Protein AF-A0A6S6RWE1-F1 (afdb_monomer_lite)

Radius of gyration: 44.05 Å; chains: 1; bounding box: 110×47×127 Å

Foldseek 3Di:
DDPVVVLVCLVVAVVVADPWADALLVLLVVCLLQVDDLVRQLVRLLVRLCVLCVVLVHDSVLVVLCSVVSSVSSVVSVVSSVLVVVLVVVVLVVCVVVVVVVLSVLVVVLSVLVSVVSVDPDDPVSLVVSLVSLVVSCVVVVLPLVSLQVNLVSCVRPVVNLVSSLVSLVVSLVSCVVPPLSSNLSSLQSNLVSCVVVVNLVSSLVSLVVSCVSPPVNDLSSLQSNLLSCLSVVNNVSSLVSLLVSCVVGVVSLSCLSSTPSNVPPPSSVVSSVVLLVVLLVVLVVVLVVVLDPVVLVVDDAFPPQDLPVLLCVLCVVCSVVSSPDDNSVSVPNVPNSVVSSVVSLVVSLVVLVVVLVVLVVVLVVVCVVLVVLLVQLVVLLVVLVVLVVVLVVVVVCCVVVVCQVPDDDPPDHPVRVSVVSVVSSCVSNVSSVCSNPDDDPSSVSSVVSSVSSVVVSVVD

Sequence (461 aa):
MSNTMKKQQYRDDITLIAQHGFHPLYLSYYAVFRELNEDEIIKLLNNGFAHNLKEANYNRESLRFLQPQISELAHEIFDQKTTLNAAFESYHQALDASNKKTSIQQTIGFDGLLGDWLNSDRDADDLMAIKTSGEELLETYPDNFWVQFELAWVNFHLLNDPKKAAEIFTNVADQAIQEDSPLAAVAMRYLAMTYYILGDQHSALVTIQGAISLDTSDTDQSQYELARYHAVSDDYDDSIKILKTLIKKSPLFYTQTQADPLYTDIEEVNGLLERFHTAKLEELKEECRENWIDKSLLQEPLPDGFDITTLFNEVYDKSEPLLTHQPYPLLRKKENISNKIQKNIRNNARSCAQGLSLSNELEMTQIIKKWKTLRKLGARLIYIAAIMALATIFLFIGSEVFDLREHFRLGHLSWKELVPFMIGSVVITGGIGIYLMQFRTPKTKALIDRKAALADLIEKL

pLDDT: mean 80.52, std 12.49, range [28.97, 97.12]

Structure (mmCIF, N/CA/C/O backbone):
data_AF-A0A6S6RWE1-F1
#
_entry.id   AF-A0A6S6RWE1-F1
#
loop_
_atom_site.group_PDB
_atom_site.id
_atom_site.type_symbol
_atom_site.label_atom_id
_atom_site.label_alt_id
_atom_site.label_comp_id
_atom_site.label_asym_id
_atom_site.label_entity_id
_atom_site.label_seq_id
_atom_site.pdbx_PDB_ins_code
_atom_site.Cartn_x
_atom_site.Cartn_y
_atom_site.Cartn_z
_atom_site.occupancy
_atom_site.B_iso_or_equiv
_atom_site.auth_seq_id
_atom_site.auth_comp_id
_atom_site.auth_asym_id
_atom_site.auth_atom_id
_atom_site.pdbx_PDB_model_num
ATOM 1 N N . MET A 1 1 ? -3.153 -28.960 20.013 1.00 35.94 1 MET A N 1
ATOM 2 C CA . MET A 1 1 ? -2.153 -27.868 20.077 1.00 35.94 1 MET A CA 1
ATOM 3 C C . MET A 1 1 ? -2.037 -27.441 21.530 1.00 35.94 1 MET A C 1
ATOM 5 O O . MET A 1 1 ? -3.077 -27.309 22.161 1.00 35.94 1 MET A O 1
ATOM 9 N N . SER A 1 2 ? -0.827 -27.329 22.089 1.00 28.97 2 SER A N 1
ATOM 10 C CA . SER A 1 2 ? -0.654 -26.939 23.498 1.00 28.97 2 SER A CA 1
ATOM 11 C C . SER A 1 2 ? -0.969 -25.451 23.695 1.00 28.97 2 SER A C 1
ATOM 13 O O . SER A 1 2 ? -0.770 -24.654 22.776 1.00 28.97 2 SER A O 1
ATOM 15 N N . ASN A 1 3 ? -1.427 -25.063 24.891 1.00 36.84 3 ASN A N 1
ATOM 16 C CA . ASN A 1 3 ? -1.667 -23.658 25.260 1.00 36.84 3 ASN A CA 1
ATOM 17 C C . ASN A 1 3 ? -0.433 -22.768 25.034 1.00 36.84 3 ASN A C 1
ATOM 19 O O . ASN A 1 3 ? -0.570 -21.600 24.697 1.00 36.84 3 ASN A O 1
ATOM 23 N N . THR A 1 4 ? 0.772 -23.334 25.110 1.00 33.09 4 THR A N 1
ATOM 24 C CA . THR A 1 4 ? 2.041 -22.658 24.810 1.00 33.09 4 THR A CA 1
ATOM 25 C C . THR A 1 4 ? 2.137 -22.183 23.355 1.00 33.09 4 THR A C 1
ATOM 27 O O . THR A 1 4 ? 2.684 -21.119 23.094 1.00 33.09 4 THR A O 1
ATOM 30 N N . MET A 1 5 ? 1.568 -22.935 22.405 1.00 31.34 5 MET A N 1
ATOM 31 C CA . MET A 1 5 ? 1.591 -22.584 20.981 1.00 31.34 5 MET A CA 1
ATOM 32 C C . MET A 1 5 ? 0.616 -21.446 20.652 1.00 31.34 5 MET A C 1
ATOM 34 O O . MET A 1 5 ? 0.951 -20.585 19.849 1.00 31.34 5 MET A O 1
ATOM 38 N N . LYS A 1 6 ? -0.543 -21.398 21.328 1.00 39.56 6 LYS A N 1
ATOM 39 C CA . LYS A 1 6 ? -1.450 -20.241 21.265 1.00 39.56 6 LYS A CA 1
ATOM 40 C C . LYS A 1 6 ? -0.794 -18.998 21.874 1.00 39.56 6 LYS A C 1
ATOM 42 O O . LYS A 1 6 ? -0.864 -17.939 21.282 1.00 39.56 6 LYS A O 1
ATOM 47 N N . LYS A 1 7 ? -0.089 -19.129 23.004 1.00 42.91 7 LYS A N 1
ATOM 48 C CA . LYS A 1 7 ? 0.592 -18.016 23.696 1.00 42.91 7 LYS A CA 1
ATOM 49 C C . LYS A 1 7 ? 1.757 -17.398 22.919 1.00 42.91 7 LYS A C 1
ATOM 51 O O . LYS A 1 7 ? 1.862 -16.180 22.864 1.00 42.91 7 LYS A O 1
ATOM 56 N N . GLN A 1 8 ? 2.594 -18.211 22.271 1.00 38.94 8 GLN A N 1
ATOM 57 C CA . GLN A 1 8 ? 3.633 -17.707 21.360 1.00 38.94 8 GLN A CA 1
ATOM 58 C C . GLN A 1 8 ? 3.000 -16.928 20.188 1.00 38.94 8 GLN A C 1
ATOM 60 O O . GLN A 1 8 ? 3.498 -15.881 19.791 1.00 38.94 8 GLN A O 1
ATOM 65 N N . GLN A 1 9 ? 1.841 -17.392 19.713 1.00 39.62 9 GLN A N 1
ATOM 66 C CA . GLN A 1 9 ? 1.033 -16.749 18.677 1.00 39.62 9 GLN A CA 1
ATOM 67 C C . GLN A 1 9 ? 0.336 -15.451 19.143 1.00 39.62 9 GLN A C 1
ATOM 69 O O . GLN A 1 9 ? -0.127 -14.721 18.278 1.00 39.62 9 GLN A O 1
ATOM 74 N N . TYR A 1 10 ? 0.277 -15.160 20.457 1.00 46.75 10 TYR A N 1
ATOM 75 C CA . TYR A 1 10 ? -0.140 -13.867 21.052 1.00 46.75 10 TYR A CA 1
ATOM 76 C C . TYR A 1 10 ? 1.027 -12.899 21.276 1.00 46.75 10 TYR A C 1
ATOM 78 O O . TYR A 1 10 ? 0.813 -11.691 21.354 1.00 46.75 10 TYR A O 1
ATOM 86 N N . ARG A 1 11 ? 2.257 -13.419 21.389 1.00 45.22 11 ARG A N 1
ATOM 87 C CA . ARG A 1 11 ? 3.480 -12.631 21.604 1.00 45.22 11 ARG A CA 1
ATOM 88 C C . ARG A 1 11 ? 4.136 -12.168 20.308 1.00 45.22 11 ARG A C 1
ATOM 90 O O . ARG A 1 11 ? 4.596 -11.033 20.246 1.00 45.22 11 ARG A O 1
ATOM 97 N N . ASP A 1 12 ? 4.191 -13.048 19.313 1.00 45.41 12 ASP A N 1
ATOM 98 C CA . ASP A 1 12 ? 4.910 -12.799 18.058 1.00 45.41 12 ASP A CA 1
ATOM 99 C C . ASP A 1 12 ? 3.978 -12.333 16.928 1.00 45.41 12 ASP A C 1
ATOM 101 O O . ASP A 1 12 ? 4.429 -11.709 15.970 1.00 45.41 12 ASP A O 1
ATOM 105 N N . ASP A 1 13 ? 2.674 -12.558 17.078 1.00 47.53 13 ASP A N 1
ATOM 106 C CA . ASP A 1 13 ? 1.646 -12.145 16.140 1.00 47.53 13 ASP A CA 1
ATOM 107 C C . ASP A 1 13 ? 0.475 -11.547 16.920 1.00 47.53 13 ASP A C 1
ATOM 109 O O . ASP A 1 13 ? 0.065 -12.013 17.979 1.00 47.53 13 ASP A O 1
ATOM 113 N N . ILE A 1 14 ? -0.102 -10.493 16.373 1.00 45.66 14 ILE A N 1
ATOM 114 C CA . ILE A 1 14 ? -1.412 -10.011 16.773 1.00 45.66 14 ILE A CA 1
ATOM 115 C C . ILE A 1 14 ? -2.391 -11.177 16.526 1.00 45.66 14 ILE A C 1
ATOM 117 O O . ILE A 1 14 ? -2.825 -11.409 15.403 1.00 45.66 14 ILE A O 1
ATOM 121 N N . THR A 1 15 ? -2.767 -11.949 17.550 1.00 41.19 15 THR A N 1
ATOM 122 C CA . THR A 1 15 ? -3.793 -13.012 17.430 1.00 41.19 15 THR A CA 1
ATOM 123 C C . THR A 1 15 ? -5.204 -12.447 17.219 1.00 41.19 15 THR A C 1
ATOM 125 O O . THR A 1 15 ? -6.185 -13.167 17.354 1.00 41.19 15 THR A O 1
ATOM 128 N N . LEU A 1 16 ? -5.327 -11.171 16.840 1.00 47.12 16 LEU A N 1
ATOM 129 C CA . LEU A 1 16 ? -6.520 -10.626 16.189 1.00 47.12 16 LEU A CA 1
ATOM 130 C C . LEU A 1 16 ? -6.627 -11.017 14.701 1.00 47.12 16 LEU A C 1
ATOM 132 O O . LEU A 1 16 ? -7.647 -10.765 14.074 1.00 47.12 16 LEU A O 1
ATOM 136 N N . ILE A 1 17 ? -5.590 -11.628 14.121 1.00 47.56 17 ILE A N 1
ATOM 137 C CA . ILE A 1 17 ? -5.467 -11.843 12.670 1.00 47.56 17 ILE A CA 1
ATOM 138 C C . ILE A 1 17 ? -6.209 -13.095 12.153 1.00 47.56 17 ILE A C 1
ATOM 140 O O . ILE A 1 17 ? -6.498 -13.198 10.963 1.00 47.56 17 ILE A O 1
ATOM 144 N N . ALA A 1 18 ? -6.562 -14.058 13.007 1.00 43.81 18 ALA A N 1
ATOM 145 C CA . ALA A 1 18 ? -6.802 -15.429 12.541 1.00 43.81 18 ALA A CA 1
ATOM 146 C C . ALA A 1 18 ? -8.148 -15.703 11.827 1.00 43.81 18 ALA A C 1
ATOM 148 O O . ALA A 1 18 ? -8.302 -16.794 11.280 1.00 43.81 18 ALA A O 1
ATOM 149 N N . GLN A 1 19 ? -9.110 -14.769 11.807 1.00 49.44 19 GLN A N 1
ATOM 150 C CA . GLN A 1 19 ? -10.370 -14.946 11.053 1.00 49.44 19 GLN A CA 1
ATOM 151 C C . GLN A 1 19 ? -10.657 -13.859 10.006 1.00 49.44 19 GLN A C 1
ATOM 153 O O . GLN A 1 19 ? -11.307 -14.162 9.009 1.00 49.44 19 GLN A O 1
ATOM 158 N N . HIS A 1 20 ? -10.165 -12.627 10.184 1.00 57.72 20 HIS A N 1
ATOM 159 C CA . HIS A 1 20 ? -10.541 -11.483 9.334 1.00 57.72 20 HIS A CA 1
ATOM 160 C C . HIS A 1 20 ? -9.352 -10.668 8.788 1.00 57.72 20 HIS A C 1
ATOM 162 O O . HIS A 1 20 ? -9.561 -9.609 8.201 1.00 57.72 20 HIS A O 1
ATOM 168 N N . GLY A 1 21 ? -8.116 -11.159 8.948 1.00 69.31 21 GLY A N 1
ATOM 169 C CA . GLY A 1 21 ? -6.903 -10.437 8.555 1.00 69.31 21 GLY A CA 1
ATOM 170 C C . GLY A 1 21 ? -6.521 -9.314 9.530 1.00 69.31 21 GLY A C 1
ATOM 171 O O . GLY A 1 21 ? -7.283 -8.915 10.405 1.00 69.31 21 GLY A O 1
ATOM 172 N N . PHE A 1 22 ? -5.293 -8.815 9.410 1.00 80.56 22 PHE A N 1
ATOM 173 C CA . PHE A 1 22 ? -4.793 -7.671 10.171 1.00 80.56 22 PHE A CA 1
ATOM 174 C C . PHE A 1 22 ? -5.473 -6.367 9.736 1.00 80.56 22 PHE A C 1
ATOM 176 O O . PHE A 1 22 ? -5.539 -6.080 8.540 1.00 80.56 22 PHE A O 1
ATOM 183 N N . HIS A 1 23 ? -5.870 -5.534 10.700 1.00 81.19 23 HIS A N 1
ATOM 184 C CA . HIS A 1 23 ? -6.332 -4.171 10.458 1.00 81.19 23 HIS A CA 1
ATOM 185 C C . HIS A 1 23 ? -5.599 -3.156 11.363 1.00 81.19 23 HIS A C 1
ATOM 187 O O . HIS A 1 23 ? -5.459 -3.410 12.561 1.00 81.19 23 HIS A O 1
ATOM 193 N N . PRO A 1 24 ? -5.146 -1.991 10.853 1.00 82.69 24 PRO A N 1
ATOM 194 C CA . PRO A 1 24 ? -4.445 -0.982 11.659 1.00 82.69 24 PRO A CA 1
ATOM 195 C C . PRO A 1 24 ? -5.223 -0.459 12.871 1.00 82.69 24 PRO A C 1
ATOM 197 O O . PRO A 1 24 ? -4.616 -0.076 13.868 1.00 82.69 24 PRO A O 1
ATOM 200 N N . LEU A 1 25 ? -6.559 -0.483 12.817 1.00 77.44 25 LEU A N 1
ATOM 201 C CA . LEU A 1 25 ? -7.437 -0.035 13.904 1.00 77.44 25 LEU A CA 1
ATOM 202 C C . LEU A 1 25 ? -7.152 -0.760 15.226 1.00 77.44 25 LEU A C 1
ATOM 204 O O . LEU A 1 25 ? -7.262 -0.163 16.295 1.00 77.44 25 LEU A O 1
ATOM 208 N N . TYR A 1 26 ? -6.680 -2.003 15.146 1.00 75.56 26 TYR A N 1
ATOM 209 C CA . TYR A 1 26 ? -6.261 -2.814 16.286 1.00 75.56 26 TYR A CA 1
ATOM 210 C C . TYR A 1 26 ? -5.113 -2.228 17.096 1.00 75.56 26 TYR A C 1
ATOM 212 O O . TYR A 1 26 ? -4.957 -2.549 18.272 1.00 75.56 26 TYR A O 1
ATOM 220 N N . LEU A 1 27 ? -4.301 -1.378 16.476 1.00 80.19 27 LEU A N 1
ATOM 221 C CA . LEU A 1 27 ? -3.141 -0.791 17.125 1.00 80.19 27 LEU A CA 1
ATOM 222 C C . LEU A 1 27 ? -3.482 0.469 17.918 1.00 80.19 27 LEU A C 1
ATOM 224 O O . LEU A 1 27 ? -2.732 0.795 18.828 1.00 80.19 27 LEU A O 1
ATOM 228 N N . SER A 1 28 ? -4.599 1.144 17.622 1.00 74.94 28 SER A N 1
ATOM 229 C CA . SER A 1 28 ? -4.962 2.433 18.238 1.00 74.94 28 SER A CA 1
ATOM 230 C C . SER A 1 28 ? -4.983 2.373 19.772 1.00 74.94 28 SER A C 1
ATOM 232 O O . SER A 1 28 ? -4.275 3.122 20.438 1.00 74.94 28 SER A O 1
ATOM 234 N N . TYR A 1 29 ? -5.730 1.418 20.330 1.00 79.31 29 TYR A N 1
ATOM 235 C CA . TYR A 1 29 ? -5.781 1.188 21.774 1.00 79.31 29 TYR A CA 1
ATOM 236 C C . TYR A 1 29 ? -4.605 0.346 22.268 1.00 79.31 29 TYR A C 1
ATOM 238 O O . TYR A 1 29 ? -3.999 0.652 23.285 1.00 79.31 29 TYR A O 1
ATOM 246 N N . TYR A 1 30 ? -4.214 -0.689 21.523 1.00 80.12 30 TYR A N 1
ATOM 247 C CA . TYR A 1 30 ? -3.111 -1.566 21.924 1.00 80.12 30 TYR A CA 1
ATOM 248 C C . TYR A 1 30 ? -1.788 -0.807 22.140 1.00 80.12 30 TYR A C 1
ATOM 250 O O . TYR A 1 30 ? -1.022 -1.138 23.046 1.00 80.12 30 TYR A O 1
ATOM 258 N N . ALA A 1 31 ? -1.536 0.244 21.352 1.00 84.44 31 ALA A N 1
ATOM 259 C CA . ALA A 1 31 ? -0.372 1.108 21.504 1.00 84.44 31 ALA A CA 1
ATOM 2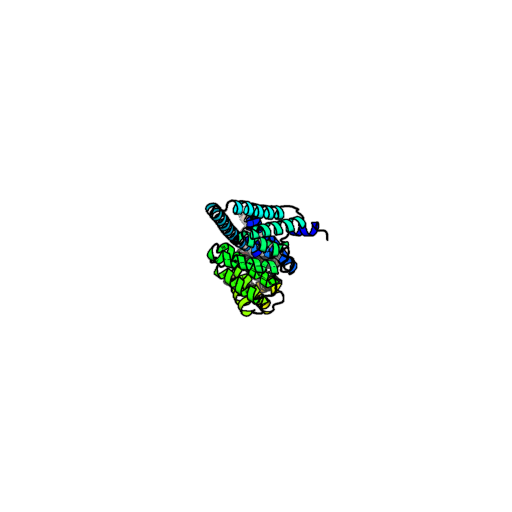60 C C . ALA A 1 31 ? -0.362 1.878 22.832 1.00 84.44 31 ALA A C 1
ATOM 262 O O . ALA A 1 31 ? 0.721 2.123 23.363 1.00 84.44 31 ALA A O 1
ATOM 263 N N . VAL A 1 32 ? -1.535 2.222 23.377 1.00 82.00 32 VAL A N 1
ATOM 264 C CA . VAL A 1 32 ? -1.675 2.820 24.713 1.00 82.00 32 VAL A CA 1
ATOM 265 C C . VAL A 1 32 ? -1.252 1.811 25.778 1.00 82.00 32 VAL A C 1
ATOM 267 O O . VAL A 1 32 ? -0.307 2.080 26.514 1.00 82.00 32 VAL A O 1
ATOM 270 N N . PHE A 1 33 ? -1.833 0.605 25.769 1.00 76.44 33 PHE A N 1
ATOM 271 C CA . PHE A 1 33 ? -1.569 -0.448 26.773 1.00 76.44 33 PHE A CA 1
ATOM 272 C C . PHE A 1 33 ? -0.115 -0.860 26.867 1.00 76.44 33 PHE A C 1
ATOM 274 O O . PHE A 1 33 ? 0.406 -1.158 27.937 1.00 76.44 33 PHE A O 1
ATOM 281 N N . ARG A 1 34 ? 0.529 -0.960 25.709 1.00 78.06 34 ARG A N 1
ATOM 282 C CA . ARG A 1 34 ? 1.905 -1.436 25.598 1.00 78.06 34 ARG A CA 1
ATOM 283 C C . ARG A 1 34 ? 2.921 -0.305 25.602 1.00 78.06 34 ARG A C 1
ATOM 285 O O . ARG A 1 34 ? 4.098 -0.574 25.385 1.00 78.06 34 ARG A O 1
ATOM 292 N N . GLU A 1 35 ? 2.461 0.930 25.792 1.00 83.44 35 GLU A N 1
ATOM 293 C CA . GLU A 1 35 ? 3.267 2.145 25.734 1.00 83.44 35 GLU A CA 1
ATOM 294 C C . GLU A 1 35 ? 4.136 2.242 24.465 1.00 83.44 35 GLU A C 1
ATOM 296 O O . GLU A 1 35 ? 5.188 2.879 24.471 1.00 83.44 35 GLU A O 1
ATOM 301 N N . LEU A 1 36 ? 3.669 1.689 23.339 1.00 85.62 36 LEU A N 1
ATOM 302 C CA . LEU A 1 36 ? 4.493 1.496 22.140 1.00 85.62 36 LEU A CA 1
ATOM 303 C C . LEU A 1 36 ? 5.043 2.811 21.592 1.00 85.62 36 LEU A C 1
ATOM 305 O O . LEU A 1 36 ? 4.302 3.785 21.432 1.00 85.62 36 LEU A O 1
ATOM 309 N N . ASN A 1 37 ? 6.326 2.843 21.255 1.00 91.75 37 ASN A N 1
ATOM 310 C CA . ASN A 1 37 ? 6.890 3.950 20.487 1.00 91.75 37 ASN A CA 1
ATOM 311 C C . ASN A 1 37 ? 6.557 3.824 18.987 1.00 91.75 37 ASN A C 1
ATOM 313 O O . ASN A 1 37 ? 6.091 2.787 18.513 1.00 91.75 37 ASN A O 1
ATOM 317 N N . GLU A 1 38 ? 6.797 4.893 18.227 1.00 92.94 38 GLU A N 1
ATOM 318 C CA . GLU A 1 38 ? 6.495 4.939 16.790 1.00 92.94 38 GLU A CA 1
ATOM 319 C C . GLU A 1 38 ? 7.214 3.824 15.999 1.00 92.94 38 GLU A C 1
ATOM 321 O O . GLU A 1 38 ? 6.597 3.160 15.166 1.00 92.94 38 GLU A O 1
ATOM 326 N N . ASP A 1 39 ? 8.477 3.520 16.322 1.00 93.56 39 ASP A N 1
ATOM 327 C CA . ASP A 1 39 ? 9.243 2.444 15.671 1.00 93.56 39 ASP A CA 1
ATOM 328 C C . ASP A 1 39 ? 8.635 1.051 15.915 1.00 93.56 39 ASP A C 1
ATOM 330 O O . ASP A 1 39 ? 8.680 0.172 15.048 1.00 93.56 39 ASP A O 1
ATOM 334 N N . GLU A 1 40 ? 8.078 0.815 17.102 1.00 90.44 40 GLU A N 1
ATOM 335 C CA . GLU A 1 40 ? 7.366 -0.420 17.438 1.00 90.44 40 GLU A CA 1
ATOM 336 C C . GLU A 1 40 ? 6.047 -0.532 16.673 1.00 90.44 40 GLU A C 1
ATOM 338 O O . GLU A 1 40 ? 5.750 -1.601 16.134 1.00 90.44 40 GLU A O 1
ATOM 343 N N . ILE A 1 41 ? 5.306 0.571 16.533 1.00 90.50 41 ILE A N 1
ATOM 344 C CA . ILE A 1 41 ? 4.086 0.627 15.716 1.00 90.50 41 ILE A CA 1
ATOM 345 C C . ILE A 1 41 ? 4.420 0.327 14.246 1.00 90.50 41 ILE A C 1
ATOM 347 O O . ILE A 1 41 ? 3.759 -0.511 13.628 1.00 90.50 41 ILE A O 1
ATOM 351 N N . ILE A 1 42 ? 5.494 0.910 13.696 1.00 92.69 42 ILE A N 1
ATOM 352 C CA . ILE A 1 42 ? 5.974 0.620 12.332 1.00 92.69 42 ILE A CA 1
ATOM 353 C C . ILE A 1 42 ? 6.275 -0.874 12.159 1.00 92.69 42 ILE A C 1
ATOM 355 O O . ILE A 1 42 ? 5.921 -1.466 11.133 1.00 92.69 42 ILE A O 1
ATOM 359 N N . LYS A 1 43 ? 6.936 -1.509 13.134 1.00 90.00 43 LYS A N 1
ATOM 360 C CA . LYS A 1 43 ? 7.234 -2.951 13.081 1.00 90.00 43 LYS A CA 1
ATOM 361 C C . LYS A 1 43 ? 5.955 -3.786 13.068 1.00 90.00 43 LYS A C 1
ATOM 363 O O . LYS A 1 43 ? 5.847 -4.697 12.248 1.00 90.00 43 LYS A O 1
ATOM 368 N N . LEU A 1 44 ? 4.984 -3.461 13.922 1.00 87.25 44 LEU A N 1
ATOM 369 C CA . LEU A 1 44 ? 3.705 -4.173 13.983 1.00 87.25 44 LEU A CA 1
ATOM 370 C C . LEU A 1 44 ? 2.889 -4.006 12.697 1.00 87.25 44 LEU A C 1
ATOM 372 O O . LEU A 1 44 ? 2.406 -5.002 12.164 1.00 87.25 44 LEU A O 1
ATOM 376 N N . LEU A 1 45 ? 2.803 -2.790 12.149 1.00 89.50 45 LEU A N 1
ATOM 377 C CA . LEU A 1 45 ? 2.152 -2.533 10.859 1.00 89.50 45 LEU A CA 1
ATOM 378 C C . LEU A 1 45 ? 2.810 -3.331 9.729 1.00 89.50 45 LEU A C 1
ATOM 380 O O . LEU A 1 45 ? 2.123 -3.980 8.943 1.00 89.50 45 LEU A O 1
ATOM 384 N N . ASN A 1 46 ? 4.145 -3.327 9.654 1.00 89.56 46 ASN A N 1
ATOM 385 C CA . ASN A 1 46 ? 4.878 -4.094 8.647 1.00 89.56 46 ASN A CA 1
ATOM 386 C C . ASN A 1 46 ? 4.597 -5.598 8.751 1.00 89.56 46 ASN A C 1
ATOM 388 O O . ASN A 1 46 ? 4.353 -6.242 7.730 1.00 89.56 46 ASN A O 1
ATOM 392 N N . ASN A 1 47 ? 4.608 -6.151 9.965 1.00 86.44 47 ASN A N 1
ATOM 393 C CA . ASN A 1 47 ? 4.315 -7.564 10.198 1.00 86.44 47 ASN A CA 1
ATOM 394 C C . ASN A 1 47 ? 2.863 -7.900 9.832 1.00 86.44 47 ASN A C 1
ATOM 396 O O . ASN A 1 47 ? 2.626 -8.871 9.113 1.00 86.44 47 ASN A O 1
ATOM 400 N N . GLY A 1 48 ? 1.912 -7.062 10.249 1.00 84.06 48 GLY A N 1
ATOM 401 C CA . GLY A 1 48 ? 0.492 -7.219 9.954 1.00 84.06 48 GLY A CA 1
ATOM 402 C C . GLY A 1 48 ? 0.186 -7.173 8.456 1.00 84.06 48 GLY A C 1
ATOM 403 O O . GLY A 1 48 ? -0.415 -8.099 7.912 1.00 84.06 48 GLY A O 1
ATOM 404 N N . PHE A 1 49 ? 0.682 -6.163 7.736 1.00 86.94 49 PHE A N 1
ATOM 405 C CA . PHE A 1 49 ? 0.511 -6.100 6.282 1.00 86.94 49 PHE A CA 1
ATOM 406 C C . PHE A 1 49 ? 1.250 -7.236 5.550 1.00 86.94 49 PHE A C 1
ATOM 408 O O . PHE A 1 49 ? 0.747 -7.758 4.554 1.00 86.94 49 PHE A O 1
ATOM 415 N N . ALA A 1 50 ? 2.422 -7.667 6.036 1.00 87.00 50 ALA A N 1
ATOM 416 C CA . ALA A 1 50 ? 3.143 -8.818 5.477 1.00 87.00 50 ALA A CA 1
ATOM 417 C C . ALA A 1 50 ? 2.416 -10.142 5.686 1.00 87.00 50 ALA A C 1
ATOM 419 O O . ALA A 1 50 ? 2.581 -11.058 4.869 1.00 87.00 50 ALA A O 1
ATOM 420 N N . HIS A 1 51 ? 1.651 -10.250 6.770 1.00 84.00 51 HIS A N 1
ATOM 421 C CA . HIS A 1 51 ? 0.763 -11.368 7.015 1.00 84.00 51 HIS A CA 1
ATOM 422 C C . HIS A 1 51 ? -0.393 -11.361 6.009 1.00 84.00 51 HIS A C 1
ATOM 424 O O . HIS A 1 51 ? -0.512 -12.322 5.255 1.00 84.00 51 HIS A O 1
ATOM 430 N N . ASN A 1 52 ? -1.152 -10.263 5.897 1.00 85.19 52 ASN A N 1
ATOM 431 C CA . ASN A 1 52 ? -2.288 -10.174 4.964 1.00 85.19 52 ASN A CA 1
ATOM 432 C C . ASN A 1 52 ? -1.881 -10.474 3.520 1.00 85.19 52 ASN A C 1
ATOM 434 O O . ASN A 1 52 ? -2.511 -11.282 2.845 1.00 85.19 52 ASN A O 1
ATOM 438 N N . LEU A 1 53 ? -0.774 -9.884 3.055 1.00 85.69 53 LEU A N 1
ATOM 439 C CA . LEU A 1 53 ? -0.264 -10.151 1.709 1.00 85.69 53 LEU A CA 1
ATOM 440 C C . LEU A 1 53 ? 0.109 -11.620 1.506 1.00 85.69 53 LEU A C 1
ATOM 442 O O . LEU A 1 53 ? -0.079 -12.148 0.416 1.00 85.69 53 LEU A O 1
ATOM 446 N N . LYS A 1 54 ? 0.647 -12.280 2.536 1.00 85.56 54 LYS A N 1
ATOM 447 C CA . LYS A 1 54 ? 1.008 -13.698 2.462 1.00 85.56 54 LYS A CA 1
ATOM 448 C C . LYS A 1 54 ? -0.240 -14.576 2.362 1.00 85.56 54 LYS A C 1
ATOM 450 O O . LYS A 1 54 ? -0.257 -15.457 1.512 1.00 85.56 54 LYS A O 1
ATOM 455 N N . GLU A 1 55 ? -1.248 -14.328 3.196 1.00 81.62 55 GLU A N 1
ATOM 456 C CA . GLU A 1 55 ? -2.507 -15.089 3.186 1.00 81.62 55 GLU A CA 1
ATOM 457 C C . GLU A 1 55 ? -3.260 -14.914 1.862 1.00 81.62 55 GLU A C 1
ATOM 459 O O . GLU A 1 55 ? -3.756 -15.882 1.292 1.00 81.62 55 GLU A O 1
ATOM 464 N N . ALA A 1 56 ? -3.237 -13.708 1.297 1.00 80.81 56 ALA A N 1
ATOM 465 C CA . ALA A 1 56 ? -3.831 -13.413 -0.001 1.00 80.81 56 ALA A CA 1
ATOM 466 C C . ALA A 1 56 ? -2.941 -13.806 -1.209 1.00 80.81 56 ALA A C 1
ATOM 468 O O . ALA A 1 56 ? -3.264 -13.484 -2.349 1.00 80.81 56 ALA A O 1
ATOM 469 N N . ASN A 1 57 ? -1.823 -14.518 -0.994 1.00 83.44 57 ASN A N 1
ATOM 470 C CA . ASN A 1 57 ? -0.870 -14.953 -2.031 1.00 83.44 57 ASN A CA 1
ATOM 471 C C . ASN A 1 57 ? -0.265 -13.819 -2.892 1.00 83.44 57 ASN A C 1
ATOM 473 O O . ASN A 1 57 ? 0.140 -14.038 -4.037 1.00 83.44 57 ASN A O 1
ATOM 477 N N . TYR A 1 58 ? -0.142 -12.611 -2.342 1.00 80.69 58 TYR A N 1
ATOM 478 C CA . TYR A 1 58 ? 0.476 -11.461 -3.002 1.00 80.69 58 TYR A CA 1
ATOM 479 C C . TYR A 1 58 ? 1.959 -11.287 -2.649 1.00 80.69 58 TYR A C 1
ATOM 481 O O . TYR A 1 58 ? 2.461 -11.705 -1.602 1.00 80.69 58 TYR A O 1
ATOM 489 N N . ASN A 1 59 ? 2.695 -10.623 -3.547 1.00 76.56 59 ASN A N 1
ATOM 490 C CA . ASN A 1 59 ? 4.125 -10.380 -3.373 1.00 76.56 59 ASN A CA 1
ATOM 491 C C . ASN A 1 59 ? 4.392 -9.399 -2.212 1.00 76.56 59 ASN A C 1
ATOM 493 O O . ASN A 1 59 ? 3.975 -8.239 -2.238 1.00 76.56 59 ASN A O 1
ATOM 497 N N . ARG A 1 60 ? 5.181 -9.848 -1.228 1.00 79.19 60 ARG A N 1
ATOM 498 C CA . ARG A 1 60 ? 5.642 -9.048 -0.079 1.00 79.19 60 ARG A CA 1
ATOM 499 C C . ARG A 1 60 ? 6.530 -7.864 -0.462 1.00 79.19 60 ARG A C 1
ATOM 501 O O . ARG A 1 60 ? 6.672 -6.934 0.328 1.00 79.19 60 ARG A O 1
ATOM 508 N N . GLU A 1 61 ? 7.127 -7.863 -1.653 1.00 77.50 61 GLU A N 1
ATOM 509 C CA . GLU A 1 61 ? 7.960 -6.753 -2.125 1.00 77.50 61 GLU A CA 1
ATOM 510 C C . GLU A 1 61 ? 7.195 -5.427 -2.202 1.00 77.50 61 GLU A C 1
ATOM 512 O O . GLU A 1 61 ? 7.809 -4.375 -2.012 1.00 77.50 61 GLU A O 1
ATOM 517 N N . SER A 1 62 ? 5.866 -5.464 -2.370 1.00 76.38 62 SER A N 1
ATOM 518 C CA . SER A 1 62 ? 4.984 -4.290 -2.312 1.00 76.38 62 SER A CA 1
ATOM 519 C C . SER A 1 62 ? 5.203 -3.452 -1.046 1.00 76.38 62 SER A C 1
ATOM 521 O O . SER A 1 62 ? 5.223 -2.224 -1.120 1.00 76.38 62 SER A O 1
ATOM 523 N N . LEU A 1 63 ? 5.485 -4.089 0.098 1.00 83.44 63 LEU A N 1
ATOM 524 C CA . LEU A 1 63 ? 5.699 -3.402 1.379 1.00 83.44 63 LEU A CA 1
ATOM 525 C C . LEU A 1 63 ? 6.936 -2.516 1.399 1.00 83.44 63 LEU A C 1
ATOM 527 O O . LEU A 1 63 ? 6.942 -1.476 2.055 1.00 83.44 63 LEU A O 1
ATOM 531 N N . ARG A 1 64 ? 7.988 -2.881 0.657 1.00 85.25 64 ARG A N 1
ATOM 532 C CA . ARG A 1 64 ? 9.185 -2.033 0.554 1.00 85.25 64 ARG A CA 1
ATOM 533 C C . ARG A 1 64 ? 8.855 -0.700 -0.108 1.00 85.25 64 ARG A C 1
ATOM 535 O O . ARG A 1 64 ? 9.478 0.315 0.192 1.00 85.25 64 ARG A O 1
ATOM 542 N N . PHE A 1 65 ? 7.874 -0.690 -1.008 1.00 82.31 65 PHE A N 1
ATOM 543 C CA . PHE A 1 65 ? 7.450 0.521 -1.702 1.00 82.31 65 PHE A CA 1
ATOM 544 C C . PHE A 1 65 ? 6.486 1.373 -0.878 1.00 82.31 65 PHE A C 1
ATOM 546 O O . PHE A 1 65 ? 6.435 2.577 -1.127 1.00 82.31 65 PHE A O 1
ATOM 553 N N . LEU A 1 66 ? 5.816 0.767 0.107 1.00 88.00 66 LEU A N 1
ATOM 554 C CA . LEU A 1 66 ? 4.854 1.399 1.010 1.00 88.00 66 LEU A CA 1
ATOM 555 C C . LEU A 1 66 ? 5.462 1.944 2.308 1.00 88.00 66 LEU A C 1
ATOM 557 O O . LEU A 1 66 ? 4.729 2.520 3.099 1.00 88.00 66 LEU A O 1
ATOM 561 N N . GLN A 1 67 ? 6.772 1.789 2.544 1.00 90.38 67 GLN A N 1
ATOM 562 C CA . GLN A 1 67 ? 7.400 2.242 3.797 1.00 90.38 67 GLN A CA 1
ATOM 563 C C . GLN A 1 67 ? 7.057 3.692 4.182 1.00 90.38 67 GLN A C 1
ATOM 565 O O . GLN A 1 67 ? 6.692 3.890 5.333 1.00 90.38 67 GLN A O 1
ATOM 570 N N . PRO A 1 68 ? 7.076 4.687 3.268 1.00 90.75 68 PRO A N 1
ATOM 571 C CA . PRO A 1 68 ? 6.687 6.050 3.630 1.00 90.75 68 PRO A CA 1
ATOM 572 C C . PRO A 1 68 ? 5.243 6.148 4.140 1.00 90.75 68 PRO A C 1
ATOM 574 O O . PRO A 1 68 ? 4.994 6.825 5.125 1.00 90.75 68 PRO A O 1
ATOM 577 N N . GLN A 1 69 ? 4.310 5.437 3.500 1.00 92.06 69 GLN A N 1
ATOM 578 C CA . GLN A 1 69 ? 2.898 5.418 3.891 1.00 92.06 69 GLN A CA 1
ATOM 579 C C . GLN A 1 69 ? 2.672 4.658 5.202 1.00 92.06 69 GLN A C 1
ATOM 581 O O . GLN A 1 69 ? 1.796 5.012 5.977 1.00 92.06 69 GLN A O 1
ATOM 586 N N . ILE A 1 70 ? 3.448 3.598 5.443 1.00 92.25 70 ILE A N 1
ATOM 587 C CA . ILE A 1 70 ? 3.404 2.849 6.704 1.00 92.25 70 ILE A CA 1
ATOM 588 C C . ILE A 1 70 ? 3.931 3.719 7.849 1.00 92.25 70 ILE A C 1
ATOM 590 O O . ILE A 1 70 ? 3.351 3.691 8.927 1.00 92.25 70 ILE A O 1
ATOM 594 N N . SER A 1 71 ? 4.989 4.502 7.622 1.00 93.56 71 SER A N 1
ATOM 595 C CA . SER A 1 71 ? 5.490 5.470 8.604 1.00 93.56 71 SER A CA 1
ATOM 596 C C . SER A 1 71 ? 4.476 6.577 8.891 1.00 93.56 71 SER A C 1
ATOM 598 O O . SER A 1 71 ? 4.241 6.877 10.051 1.00 93.56 71 SER A O 1
ATOM 600 N N . GLU A 1 72 ? 3.832 7.136 7.863 1.00 92.44 72 GLU A N 1
ATOM 601 C CA . GLU A 1 72 ? 2.766 8.139 8.030 1.00 92.44 72 GLU A CA 1
ATOM 602 C C . GLU A 1 72 ? 1.599 7.587 8.864 1.00 92.44 72 GLU A C 1
ATOM 604 O O . GLU A 1 72 ? 1.202 8.194 9.852 1.00 92.44 72 GLU A O 1
ATOM 609 N N . LEU A 1 73 ? 1.137 6.371 8.557 1.00 92.12 73 LEU A N 1
ATOM 610 C CA . LEU A 1 73 ? 0.113 5.694 9.351 1.00 92.12 73 LEU A CA 1
ATOM 611 C C . LEU A 1 73 ? 0.570 5.403 10.792 1.00 92.12 73 LEU A C 1
ATOM 613 O O . LEU A 1 73 ? -0.224 5.489 11.725 1.00 92.12 73 LEU A O 1
ATOM 617 N N . ALA A 1 74 ? 1.835 5.030 10.994 1.00 92.81 74 ALA A N 1
ATOM 618 C CA . ALA A 1 74 ? 2.367 4.808 12.335 1.00 92.81 74 ALA A CA 1
ATOM 619 C C . ALA A 1 74 ? 2.367 6.096 13.162 1.00 92.81 74 ALA A C 1
ATOM 621 O O . ALA A 1 74 ? 2.023 6.049 14.341 1.00 92.81 74 ALA A O 1
ATOM 622 N N . HIS A 1 75 ? 2.702 7.223 12.533 1.00 92.94 75 HIS A N 1
ATOM 623 C CA . HIS A 1 75 ? 2.643 8.542 13.144 1.00 92.94 75 HIS A CA 1
ATOM 624 C C . HIS A 1 75 ? 1.205 8.914 13.533 1.00 92.94 75 HIS A C 1
ATOM 626 O O . HIS A 1 75 ? 0.965 9.276 14.679 1.00 92.94 75 HIS A O 1
ATOM 632 N N . GLU A 1 76 ? 0.227 8.704 12.643 1.00 90.69 76 GLU A N 1
ATOM 633 C CA . GLU A 1 76 ? -1.197 8.915 12.957 1.00 90.69 76 GLU A CA 1
ATOM 634 C C . GLU A 1 76 ? -1.658 8.076 14.164 1.00 90.69 76 GLU A C 1
ATOM 636 O O . GLU A 1 76 ? -2.329 8.577 15.066 1.00 90.69 76 GLU A O 1
ATOM 641 N N . ILE A 1 77 ? -1.276 6.795 14.215 1.00 90.31 77 ILE A N 1
ATOM 642 C CA . ILE A 1 77 ? -1.599 5.908 15.346 1.00 90.31 77 ILE A CA 1
ATOM 643 C C . ILE A 1 77 ? -0.892 6.375 16.625 1.00 90.31 77 ILE A C 1
ATOM 645 O O . ILE A 1 77 ? -1.467 6.301 17.711 1.00 90.31 77 ILE A O 1
ATOM 649 N N . PHE A 1 78 ? 0.343 6.863 16.519 1.00 91.81 78 PHE A N 1
ATOM 650 C CA . PHE A 1 78 ? 1.095 7.390 17.653 1.00 91.81 78 PHE A CA 1
ATOM 651 C C . PHE A 1 78 ? 0.480 8.688 18.210 1.00 91.81 78 PHE A C 1
ATOM 653 O O . PHE A 1 78 ? 0.403 8.865 19.430 1.00 91.81 78 PHE A O 1
ATOM 660 N N . ASP A 1 79 ? -0.033 9.563 17.348 1.00 90.56 79 ASP A N 1
ATOM 661 C CA . ASP A 1 79 ? -0.758 10.774 17.745 1.00 90.56 79 ASP A CA 1
ATOM 662 C C . ASP A 1 79 ? -2.097 10.436 18.416 1.00 90.56 79 ASP A C 1
ATOM 664 O O . ASP A 1 79 ? -2.441 11.008 19.458 1.00 90.56 79 ASP A O 1
ATOM 668 N N . GLN A 1 80 ? -2.828 9.450 17.882 1.00 87.75 80 GLN A N 1
ATOM 669 C CA . GLN A 1 80 ? -4.039 8.921 18.518 1.00 87.75 80 GLN A CA 1
ATOM 670 C C . GLN A 1 80 ? -3.735 8.341 19.900 1.00 87.75 80 GLN A C 1
ATOM 672 O O . GLN A 1 80 ? -4.421 8.669 20.867 1.00 87.75 80 GLN A O 1
ATOM 677 N N . LYS A 1 81 ? -2.673 7.534 20.013 1.00 89.06 81 LYS A N 1
ATOM 678 C CA . LYS A 1 81 ? -2.188 6.999 21.291 1.00 89.06 81 LYS A CA 1
ATOM 679 C C . LYS A 1 81 ? -1.911 8.132 22.280 1.00 89.06 81 LYS A C 1
ATOM 681 O O . LYS A 1 81 ? -2.363 8.076 23.418 1.00 89.06 81 LYS A O 1
ATOM 686 N N . THR A 1 82 ? -1.181 9.162 21.858 1.00 90.31 82 THR A N 1
ATOM 687 C CA . THR A 1 82 ? -0.817 10.297 22.720 1.00 90.31 82 THR A CA 1
ATOM 688 C C . THR A 1 82 ? -2.056 11.060 23.191 1.00 90.31 82 THR A C 1
ATOM 690 O O . THR A 1 82 ? -2.159 11.395 24.370 1.00 90.31 82 THR A O 1
ATOM 693 N N . THR A 1 83 ? -3.025 11.272 22.298 1.00 89.50 83 THR A N 1
ATOM 694 C CA . THR A 1 83 ? -4.307 11.910 22.626 1.00 89.50 83 THR A CA 1
ATOM 695 C C . THR A 1 83 ? -5.087 11.088 23.650 1.00 89.50 83 THR A C 1
ATOM 697 O O . THR A 1 83 ? -5.583 11.634 24.634 1.00 89.50 83 THR A O 1
ATOM 700 N N . LEU A 1 84 ? -5.157 9.771 23.452 1.00 87.62 84 LEU A N 1
ATOM 701 C CA . LEU A 1 84 ? -5.893 8.875 24.334 1.00 87.62 84 LEU A CA 1
ATOM 702 C C . LEU A 1 84 ? -5.226 8.744 25.711 1.00 87.62 84 LEU A C 1
ATOM 704 O O . LEU A 1 84 ? -5.918 8.777 26.722 1.00 87.62 84 LEU A O 1
ATOM 708 N N . ASN A 1 85 ? -3.891 8.702 25.766 1.00 88.44 85 ASN A N 1
ATOM 709 C CA . ASN A 1 85 ? -3.139 8.750 27.023 1.00 88.44 85 ASN A CA 1
ATOM 710 C C . ASN A 1 85 ? -3.410 10.044 27.798 1.00 88.44 85 ASN A C 1
ATOM 712 O O . ASN A 1 85 ? -3.628 10.006 29.005 1.00 88.44 85 ASN A O 1
ATOM 716 N N . ALA A 1 86 ? -3.431 11.191 27.115 1.00 89.19 86 ALA A N 1
ATOM 717 C CA . ALA A 1 86 ? -3.729 12.467 27.759 1.00 89.19 86 ALA A CA 1
ATOM 718 C C . ALA A 1 86 ? -5.170 12.522 28.301 1.00 89.19 86 ALA A C 1
ATOM 720 O O . ALA A 1 86 ? -5.402 13.075 29.380 1.00 89.19 86 ALA A O 1
ATOM 721 N N . ALA A 1 87 ? -6.133 11.938 27.578 1.00 87.50 87 ALA A N 1
ATOM 722 C CA . ALA A 1 87 ? -7.516 11.808 28.036 1.00 87.50 87 ALA A CA 1
ATOM 723 C C . ALA A 1 87 ? -7.612 10.917 29.286 1.00 87.50 87 ALA A C 1
ATOM 725 O O . ALA A 1 87 ? -8.196 11.322 30.293 1.00 87.50 87 ALA A O 1
ATOM 726 N N . PHE A 1 88 ? -6.928 9.772 29.269 1.00 86.00 88 PHE A N 1
ATOM 727 C CA . PHE A 1 88 ? -6.828 8.852 30.400 1.00 86.00 88 PHE A CA 1
ATOM 728 C C . PHE A 1 88 ? -6.226 9.515 31.651 1.00 86.00 88 PHE A C 1
ATOM 730 O O . PHE A 1 88 ? -6.810 9.476 32.735 1.00 86.00 88 PHE A O 1
ATOM 737 N N . GLU A 1 89 ? -5.092 10.208 31.511 1.00 87.00 89 GLU A N 1
ATOM 738 C CA . GLU A 1 89 ? -4.468 10.947 32.615 1.00 87.00 89 GLU A CA 1
ATOM 739 C C . GLU A 1 89 ? -5.391 12.044 33.166 1.00 87.00 89 GLU A C 1
ATOM 741 O O . GLU A 1 89 ? -5.500 12.218 34.383 1.00 87.00 89 GLU A O 1
ATOM 746 N N . SER A 1 90 ? -6.086 12.767 32.283 1.00 86.88 90 SER A N 1
ATOM 747 C CA . SER A 1 90 ? -7.039 13.814 32.669 1.00 86.88 90 SER A CA 1
ATOM 748 C C . SER A 1 90 ? -8.220 13.241 33.453 1.00 86.88 90 SER A C 1
ATOM 750 O O . SER A 1 90 ? -8.634 13.824 34.459 1.00 86.88 90 SER A O 1
ATOM 752 N N . TYR A 1 91 ? -8.725 12.075 33.048 1.00 83.81 91 TYR A N 1
ATOM 753 C CA . TYR A 1 91 ? -9.773 11.356 33.765 1.00 83.81 91 TYR A CA 1
ATOM 754 C C . TYR A 1 91 ? -9.319 10.947 35.172 1.00 83.81 91 TYR A C 1
ATOM 756 O O . TYR A 1 91 ? -10.014 11.217 36.155 1.00 83.81 91 TYR A O 1
ATOM 764 N N . HIS A 1 92 ? -8.114 10.386 35.306 1.00 79.88 92 HIS A N 1
ATOM 765 C CA . HIS A 1 92 ? -7.554 10.043 36.615 1.00 79.88 92 HIS A CA 1
ATOM 766 C C . HIS A 1 92 ? -7.371 11.261 37.524 1.00 79.88 92 HIS A C 1
ATOM 768 O O . HIS A 1 92 ? -7.681 11.191 38.716 1.00 79.88 92 HIS A O 1
ATOM 774 N N . GLN A 1 93 ? -6.922 12.391 36.975 1.00 84.19 93 GLN A N 1
ATOM 775 C CA . GLN A 1 93 ? -6.816 13.646 37.724 1.00 84.19 93 GLN A CA 1
ATOM 776 C C . GLN A 1 93 ? -8.192 14.154 38.182 1.00 84.19 93 GLN A C 1
ATOM 778 O O . GLN A 1 93 ? -8.338 14.589 39.327 1.00 84.19 93 GLN A O 1
ATOM 783 N N . ALA A 1 94 ? -9.215 14.064 37.326 1.00 81.19 94 ALA A N 1
ATOM 784 C CA . ALA A 1 94 ? -10.585 14.435 37.675 1.00 81.19 94 ALA A CA 1
ATOM 785 C C . ALA A 1 94 ? -11.168 13.522 38.768 1.00 81.19 94 ALA A C 1
ATOM 787 O O . ALA A 1 94 ? -11.814 14.004 39.707 1.00 81.19 94 ALA A O 1
ATOM 788 N N . LEU A 1 95 ? -10.889 12.216 38.706 1.00 76.06 95 LEU A N 1
ATOM 789 C CA . LEU A 1 95 ? -11.259 11.278 39.762 1.00 76.06 95 LEU A CA 1
ATOM 790 C C . LEU A 1 95 ? -10.571 11.615 41.093 1.00 76.06 95 LEU A C 1
ATOM 792 O O . LEU A 1 95 ? -11.244 11.583 42.129 1.00 76.06 95 LEU A O 1
ATOM 796 N N . ASP A 1 96 ? -9.284 11.982 41.088 1.00 76.31 96 ASP A N 1
ATOM 797 C CA . ASP A 1 96 ? -8.542 12.348 42.311 1.00 76.31 96 ASP A CA 1
ATOM 798 C C . ASP A 1 96 ? -9.110 13.616 42.947 1.00 76.31 96 ASP A C 1
ATOM 800 O O . ASP A 1 96 ? -9.394 13.655 44.148 1.00 76.31 96 ASP A O 1
ATOM 804 N N . ALA A 1 97 ? -9.427 14.611 42.115 1.00 78.69 97 ALA A N 1
ATOM 805 C CA . ALA A 1 97 ? -10.097 15.832 42.544 1.00 78.69 97 ALA A CA 1
ATOM 806 C C . ALA A 1 97 ? -11.501 15.577 43.132 1.00 78.69 97 ALA A C 1
ATOM 808 O O . ALA A 1 97 ? -11.953 16.323 44.003 1.00 78.69 97 ALA A O 1
ATOM 809 N N . SER A 1 98 ? -12.187 14.510 42.705 1.00 75.00 98 SER A N 1
ATOM 810 C CA . SER A 1 98 ? -13.529 14.148 43.183 1.00 75.00 98 SER A CA 1
ATOM 811 C C . SER A 1 98 ? -13.560 13.431 44.549 1.00 75.00 98 SER A C 1
ATOM 813 O O . SER A 1 98 ? -14.626 12.998 44.988 1.00 75.00 98 SER A O 1
ATOM 815 N N . ASN A 1 99 ? -12.419 13.304 45.249 1.00 66.81 99 ASN A N 1
ATOM 816 C CA . ASN A 1 99 ? -12.252 12.537 46.498 1.00 66.81 99 ASN A CA 1
ATOM 817 C C . ASN A 1 99 ? -12.597 11.035 46.382 1.00 66.81 99 ASN A C 1
ATOM 819 O O . ASN A 1 99 ? -12.724 10.340 47.395 1.00 66.81 99 ASN A O 1
ATOM 823 N N . LYS A 1 100 ? -12.681 10.481 45.166 1.00 69.00 100 LYS A N 1
ATOM 824 C CA . LYS A 1 100 ? -12.914 9.048 44.907 1.00 69.00 100 LYS A CA 1
ATOM 825 C C . LYS A 1 100 ? -11.612 8.231 44.975 1.00 69.00 100 LYS A C 1
ATOM 827 O O . LYS A 1 100 ? -11.347 7.384 44.127 1.00 69.00 100 LYS A O 1
ATOM 832 N N . LYS A 1 101 ? -10.793 8.449 46.009 1.00 63.56 101 LYS A N 1
ATOM 833 C CA . LYS A 1 101 ? -9.426 7.898 46.119 1.00 63.56 101 LYS A CA 1
ATOM 834 C C . LYS A 1 101 ? -9.350 6.364 46.021 1.00 63.56 101 LYS A C 1
ATOM 836 O O . LYS A 1 101 ? -8.407 5.830 45.446 1.00 63.56 101 LYS A O 1
ATOM 841 N N . THR A 1 102 ? -10.353 5.658 46.548 1.00 63.53 102 THR A N 1
ATOM 842 C CA . THR A 1 102 ? -10.454 4.189 46.460 1.00 63.53 102 THR A CA 1
ATOM 843 C C . THR A 1 102 ? -10.711 3.710 45.028 1.00 63.53 102 THR A C 1
ATOM 845 O O . THR A 1 102 ? -10.093 2.741 44.600 1.00 63.53 102 THR A O 1
ATOM 848 N N . SER A 1 103 ? -11.525 4.443 44.259 1.00 64.12 103 SER A N 1
ATOM 849 C CA . SER A 1 103 ? -11.825 4.135 42.853 1.00 64.12 103 SER A CA 1
ATOM 850 C C . SER A 1 103 ? -10.575 4.203 41.982 1.00 64.12 103 SER A C 1
ATOM 852 O O . SER A 1 103 ? -10.329 3.322 41.166 1.00 64.12 103 SER A O 1
ATOM 854 N N . ILE A 1 104 ? -9.726 5.199 42.228 1.00 64.94 104 ILE A N 1
ATOM 855 C CA . ILE A 1 104 ? -8.480 5.412 41.486 1.00 64.94 104 ILE A CA 1
ATOM 856 C C . ILE A 1 104 ? -7.483 4.291 41.749 1.00 64.94 104 ILE A C 1
ATOM 858 O O . ILE A 1 104 ? -6.918 3.746 40.810 1.00 64.94 104 ILE A O 1
ATOM 862 N N . GLN A 1 105 ? -7.278 3.919 43.017 1.00 64.31 105 GLN A N 1
ATOM 863 C CA . GLN A 1 105 ? -6.340 2.850 43.372 1.00 64.31 105 GLN A CA 1
ATOM 864 C C . GLN A 1 105 ? -6.754 1.500 42.789 1.00 64.31 105 GLN A C 1
ATOM 866 O O . GLN A 1 105 ? -5.891 0.720 42.397 1.00 64.31 105 GLN A O 1
ATOM 871 N N . GLN A 1 106 ? -8.058 1.226 42.733 1.00 64.12 106 GLN A N 1
ATOM 872 C CA . GLN A 1 106 ? -8.561 -0.015 42.157 1.00 64.12 106 GLN A CA 1
ATOM 873 C C . GLN A 1 106 ? -8.554 0.005 40.621 1.00 64.12 106 GLN A C 1
ATOM 875 O O . GLN A 1 106 ? -8.258 -1.029 40.034 1.00 64.12 106 GLN A O 1
ATOM 880 N N . THR A 1 107 ? -8.777 1.165 39.987 1.00 67.62 107 THR A N 1
ATOM 881 C CA . THR A 1 107 ? -8.617 1.340 38.527 1.00 67.62 107 THR A CA 1
ATOM 882 C C . THR A 1 107 ? -7.162 1.104 38.123 1.00 67.62 107 THR A C 1
ATOM 884 O O . THR A 1 107 ? -6.888 0.143 37.424 1.00 67.62 107 THR A O 1
ATOM 887 N N . ILE A 1 108 ? -6.209 1.820 38.735 1.00 67.00 108 ILE A N 1
ATOM 888 C CA . ILE A 1 108 ? -4.765 1.625 38.491 1.00 67.00 108 ILE A CA 1
ATOM 889 C C . ILE A 1 108 ? -4.338 0.164 38.734 1.00 67.00 108 ILE A C 1
ATOM 891 O O . ILE A 1 108 ? -3.453 -0.364 38.060 1.00 67.00 108 ILE A O 1
ATOM 895 N N . GLY A 1 109 ? -4.949 -0.503 39.719 1.00 65.81 109 GLY A N 1
ATOM 896 C CA . GLY A 1 109 ? -4.711 -1.919 39.994 1.00 65.81 109 GLY A CA 1
ATOM 897 C C . GLY A 1 109 ? -5.193 -2.844 38.873 1.00 65.81 109 GLY A C 1
ATOM 898 O O . GLY A 1 109 ? -4.498 -3.804 38.546 1.00 65.81 109 GLY A O 1
ATOM 899 N N . PHE A 1 110 ? -6.351 -2.557 38.281 1.00 75.31 110 PHE A N 1
ATOM 900 C CA . PHE A 1 110 ? -6.896 -3.297 37.146 1.00 75.31 110 PHE A CA 1
ATOM 901 C C . PHE A 1 110 ? -6.062 -3.078 35.875 1.00 75.31 110 PHE A C 1
ATOM 903 O O . PHE A 1 110 ? -5.634 -4.061 35.264 1.00 75.31 110 PHE A O 1
ATOM 910 N N . ASP A 1 111 ? -5.711 -1.828 35.566 1.00 69.94 111 ASP A N 1
ATOM 911 C CA . ASP A 1 111 ? -4.878 -1.475 34.408 1.00 69.94 111 ASP A CA 1
ATOM 912 C C . ASP A 1 111 ? -3.506 -2.168 34.505 1.00 69.94 111 ASP A C 1
ATOM 914 O O . ASP A 1 111 ? -3.002 -2.760 33.547 1.00 69.94 111 ASP A O 1
ATOM 918 N N . GLY A 1 112 ? -2.923 -2.176 35.712 1.00 70.44 112 GLY A N 1
ATOM 919 C CA . GLY A 1 112 ? -1.676 -2.875 36.013 1.00 70.44 112 GLY A CA 1
ATOM 920 C C . GLY A 1 112 ? -1.774 -4.393 35.839 1.00 70.44 112 GLY A C 1
ATOM 921 O O . GLY A 1 112 ? -0.851 -5.002 35.302 1.00 70.44 112 GLY A O 1
ATOM 922 N N . LEU A 1 113 ? -2.889 -5.019 36.238 1.00 72.81 113 LEU A N 1
ATOM 923 C CA . LEU A 1 113 ? -3.122 -6.458 36.046 1.00 72.81 113 LEU A CA 1
ATOM 924 C C . LEU A 1 113 ? -3.239 -6.830 34.563 1.00 72.81 113 LEU A C 1
ATOM 926 O O . LEU A 1 113 ? -2.659 -7.834 34.136 1.00 72.81 113 LEU A O 1
ATOM 930 N N . LEU A 1 114 ? -3.964 -6.026 33.782 1.00 72.81 114 LEU A N 1
ATOM 931 C CA . LEU A 1 114 ? -4.123 -6.229 32.344 1.00 72.81 114 LEU A CA 1
ATOM 932 C C . LEU A 1 114 ? -2.796 -6.006 31.600 1.00 72.81 114 LEU A C 1
ATOM 934 O O . LEU A 1 114 ? -2.389 -6.847 30.791 1.00 72.81 114 LEU A O 1
ATOM 938 N N . GLY A 1 115 ? -2.075 -4.931 31.930 1.00 70.25 115 GLY A N 1
ATOM 939 C CA . GLY A 1 115 ? -0.743 -4.644 31.396 1.00 70.25 115 GLY A CA 1
ATOM 940 C C . GLY A 1 115 ? 0.271 -5.746 31.719 1.00 70.25 115 GLY A C 1
ATOM 941 O O . GLY A 1 115 ? 0.982 -6.226 30.832 1.00 70.25 115 GLY A O 1
ATOM 942 N N . ASP A 1 116 ? 0.299 -6.221 32.965 1.00 71.88 116 ASP A N 1
ATOM 943 C CA . ASP A 1 116 ? 1.141 -7.339 33.397 1.00 71.88 116 ASP A CA 1
ATOM 944 C C . ASP A 1 116 ? 0.855 -8.616 32.606 1.00 71.88 116 ASP A C 1
ATOM 946 O O . ASP A 1 116 ? 1.785 -9.314 32.191 1.00 71.88 116 ASP A O 1
ATOM 950 N N . TRP A 1 117 ? -0.420 -8.954 32.405 1.00 73.50 117 TRP A N 1
ATOM 951 C CA . TRP A 1 117 ? -0.811 -10.159 31.678 1.00 73.50 117 TRP A CA 1
ATOM 952 C C . TRP A 1 117 ? -0.370 -10.105 30.220 1.00 73.50 117 TRP A C 1
ATOM 954 O O . TRP A 1 117 ? 0.243 -11.055 29.738 1.00 73.50 117 TRP A O 1
ATOM 964 N N . LEU A 1 118 ? -0.560 -8.965 29.550 1.00 67.81 118 LEU A N 1
ATOM 965 C CA . LEU A 1 118 ? -0.082 -8.768 28.180 1.00 67.81 118 LEU A CA 1
ATOM 966 C C . LEU A 1 118 ? 1.450 -8.888 28.081 1.00 67.81 118 LEU A C 1
ATOM 968 O O . LEU A 1 118 ? 1.977 -9.322 27.054 1.00 67.81 118 LEU A O 1
ATOM 972 N N . ASN A 1 119 ? 2.180 -8.505 29.131 1.00 65.62 119 ASN A N 1
ATOM 973 C CA . ASN A 1 119 ? 3.645 -8.526 29.174 1.00 65.62 119 ASN A CA 1
ATOM 974 C C . ASN A 1 119 ? 4.251 -9.859 29.664 1.00 65.62 119 ASN A C 1
ATOM 976 O O . ASN A 1 119 ? 5.459 -10.072 29.519 1.00 65.62 119 ASN A O 1
ATOM 980 N N . SER A 1 120 ? 3.456 -10.788 30.203 1.00 64.44 120 SER A N 1
ATOM 981 C CA . SER A 1 120 ? 3.948 -12.010 30.860 1.00 64.44 120 SER A CA 1
ATOM 982 C C . SER A 1 120 ? 3.430 -13.306 30.221 1.00 64.44 120 SER A C 1
ATOM 984 O O . SER A 1 120 ? 2.496 -13.309 29.433 1.00 64.44 120 SER A O 1
ATOM 986 N N . ASP A 1 121 ? 4.057 -14.444 30.543 1.00 59.62 121 ASP A N 1
ATOM 987 C CA . ASP A 1 121 ? 3.651 -15.782 30.063 1.00 59.62 121 ASP A CA 1
ATOM 988 C C . ASP A 1 121 ? 2.464 -16.377 30.859 1.00 59.62 121 ASP A C 1
ATOM 990 O O . ASP A 1 121 ? 2.349 -17.599 31.017 1.00 59.62 121 ASP A O 1
ATOM 994 N N . ARG A 1 122 ? 1.588 -15.515 31.386 1.00 61.75 122 ARG A N 1
ATOM 995 C CA . ARG A 1 122 ? 0.485 -15.858 32.300 1.00 61.75 122 ARG A CA 1
ATOM 996 C C . ARG A 1 122 ? -0.584 -16.745 31.641 1.00 61.75 122 ARG A C 1
ATOM 998 O O . ARG A 1 122 ? -0.687 -16.822 30.415 1.00 61.75 122 ARG A O 1
ATOM 1005 N N . ASP A 1 123 ? -1.270 -17.561 32.440 1.00 64.50 123 ASP A N 1
ATOM 1006 C CA . ASP A 1 123 ? -2.193 -18.617 31.988 1.00 64.50 123 ASP A CA 1
ATOM 1007 C C . ASP A 1 123 ? -3.612 -18.087 31.712 1.00 64.50 123 ASP A C 1
ATOM 1009 O O . ASP A 1 123 ? -3.942 -16.938 31.994 1.00 64.50 123 ASP A O 1
ATOM 1013 N N . ALA A 1 124 ? -4.462 -18.927 31.108 1.00 65.56 124 ALA A N 1
ATOM 1014 C CA . ALA A 1 124 ? -5.866 -18.590 30.838 1.00 65.56 124 ALA A CA 1
ATOM 1015 C C . ALA A 1 124 ? -6.671 -18.330 32.128 1.00 65.56 124 ALA A C 1
ATOM 1017 O O . ALA A 1 124 ? -7.641 -17.576 32.107 1.00 65.56 124 ALA A O 1
ATOM 1018 N N . ASP A 1 125 ? -6.242 -18.907 33.252 1.00 69.31 125 ASP A N 1
ATOM 1019 C CA . ASP A 1 125 ? -6.846 -18.670 34.566 1.00 69.31 125 ASP A CA 1
ATOM 1020 C C . ASP A 1 125 ? -6.618 -17.221 35.041 1.00 69.31 125 ASP A C 1
ATOM 1022 O O . ASP A 1 125 ? -7.503 -16.627 35.657 1.00 69.31 125 ASP A O 1
ATOM 1026 N N . ASP A 1 126 ? -5.489 -16.606 34.665 1.00 76.06 126 ASP A N 1
ATOM 1027 C CA . ASP A 1 126 ? -5.201 -15.199 34.965 1.00 76.06 126 ASP A CA 1
ATOM 1028 C C . ASP A 1 126 ? -6.128 -14.253 34.183 1.00 76.06 126 ASP A C 1
ATOM 1030 O O . ASP A 1 126 ? -6.505 -13.195 34.681 1.00 76.06 126 ASP A O 1
ATOM 1034 N N . LEU A 1 127 ? -6.564 -14.653 32.983 1.00 76.56 127 LEU A N 1
ATOM 1035 C CA . LEU A 1 127 ? -7.501 -13.870 32.176 1.00 76.56 127 LEU A CA 1
ATOM 1036 C C . LEU A 1 127 ? -8.901 -13.825 32.805 1.00 76.56 127 LEU A C 1
ATOM 1038 O O . LEU A 1 127 ? -9.555 -12.782 32.809 1.00 76.56 127 LEU A O 1
ATOM 1042 N N . MET A 1 128 ? -9.348 -14.947 33.375 1.00 81.75 128 MET A N 1
ATOM 1043 C CA . MET A 1 128 ? -10.605 -14.990 34.123 1.00 81.75 128 MET A CA 1
ATOM 1044 C C . MET A 1 128 ? -10.521 -14.162 35.406 1.00 81.75 128 MET A C 1
ATOM 1046 O O . MET A 1 128 ? -11.493 -13.499 35.753 1.00 81.75 128 MET A O 1
ATOM 1050 N N . ALA A 1 129 ? -9.367 -14.142 36.080 1.00 82.12 129 ALA A N 1
ATOM 1051 C CA . ALA A 1 129 ? -9.152 -13.281 37.240 1.00 82.12 129 ALA A CA 1
ATOM 1052 C C . ALA A 1 129 ? -9.212 -11.787 36.877 1.00 82.12 129 ALA A C 1
ATOM 1054 O O . ALA A 1 129 ? -9.838 -11.019 37.604 1.00 82.12 129 ALA A O 1
ATOM 1055 N N . ILE A 1 130 ? -8.639 -11.385 35.734 1.00 82.88 130 ILE A N 1
ATOM 1056 C CA . ILE A 1 130 ? -8.760 -10.012 35.213 1.00 82.88 130 ILE A CA 1
ATOM 1057 C C . ILE A 1 130 ? -10.229 -9.683 34.962 1.00 82.88 130 ILE A C 1
ATOM 1059 O O . ILE A 1 130 ? -10.726 -8.700 35.501 1.00 82.88 130 ILE A O 1
ATOM 1063 N N . LYS A 1 131 ? -10.955 -10.534 34.227 1.00 86.62 131 LYS A N 1
ATOM 1064 C CA . LYS A 1 131 ? -12.391 -10.342 33.975 1.00 86.62 131 LYS A CA 1
ATOM 1065 C C . LYS A 1 131 ? -13.173 -10.123 35.276 1.00 86.62 131 LYS A C 1
ATOM 1067 O O . LYS A 1 131 ? -13.886 -9.130 35.384 1.00 86.62 131 LYS A O 1
ATOM 1072 N N . THR A 1 132 ? -13.010 -11.015 36.255 1.00 87.00 132 THR A N 1
ATOM 1073 C CA . THR A 1 132 ? -13.696 -10.921 37.553 1.00 87.00 132 THR A CA 1
ATOM 1074 C C . THR A 1 132 ? -13.328 -9.636 38.290 1.00 87.00 132 THR A C 1
ATOM 1076 O O . THR A 1 132 ? -14.214 -8.950 38.783 1.00 87.00 132 THR A O 1
ATOM 1079 N N . SER A 1 133 ? -12.045 -9.259 38.313 1.00 86.31 133 SER A N 1
ATOM 1080 C CA . SER A 1 133 ? -11.602 -8.014 38.952 1.00 86.31 133 SER A CA 1
ATOM 1081 C C . SER A 1 133 ? -12.221 -6.775 38.302 1.00 86.31 133 SER A C 1
ATOM 1083 O O . SER A 1 133 ? -12.547 -5.824 39.008 1.00 86.31 133 SER A O 1
ATOM 1085 N N . GLY A 1 134 ? -12.383 -6.771 36.975 1.00 86.62 134 GLY A N 1
ATOM 1086 C CA . GLY A 1 134 ? -13.062 -5.692 36.258 1.00 86.62 134 GLY A CA 1
ATOM 1087 C C . GLY A 1 134 ? -14.559 -5.642 36.574 1.00 86.62 134 GLY A C 1
ATOM 1088 O O . GLY A 1 134 ? -15.101 -4.569 36.820 1.00 86.62 134 GLY A O 1
ATOM 1089 N N . GLU A 1 135 ? -15.227 -6.798 36.634 1.00 89.50 135 GLU A N 1
ATOM 1090 C CA . GLU A 1 135 ? -16.647 -6.894 37.004 1.00 89.50 135 GLU A CA 1
ATOM 1091 C C . GLU A 1 135 ? -16.899 -6.412 38.444 1.00 89.50 135 GLU A C 1
ATOM 1093 O O . GLU A 1 135 ? -17.771 -5.572 38.656 1.00 89.50 135 GLU A O 1
ATOM 1098 N N . GLU A 1 136 ? -16.090 -6.846 39.416 1.00 87.50 136 GLU A N 1
ATOM 1099 C CA . GLU A 1 136 ? -16.157 -6.383 40.814 1.00 87.50 136 GLU A CA 1
ATOM 1100 C C . GLU A 1 136 ? -15.924 -4.867 40.935 1.00 87.50 136 GLU A C 1
ATOM 1102 O O . GLU A 1 136 ? -16.556 -4.174 41.746 1.00 87.50 136 GLU A O 1
ATOM 1107 N N . LEU A 1 137 ? -15.027 -4.326 40.105 1.00 84.19 137 LEU A N 1
ATOM 1108 C CA . LEU A 1 137 ? -14.755 -2.896 40.079 1.00 84.19 137 LEU A CA 1
ATOM 1109 C C . LEU A 1 137 ? -15.958 -2.101 39.563 1.00 84.19 137 LEU A C 1
ATOM 1111 O O . LEU A 1 137 ? -16.293 -1.066 40.140 1.00 84.19 137 LEU A O 1
ATOM 1115 N N . LEU A 1 138 ? -16.641 -2.602 38.533 1.00 87.75 138 LEU A N 1
ATOM 1116 C CA . LEU A 1 138 ? -17.846 -1.982 37.977 1.00 87.75 138 LEU A CA 1
ATOM 1117 C C . LEU A 1 138 ? -19.079 -2.144 38.872 1.00 87.75 138 LEU A C 1
ATOM 1119 O O . LEU A 1 138 ? -19.936 -1.264 38.873 1.00 87.75 138 LEU A O 1
ATOM 1123 N N . GLU A 1 139 ? -19.162 -3.199 39.687 1.00 87.50 139 GLU A N 1
ATOM 1124 C CA . GLU A 1 139 ? -20.185 -3.293 40.740 1.00 87.50 139 GLU A CA 1
ATOM 1125 C C . GLU A 1 139 ? -20.036 -2.165 41.773 1.00 87.50 139 GLU A C 1
ATOM 1127 O O . GLU A 1 139 ? -21.028 -1.648 42.292 1.00 87.50 139 GLU A O 1
ATOM 1132 N N . THR A 1 140 ? -18.795 -1.756 42.049 1.00 82.94 140 THR A N 1
ATOM 1133 C CA . THR A 1 140 ? -18.487 -0.686 43.007 1.00 82.94 140 THR A CA 1
ATOM 1134 C C . THR A 1 140 ? -18.551 0.707 42.362 1.00 82.94 140 THR A C 1
ATOM 1136 O O . THR A 1 140 ? -18.980 1.668 43.006 1.00 82.94 140 THR A O 1
ATOM 1139 N N . TYR A 1 141 ? -18.148 0.828 41.093 1.00 82.12 141 TYR A N 1
ATOM 1140 C CA . TYR A 1 141 ? -18.102 2.077 40.326 1.00 82.12 141 TYR A CA 1
ATOM 1141 C C . TYR A 1 141 ? -18.722 1.896 38.934 1.00 82.12 141 TYR A C 1
ATOM 1143 O O . TYR A 1 141 ? -17.996 1.824 37.939 1.00 82.12 141 TYR A O 1
ATOM 1151 N N . PRO A 1 142 ? -20.061 1.868 38.839 1.00 83.69 142 PRO A N 1
ATOM 1152 C CA . PRO A 1 142 ? -20.746 1.597 37.577 1.00 83.69 142 PRO A CA 1
ATOM 1153 C C . PRO A 1 142 ? -20.482 2.661 36.505 1.00 83.69 142 PRO A C 1
ATOM 1155 O O . PRO A 1 142 ? -20.523 2.341 35.325 1.00 83.69 142 PRO A O 1
ATOM 1158 N N . ASP A 1 143 ? -20.143 3.893 36.892 1.00 83.00 143 ASP A N 1
ATOM 1159 C CA . ASP A 1 143 ? -19.894 5.007 35.964 1.00 83.00 143 ASP A CA 1
ATOM 1160 C C . ASP A 1 143 ? -18.426 5.095 35.490 1.00 83.00 143 ASP A C 1
ATOM 1162 O O . ASP A 1 143 ? -18.022 6.083 34.878 1.00 83.00 143 ASP A O 1
ATOM 1166 N N . ASN A 1 144 ? -17.582 4.103 35.806 1.00 85.75 144 ASN A N 1
ATOM 1167 C CA . ASN A 1 144 ? -16.190 4.090 35.350 1.00 85.75 144 ASN A CA 1
ATOM 1168 C C . ASN A 1 144 ? -16.089 3.555 33.914 1.00 85.75 144 ASN A C 1
ATOM 1170 O O . ASN A 1 144 ? -15.799 2.379 33.683 1.00 85.75 144 ASN A O 1
ATOM 1174 N N . PHE A 1 145 ? -16.347 4.431 32.944 1.00 87.44 145 PHE A N 1
ATOM 1175 C CA . PHE A 1 145 ? -16.368 4.083 31.524 1.00 87.44 145 PHE A CA 1
ATOM 1176 C C . PHE A 1 145 ? -14.998 3.655 30.959 1.00 87.44 145 PHE A C 1
ATOM 1178 O O . PHE A 1 145 ? -14.960 2.938 29.962 1.00 87.44 145 PHE A O 1
ATOM 1185 N N . TRP A 1 146 ? -13.880 4.010 31.603 1.00 87.94 146 TRP A N 1
ATOM 1186 C CA . TRP A 1 146 ? -12.548 3.514 31.224 1.00 87.94 146 TRP A CA 1
ATOM 1187 C C . TRP A 1 146 ? -12.378 2.030 31.563 1.00 87.94 146 TRP A C 1
ATOM 1189 O O . TRP A 1 146 ? -12.025 1.233 30.696 1.00 87.94 146 TRP A O 1
ATOM 1199 N N . VAL A 1 147 ? -12.754 1.628 32.780 1.00 88.44 147 VAL A N 1
ATOM 1200 C CA . VAL A 1 147 ? -12.773 0.208 33.178 1.00 88.44 147 VAL A CA 1
ATOM 1201 C C . VAL A 1 147 ? -13.774 -0.579 32.335 1.00 88.44 147 VAL A C 1
ATOM 1203 O O . VAL A 1 147 ? -13.494 -1.705 31.925 1.00 88.44 147 VAL A O 1
ATOM 1206 N N . GLN A 1 148 ? -14.940 0.007 32.036 1.00 91.75 148 GLN A N 1
ATOM 1207 C CA . GLN A 1 148 ? -15.896 -0.611 31.118 1.00 91.75 148 GLN A CA 1
ATOM 1208 C C . GLN A 1 148 ? -15.274 -0.824 29.730 1.00 91.75 148 GLN A C 1
ATOM 1210 O O . GLN A 1 148 ? -15.418 -1.911 29.172 1.00 91.75 148 GLN A O 1
ATOM 1215 N N . PHE A 1 149 ? -14.557 0.165 29.181 1.00 91.44 149 PHE A N 1
ATOM 1216 C CA . PHE A 1 149 ? -13.886 0.028 27.888 1.00 91.44 149 PHE A CA 1
ATOM 1217 C C . PHE A 1 149 ? -12.910 -1.151 27.900 1.00 91.44 149 PHE A C 1
ATOM 1219 O O . PHE A 1 149 ? -12.968 -2.016 27.027 1.00 91.44 149 PHE A O 1
ATOM 1226 N N . GLU A 1 150 ? -12.027 -1.207 28.893 1.00 88.69 150 GLU A N 1
ATOM 1227 C CA . GLU A 1 150 ? -11.019 -2.262 29.000 1.00 88.69 150 GLU A CA 1
ATOM 1228 C C . GLU A 1 150 ? -11.652 -3.639 29.168 1.00 88.69 150 GLU A C 1
ATOM 1230 O O . GLU A 1 150 ? -11.256 -4.599 28.504 1.00 88.69 150 GLU A O 1
ATOM 1235 N N . LEU A 1 151 ? -12.693 -3.743 29.996 1.00 90.62 151 LEU A N 1
ATOM 1236 C CA . LEU A 1 151 ? -13.440 -4.981 30.156 1.00 90.62 151 LEU A CA 1
ATOM 1237 C C . LEU A 1 151 ? -14.110 -5.402 28.840 1.00 90.62 151 LEU A C 1
ATOM 1239 O O . LEU A 1 151 ? -14.095 -6.588 28.501 1.00 90.62 151 LEU A O 1
ATOM 1243 N N . ALA A 1 152 ? -14.670 -4.463 28.073 1.00 91.69 152 ALA A N 1
ATOM 1244 C CA . ALA A 1 152 ? -15.227 -4.740 26.751 1.00 91.69 152 ALA A CA 1
ATOM 1245 C C . ALA A 1 152 ? -14.145 -5.230 25.778 1.00 91.69 152 ALA A C 1
ATOM 1247 O O . ALA A 1 152 ? -14.343 -6.233 25.090 1.00 91.69 152 ALA A O 1
ATOM 1248 N N . TRP A 1 153 ? -12.974 -4.588 25.784 1.00 87.81 153 TRP A N 1
ATOM 1249 C CA . TRP A 1 153 ? -11.816 -4.975 24.982 1.00 87.81 153 TRP A CA 1
ATOM 1250 C C . TRP A 1 153 ? -11.328 -6.388 25.332 1.00 87.81 153 TRP A C 1
ATOM 1252 O O . TRP A 1 153 ? -11.106 -7.200 24.433 1.00 87.81 153 TRP A O 1
ATOM 1262 N N . VAL A 1 154 ? -11.247 -6.730 26.623 1.00 84.94 154 VAL A N 1
ATOM 1263 C CA . VAL A 1 154 ? -10.915 -8.080 27.112 1.00 84.94 154 VAL A CA 1
ATOM 1264 C C . VAL A 1 154 ? -11.952 -9.106 26.649 1.00 84.94 154 VAL A C 1
ATOM 1266 O O . VAL A 1 154 ? -11.580 -10.162 26.127 1.00 84.94 154 VAL A O 1
ATOM 1269 N N . ASN A 1 155 ? -13.248 -8.805 26.792 1.00 87.50 155 ASN A N 1
ATOM 1270 C CA . ASN A 1 155 ? -14.320 -9.694 26.331 1.00 87.50 155 ASN A CA 1
ATOM 1271 C C . ASN A 1 155 ? -14.228 -9.943 24.823 1.00 87.50 155 ASN A C 1
ATOM 1273 O O . ASN A 1 155 ? -14.326 -11.086 24.378 1.00 87.50 155 ASN A O 1
ATOM 1277 N N . PHE A 1 156 ? -13.967 -8.891 24.051 1.00 85.50 156 PHE A N 1
ATOM 1278 C CA . PHE A 1 156 ? -13.869 -8.973 22.604 1.00 85.50 156 PHE A CA 1
ATOM 1279 C C . PHE A 1 156 ? -12.618 -9.733 22.136 1.00 85.50 156 PHE A C 1
ATOM 1281 O O . PHE A 1 156 ? -12.729 -10.722 21.414 1.00 85.50 156 PHE A O 1
ATOM 1288 N N . HIS A 1 157 ? -11.425 -9.306 22.559 1.00 77.25 157 HIS A N 1
ATOM 1289 C CA . HIS A 1 157 ? -10.158 -9.794 22.005 1.00 77.25 157 HIS A CA 1
ATOM 1290 C C . HIS A 1 157 ? -9.594 -11.035 22.688 1.00 77.25 157 HIS A C 1
ATOM 1292 O O . HIS A 1 157 ? -8.900 -11.820 22.041 1.00 77.25 157 HIS A O 1
ATOM 1298 N N . LEU A 1 158 ? -9.840 -11.204 23.988 1.00 78.50 158 LEU A N 1
ATOM 1299 C CA . LEU A 1 158 ? -9.177 -12.243 24.780 1.00 78.50 158 LEU A CA 1
ATOM 1300 C C . LEU A 1 158 ? -10.122 -13.393 25.132 1.00 78.50 158 LEU A C 1
ATOM 1302 O O . LEU A 1 158 ? -9.705 -14.550 25.132 1.00 78.50 158 LEU A O 1
ATOM 1306 N N . LEU A 1 159 ? -11.394 -13.089 25.397 1.00 82.12 159 LEU A N 1
ATOM 1307 C CA . LEU A 1 159 ? -12.402 -14.087 25.772 1.00 82.12 159 LEU A CA 1
ATOM 1308 C C . LEU A 1 159 ? -13.282 -14.543 24.603 1.00 82.12 159 LEU A C 1
ATOM 1310 O O . LEU A 1 159 ? -13.984 -15.544 24.739 1.00 82.12 159 LEU A O 1
ATOM 1314 N N . ASN A 1 160 ? -13.214 -13.856 23.457 1.00 82.12 160 ASN A N 1
ATOM 1315 C CA . ASN A 1 160 ? -14.026 -14.141 22.273 1.00 82.12 160 ASN A CA 1
ATOM 1316 C C . ASN A 1 160 ? -15.541 -14.146 22.581 1.00 82.12 160 ASN A C 1
ATOM 1318 O O . ASN A 1 160 ? -16.282 -15.013 22.110 1.00 82.12 160 ASN A O 1
ATOM 1322 N N . ASP A 1 161 ? -15.992 -13.176 23.383 1.00 87.81 161 ASP A N 1
ATOM 1323 C CA . ASP A 1 161 ? -17.399 -12.906 23.696 1.00 87.81 161 ASP A CA 1
ATOM 1324 C C . ASP A 1 161 ? -17.835 -11.552 23.097 1.00 87.81 161 ASP A C 1
ATOM 1326 O O . ASP A 1 161 ? -17.934 -10.537 23.800 1.00 87.81 161 ASP A O 1
ATOM 1330 N N . PRO A 1 162 ? -18.098 -11.503 21.777 1.00 90.19 162 PRO A N 1
ATOM 1331 C CA . PRO A 1 162 ? -18.492 -10.269 21.107 1.00 90.19 162 PRO A CA 1
ATOM 1332 C C . PRO A 1 162 ? -19.867 -9.767 21.564 1.00 90.19 162 PRO A C 1
ATOM 1334 O O . PRO A 1 162 ? -20.125 -8.571 21.513 1.00 90.19 162 PRO A O 1
ATOM 1337 N N . LYS A 1 163 ? -20.756 -10.639 22.060 1.00 94.12 163 LYS A N 1
ATOM 1338 C CA . LYS A 1 163 ? -22.063 -10.194 22.565 1.00 94.12 163 LYS A CA 1
ATOM 1339 C C . LYS A 1 163 ? -21.888 -9.363 23.823 1.00 94.12 163 LYS A C 1
ATOM 1341 O O . LYS A 1 163 ? -22.426 -8.261 23.901 1.00 94.12 163 LYS A O 1
ATOM 1346 N N . LYS A 1 164 ? -21.093 -9.864 24.774 1.00 93.69 164 LYS A N 1
ATOM 1347 C CA . LYS A 1 164 ? -20.834 -9.123 26.004 1.00 93.69 164 LYS A CA 1
ATOM 1348 C C . LYS A 1 164 ? -20.049 -7.844 25.739 1.00 93.69 164 LYS A C 1
ATOM 1350 O O . LYS A 1 164 ? -20.362 -6.808 26.318 1.00 93.69 164 LYS A O 1
ATOM 1355 N N . ALA A 1 165 ? -19.077 -7.901 24.832 1.00 93.06 165 ALA A N 1
ATOM 1356 C CA . ALA A 1 165 ? -18.334 -6.721 24.417 1.00 93.06 165 ALA A CA 1
ATOM 1357 C C . ALA A 1 165 ? -19.240 -5.636 23.815 1.00 93.06 165 ALA A C 1
ATOM 1359 O O . ALA A 1 165 ? -19.095 -4.477 24.184 1.00 93.06 165 ALA A O 1
ATOM 1360 N N . ALA A 1 166 ? -20.200 -5.993 22.952 1.00 95.81 166 ALA A N 1
ATOM 1361 C CA . ALA A 1 166 ? -21.119 -5.030 22.340 1.00 95.81 166 ALA A CA 1
ATOM 1362 C C . ALA A 1 166 ? -21.970 -4.294 23.385 1.00 95.81 166 ALA A C 1
ATOM 1364 O O . ALA A 1 166 ? -22.104 -3.072 23.317 1.00 95.81 166 ALA A O 1
ATOM 1365 N N . GLU A 1 167 ? -22.506 -5.022 24.373 1.00 95.50 167 GLU A N 1
ATOM 1366 C CA . GLU A 1 167 ? -23.268 -4.428 25.481 1.00 95.50 167 GLU A CA 1
ATOM 1367 C C . GLU A 1 167 ? -22.436 -3.382 26.229 1.00 95.50 167 GLU A C 1
ATOM 1369 O O . GLU A 1 167 ? -22.895 -2.266 26.464 1.00 95.50 167 GLU A O 1
ATOM 1374 N N . ILE A 1 168 ? -21.201 -3.739 26.591 1.00 95.06 168 ILE A N 1
ATOM 1375 C CA . ILE A 1 168 ? -20.340 -2.866 27.388 1.00 95.06 168 ILE A CA 1
ATOM 1376 C C . ILE A 1 168 ? -19.840 -1.686 26.543 1.00 95.06 168 ILE A C 1
ATOM 1378 O O . ILE A 1 168 ? -19.937 -0.549 26.990 1.00 95.06 168 ILE A O 1
ATOM 1382 N N . PHE A 1 169 ? -19.378 -1.910 25.307 1.00 95.56 169 PHE A N 1
ATOM 1383 C CA . PHE A 1 169 ? -18.937 -0.826 24.423 1.00 95.56 169 PHE A CA 1
ATOM 1384 C C . PHE A 1 169 ? -20.054 0.175 24.107 1.00 95.56 169 PHE A C 1
ATOM 1386 O O . PHE A 1 169 ? -19.765 1.360 23.966 1.00 95.56 169 PHE A O 1
ATOM 1393 N N . THR A 1 170 ? -21.313 -0.270 24.022 1.00 95.75 170 THR A N 1
ATOM 1394 C CA . THR A 1 170 ? -22.463 0.637 23.860 1.00 95.75 170 THR A CA 1
ATOM 1395 C C . THR A 1 170 ? -22.578 1.581 25.056 1.00 95.75 170 THR A C 1
ATOM 1397 O O . THR A 1 170 ? -22.618 2.794 24.872 1.00 95.75 170 THR A O 1
ATOM 1400 N N . ASN A 1 171 ? -22.517 1.045 26.280 1.00 93.56 171 ASN A N 1
ATOM 1401 C CA . ASN A 1 171 ? -22.558 1.863 27.497 1.00 93.56 171 ASN A CA 1
ATOM 1402 C C . ASN A 1 171 ? -21.379 2.842 27.575 1.00 93.56 171 ASN A C 1
ATOM 1404 O O . ASN A 1 171 ? -21.568 4.005 27.928 1.00 93.56 171 ASN A O 1
ATOM 1408 N N . VAL A 1 172 ? -20.175 2.390 27.209 1.00 93.81 172 VAL A N 1
ATOM 1409 C CA . VAL A 1 172 ? -18.977 3.240 27.171 1.00 93.81 172 VAL A CA 1
ATOM 1410 C C . VAL A 1 172 ? -19.155 4.380 26.183 1.00 93.81 172 VAL A C 1
ATOM 1412 O O . VAL A 1 172 ? -18.897 5.525 26.537 1.00 93.81 172 VAL A O 1
ATOM 1415 N N . ALA A 1 173 ? -19.589 4.087 24.954 1.00 93.38 173 ALA A N 1
ATOM 1416 C CA . ALA A 1 173 ? -19.788 5.103 23.929 1.00 93.38 173 ALA A CA 1
ATOM 1417 C C . ALA A 1 173 ? -20.818 6.152 24.382 1.00 93.38 173 ALA A C 1
ATOM 1419 O O . ALA A 1 173 ? -20.545 7.348 24.287 1.00 93.38 173 ALA A O 1
ATOM 1420 N N . ASP A 1 174 ? -21.949 5.718 24.944 1.00 92.56 174 ASP A N 1
ATOM 1421 C CA . ASP A 1 174 ? -23.010 6.612 25.419 1.00 92.56 174 ASP A CA 1
ATOM 1422 C C . ASP A 1 174 ? -22.547 7.526 26.567 1.00 92.56 174 ASP A C 1
ATOM 1424 O O . ASP A 1 174 ? -22.875 8.715 26.580 1.00 92.56 174 ASP A O 1
ATOM 1428 N N . GLN A 1 175 ? -21.767 6.995 27.516 1.00 90.81 175 GLN A N 1
ATOM 1429 C CA . GLN A 1 175 ? -21.232 7.766 28.646 1.00 90.81 175 GLN A CA 1
ATOM 1430 C C . GLN A 1 175 ? -20.099 8.707 28.207 1.00 90.81 175 GLN A C 1
ATOM 1432 O O . GLN A 1 175 ? -20.095 9.891 28.549 1.00 90.81 175 GLN A O 1
ATOM 1437 N N . ALA A 1 176 ? -19.161 8.207 27.402 1.00 90.00 176 ALA A N 1
ATOM 1438 C CA . ALA A 1 176 ? -17.975 8.948 26.994 1.00 90.00 176 ALA A CA 1
ATOM 1439 C C . ALA A 1 176 ? -18.282 10.066 25.984 1.00 90.00 176 ALA A C 1
ATOM 1441 O O . ALA A 1 176 ? -17.538 11.040 25.934 1.00 90.00 176 ALA A O 1
ATOM 1442 N N . ILE A 1 177 ? -19.378 10.002 25.212 1.00 89.69 177 ILE A N 1
ATOM 1443 C CA . ILE A 1 177 ? -19.727 11.035 24.210 1.00 89.69 177 ILE A CA 1
ATOM 1444 C C . ILE A 1 177 ? -19.707 12.461 24.784 1.00 89.69 177 ILE A C 1
ATOM 1446 O O . ILE A 1 177 ? -19.347 13.402 24.075 1.00 89.69 177 ILE A O 1
ATOM 1450 N N . GLN A 1 178 ? -20.102 12.639 26.048 1.00 85.62 178 GLN A N 1
ATOM 1451 C CA . GLN A 1 178 ? -20.179 13.961 26.684 1.00 85.62 178 GLN A CA 1
ATOM 1452 C C . GLN A 1 178 ? -18.940 14.314 27.514 1.00 85.62 178 GLN A C 1
ATOM 1454 O O . GLN A 1 178 ? -18.667 15.498 27.715 1.00 85.62 178 GLN A O 1
ATOM 1459 N N . GLU A 1 179 ? -18.211 13.309 28.000 1.00 85.19 179 GLU A N 1
ATOM 1460 C CA . GLU A 1 179 ? -17.145 13.476 28.997 1.00 85.19 179 GLU A CA 1
ATOM 1461 C C . GLU A 1 179 ? -15.737 13.251 28.425 1.00 85.19 179 GLU A C 1
ATOM 1463 O O . GLU A 1 179 ? -14.785 13.884 28.877 1.00 85.19 179 GLU A O 1
ATOM 1468 N N . ASP A 1 180 ? -15.604 12.397 27.408 1.00 86.69 180 ASP A N 1
ATOM 1469 C CA . ASP A 1 180 ? -14.341 11.967 26.806 1.00 86.69 180 ASP A CA 1
ATOM 1470 C C . ASP A 1 180 ? -14.545 11.590 25.325 1.00 86.69 180 ASP A C 1
ATOM 1472 O O . ASP A 1 180 ? -14.650 10.422 24.938 1.00 86.69 180 ASP A O 1
ATOM 1476 N N . SER A 1 181 ? -14.637 12.612 24.468 1.00 87.06 181 SER A N 1
ATOM 1477 C CA . SER A 1 181 ? -14.854 12.423 23.026 1.00 87.06 181 SER A CA 1
ATOM 1478 C C . SER A 1 181 ? -13.801 11.522 22.349 1.00 87.06 181 SER A C 1
ATOM 1480 O O . SER A 1 181 ? -14.198 10.736 21.484 1.00 87.06 181 SER A O 1
ATOM 1482 N N . PRO A 1 182 ? -12.493 11.592 22.687 1.00 88.56 182 PRO A N 1
ATOM 1483 C CA . PRO A 1 182 ? -11.501 10.650 22.168 1.00 88.56 182 PRO A CA 1
ATOM 1484 C C . PRO A 1 182 ? -11.821 9.189 22.499 1.00 88.56 182 PRO A C 1
ATOM 1486 O O . PRO A 1 182 ? -11.841 8.354 21.591 1.00 88.56 182 PRO A O 1
ATOM 1489 N N . LEU A 1 183 ? -12.122 8.872 23.764 1.00 89.25 183 LEU A N 1
ATOM 1490 C CA . LEU A 1 183 ? -12.482 7.508 24.144 1.00 89.25 183 LEU A CA 1
ATOM 1491 C C . LEU A 1 183 ? -13.788 7.066 23.479 1.00 89.25 183 LEU A C 1
ATOM 1493 O O . LEU A 1 183 ? -13.869 5.937 23.001 1.00 89.25 183 LEU A O 1
ATOM 1497 N N . ALA A 1 184 ? -14.786 7.948 23.392 1.00 91.88 184 ALA A N 1
ATOM 1498 C CA . ALA A 1 184 ? -16.058 7.650 22.740 1.00 91.88 184 ALA A CA 1
ATOM 1499 C C . ALA A 1 184 ? -15.870 7.227 21.277 1.00 91.88 184 ALA A C 1
ATOM 1501 O O . ALA A 1 184 ? -16.416 6.211 20.846 1.00 91.88 184 ALA A O 1
ATOM 1502 N N . ALA A 1 185 ? -15.045 7.957 20.519 1.00 90.06 185 ALA A N 1
ATOM 1503 C CA . ALA A 1 185 ? -14.746 7.617 19.132 1.00 90.06 185 ALA A CA 1
ATOM 1504 C C . ALA A 1 185 ? -14.060 6.245 19.011 1.00 90.06 185 ALA A C 1
ATOM 1506 O O . ALA A 1 185 ? -14.412 5.442 18.141 1.00 90.06 185 ALA A O 1
ATOM 1507 N N . VAL A 1 186 ? -13.115 5.939 19.907 1.00 89.25 186 VAL A N 1
ATOM 1508 C CA . VAL A 1 186 ? -12.450 4.629 19.953 1.00 89.25 186 VAL A CA 1
ATOM 1509 C C . VAL A 1 186 ? -13.446 3.525 20.339 1.00 89.25 186 VAL A C 1
ATOM 1511 O O . VAL A 1 186 ? -13.485 2.488 19.680 1.00 89.25 186 VAL A O 1
ATOM 1514 N N . ALA A 1 187 ? -14.306 3.748 21.333 1.00 91.88 187 ALA A N 1
ATOM 1515 C CA . ALA A 1 187 ? -15.339 2.800 21.758 1.00 91.88 187 ALA A CA 1
ATOM 1516 C C . ALA A 1 187 ? -16.311 2.481 20.622 1.00 91.88 187 ALA A C 1
ATOM 1518 O O . ALA A 1 187 ? -16.569 1.311 20.347 1.00 91.88 187 ALA A O 1
ATOM 1519 N N . MET A 1 188 ? -16.769 3.500 19.892 1.00 93.88 188 MET A N 1
ATOM 1520 C CA . MET A 1 188 ? -17.623 3.316 18.720 1.00 93.88 188 MET A CA 1
ATOM 1521 C C . MET A 1 188 ? -16.914 2.534 17.606 1.00 93.88 188 MET A C 1
ATOM 1523 O O . MET A 1 188 ? -17.525 1.671 16.981 1.00 93.88 188 MET A O 1
ATOM 1527 N N . ARG A 1 189 ? -15.613 2.747 17.374 1.00 90.50 189 ARG A N 1
ATOM 1528 C CA . ARG A 1 189 ? -14.839 1.942 16.411 1.00 90.50 189 ARG A CA 1
ATOM 1529 C C . ARG A 1 189 ? -14.825 0.452 16.770 1.00 90.50 189 ARG A C 1
ATOM 1531 O O . ARG A 1 189 ? -15.108 -0.384 15.909 1.00 90.50 189 ARG A O 1
ATOM 1538 N N . TYR A 1 190 ? -14.538 0.112 18.029 1.00 89.94 190 TYR A N 1
ATOM 1539 C CA . TYR A 1 190 ? -14.563 -1.282 18.493 1.00 89.94 190 TYR A CA 1
ATOM 1540 C C . TYR A 1 190 ? -15.981 -1.863 18.513 1.00 89.94 190 TYR A C 1
ATOM 1542 O O . TYR A 1 190 ? -16.174 -3.024 18.147 1.00 89.94 190 TYR A O 1
ATOM 1550 N N . LEU A 1 191 ? -16.986 -1.060 18.861 1.00 93.69 191 LEU A N 1
ATOM 1551 C CA . LEU A 1 191 ? -18.390 -1.454 18.812 1.00 93.69 191 LEU A CA 1
ATOM 1552 C C . LEU A 1 191 ? -18.842 -1.773 17.382 1.00 93.69 191 LEU A C 1
ATOM 1554 O O . LEU A 1 191 ? -19.458 -2.813 17.163 1.00 93.69 191 LEU A O 1
ATOM 1558 N N . ALA A 1 192 ? -18.482 -0.940 16.401 1.00 92.19 192 ALA A N 1
ATOM 1559 C CA . ALA A 1 192 ? -18.801 -1.164 14.993 1.00 92.19 192 ALA A CA 1
ATOM 1560 C C . ALA A 1 192 ? -18.238 -2.501 14.498 1.00 92.19 192 ALA A C 1
ATOM 1562 O O . ALA A 1 192 ? -18.943 -3.304 13.888 1.00 92.19 192 ALA A O 1
ATOM 1563 N N . MET A 1 193 ? -16.984 -2.786 14.848 1.00 88.88 193 MET A N 1
ATOM 1564 C CA . MET A 1 193 ? -16.369 -4.073 14.548 1.00 88.88 193 MET A CA 1
ATOM 1565 C C . MET A 1 193 ? -17.059 -5.232 15.269 1.00 88.88 193 MET A C 1
ATOM 1567 O O . MET A 1 193 ? -17.223 -6.313 14.702 1.00 88.88 193 MET A O 1
ATOM 1571 N N . THR A 1 194 ? -17.466 -5.021 16.516 1.00 90.69 194 THR A N 1
ATOM 1572 C CA . THR A 1 194 ? -18.179 -6.038 17.283 1.00 90.69 194 THR A CA 1
ATOM 1573 C C . THR A 1 194 ? -19.509 -6.384 16.622 1.00 90.69 194 THR A C 1
ATOM 1575 O O . THR A 1 194 ? -19.806 -7.563 16.439 1.00 90.69 194 THR A O 1
ATOM 1578 N N . TYR A 1 195 ? -20.266 -5.381 16.175 1.00 93.31 195 TYR A N 1
ATOM 1579 C CA . TYR A 1 195 ? -21.489 -5.588 15.402 1.00 93.31 195 TYR A CA 1
ATOM 1580 C C . TYR A 1 195 ? -21.234 -6.317 14.085 1.00 93.31 195 TYR A C 1
ATOM 1582 O O . TYR A 1 195 ? -21.972 -7.245 13.758 1.00 93.31 195 TYR A O 1
ATOM 1590 N N . TYR A 1 196 ? -20.149 -5.984 13.383 1.00 89.06 196 TYR A N 1
ATOM 1591 C CA . TYR A 1 196 ? -19.736 -6.716 12.189 1.00 89.06 196 TYR A CA 1
ATOM 1592 C C . TYR A 1 196 ? -19.502 -8.211 12.479 1.00 89.06 196 TYR A C 1
ATOM 1594 O O . TYR A 1 196 ? -20.061 -9.056 11.782 1.00 89.06 196 TYR A O 1
ATOM 1602 N N . ILE A 1 197 ? -18.765 -8.559 13.543 1.00 87.00 197 ILE A N 1
ATOM 1603 C CA . ILE A 1 197 ? -18.539 -9.966 13.934 1.00 87.00 197 ILE A CA 1
ATOM 1604 C C . ILE A 1 197 ? -19.847 -10.667 14.323 1.00 87.00 197 ILE A C 1
ATOM 1606 O O . ILE A 1 197 ? -20.024 -11.857 14.061 1.00 87.00 197 ILE A O 1
ATOM 1610 N N . LEU A 1 198 ? -20.782 -9.939 14.933 1.00 90.56 198 LEU A N 1
ATOM 1611 C CA . LEU A 1 198 ? -22.108 -10.454 15.277 1.00 90.56 198 LEU A CA 1
ATOM 1612 C C . LEU A 1 198 ? -23.040 -10.606 14.061 1.00 90.56 198 LEU A C 1
ATOM 1614 O O . LEU A 1 198 ? -24.123 -11.175 14.209 1.00 90.56 198 LEU A O 1
ATOM 1618 N N . GLY A 1 199 ? -22.635 -10.132 12.879 1.00 89.31 199 GLY A N 1
ATOM 1619 C CA . GLY A 1 199 ? -23.447 -10.130 11.662 1.00 89.31 199 GLY A CA 1
ATOM 1620 C C . GLY A 1 199 ? -24.494 -9.012 11.608 1.00 89.31 199 GLY A C 1
ATOM 1621 O O . GLY A 1 199 ? -25.353 -9.036 10.730 1.00 89.31 199 GLY A O 1
ATOM 1622 N N . ASP A 1 200 ? -24.438 -8.032 12.515 1.00 94.25 200 ASP A N 1
ATOM 1623 C CA . ASP A 1 200 ? -25.305 -6.850 12.500 1.00 94.25 200 ASP A CA 1
ATOM 1624 C C . ASP A 1 200 ? -24.651 -5.716 11.697 1.00 94.25 200 ASP A C 1
ATOM 1626 O O . ASP A 1 200 ? -24.034 -4.785 12.218 1.00 94.25 200 ASP A O 1
ATOM 1630 N N . GLN A 1 201 ? -24.761 -5.833 10.378 1.00 92.44 201 GLN A N 1
ATOM 1631 C CA . GLN A 1 201 ? -24.096 -4.949 9.423 1.00 92.44 201 GLN A CA 1
ATOM 1632 C C . GLN A 1 201 ? -24.624 -3.506 9.497 1.00 92.44 201 GLN A C 1
ATOM 1634 O O . GLN A 1 201 ? -23.857 -2.549 9.382 1.00 92.44 201 GLN A O 1
ATOM 1639 N N . HIS A 1 202 ? -25.926 -3.340 9.756 1.00 93.75 202 HIS A N 1
ATOM 1640 C CA . HIS A 1 202 ? -26.547 -2.024 9.887 1.00 93.75 202 HIS A CA 1
ATOM 1641 C C . HIS A 1 202 ? -26.012 -1.281 11.112 1.00 93.75 202 HIS A C 1
ATOM 1643 O O . HIS A 1 202 ? -25.584 -0.130 10.996 1.00 93.75 202 HIS A O 1
ATOM 1649 N N . SER A 1 203 ? -25.977 -1.947 12.271 1.00 95.44 203 SER A N 1
ATOM 1650 C CA . SER A 1 203 ? -25.416 -1.351 13.483 1.00 95.44 203 SER A CA 1
ATOM 1651 C C . SER A 1 203 ? -23.921 -1.068 13.324 1.00 95.44 203 SER A C 1
ATOM 1653 O O . SER A 1 203 ? -23.463 -0.018 13.772 1.00 95.44 203 SER A O 1
ATOM 1655 N N . ALA A 1 204 ? -23.163 -1.918 12.618 1.00 93.25 204 ALA A N 1
ATOM 1656 C CA . ALA A 1 204 ? -21.754 -1.650 12.313 1.00 93.25 204 ALA A CA 1
ATOM 1657 C C . ALA A 1 204 ? -21.573 -0.342 11.518 1.00 93.25 204 ALA A C 1
ATOM 1659 O O . ALA A 1 204 ? -20.783 0.517 11.916 1.00 93.25 204 ALA A O 1
ATOM 1660 N N . LEU A 1 205 ? -22.360 -0.157 10.450 1.00 94.31 205 LEU A N 1
ATOM 1661 C CA . LEU A 1 205 ? -22.353 1.044 9.606 1.00 94.31 205 LEU A CA 1
ATOM 1662 C C . LEU A 1 205 ? -22.700 2.321 10.379 1.00 94.31 205 LEU A C 1
ATOM 1664 O O . LEU A 1 205 ? -21.952 3.299 10.339 1.00 94.31 205 LEU A O 1
ATOM 1668 N N . VAL A 1 206 ? -23.820 2.317 11.104 1.00 94.94 206 VAL A N 1
ATOM 1669 C CA . VAL A 1 206 ? -24.260 3.484 11.886 1.00 94.94 206 VAL A CA 1
ATOM 1670 C C . VAL A 1 206 ? -23.220 3.838 12.949 1.00 94.94 206 VAL A C 1
ATOM 1672 O O . VAL A 1 206 ? -22.884 5.010 13.136 1.00 94.94 206 VAL A O 1
ATOM 1675 N N . THR A 1 207 ? -22.651 2.830 13.612 1.00 94.88 207 THR A N 1
ATOM 1676 C CA . THR A 1 207 ? -21.676 3.059 14.680 1.00 94.88 207 THR A CA 1
ATOM 1677 C C . THR A 1 207 ? -20.365 3.647 14.151 1.00 94.88 207 THR A C 1
ATOM 1679 O O . THR A 1 207 ? -19.851 4.597 14.744 1.00 94.88 207 THR A O 1
ATOM 1682 N N . ILE A 1 208 ? -19.831 3.161 13.020 1.00 93.19 208 ILE A N 1
ATOM 1683 C CA . ILE A 1 208 ? -18.591 3.726 12.458 1.00 93.19 208 ILE A CA 1
ATOM 1684 C C . ILE A 1 208 ? -18.791 5.168 11.968 1.00 93.19 208 ILE A C 1
ATOM 1686 O O . ILE A 1 208 ? -17.899 5.998 12.130 1.00 93.19 208 ILE A O 1
ATOM 1690 N N . GLN A 1 209 ? -19.970 5.501 11.430 1.00 93.38 209 GLN A N 1
ATOM 1691 C CA . GLN A 1 209 ? -20.310 6.869 11.028 1.00 93.38 209 GLN A CA 1
ATOM 1692 C C . GLN A 1 209 ? -20.371 7.799 12.244 1.00 93.38 209 GLN A C 1
ATOM 1694 O O . GLN A 1 209 ? -19.893 8.935 12.182 1.00 93.38 209 GLN A O 1
ATOM 1699 N N . GLY A 1 210 ? -20.899 7.301 13.367 1.00 92.44 210 GLY A N 1
ATOM 1700 C CA . GLY A 1 210 ? -20.839 7.983 14.657 1.00 92.44 210 GLY A CA 1
ATOM 1701 C C . GLY A 1 210 ? -19.400 8.241 15.106 1.00 92.44 210 GLY A C 1
ATOM 1702 O O . GLY A 1 210 ? -19.056 9.380 15.414 1.00 92.44 210 GLY A O 1
ATOM 1703 N N . ALA A 1 211 ? -18.532 7.227 15.038 1.00 91.38 211 ALA A N 1
ATOM 1704 C CA . ALA A 1 211 ? -17.120 7.370 15.392 1.00 91.38 211 ALA A CA 1
ATOM 1705 C C . ALA A 1 211 ? -16.394 8.425 14.538 1.00 91.38 211 ALA A C 1
ATOM 1707 O O . ALA A 1 211 ? -15.655 9.248 15.073 1.00 91.38 211 ALA A O 1
ATOM 1708 N N . ILE A 1 212 ? -16.630 8.427 13.221 1.00 90.81 212 ILE A N 1
ATOM 1709 C CA . ILE A 1 212 ? -16.077 9.420 12.282 1.00 90.81 212 ILE A CA 1
ATOM 1710 C C . ILE A 1 212 ? -16.585 10.830 12.606 1.00 90.81 212 ILE A C 1
ATOM 1712 O O . ILE A 1 212 ? -15.846 11.798 12.477 1.00 90.81 212 ILE A O 1
ATOM 1716 N N . SER A 1 213 ? -17.838 10.959 13.044 1.00 89.44 213 SER A N 1
ATOM 1717 C CA . SER A 1 213 ? -18.428 12.259 13.386 1.00 89.44 213 SER A CA 1
ATOM 1718 C C . SER A 1 213 ? -17.860 12.848 14.683 1.00 89.44 213 SER A C 1
ATOM 1720 O O . SER A 1 213 ? -17.822 14.069 14.827 1.00 89.44 213 SER A O 1
ATOM 1722 N N . LEU A 1 214 ? -17.434 11.996 15.623 1.00 86.94 214 LEU A N 1
ATOM 1723 C CA . LEU A 1 214 ? -16.799 12.404 16.881 1.00 86.94 214 LEU A CA 1
ATOM 1724 C C . LEU A 1 214 ? -15.305 12.692 16.710 1.00 86.94 214 LEU A C 1
ATOM 1726 O O . LEU A 1 214 ? -14.779 13.633 17.306 1.00 86.94 214 LEU A O 1
ATOM 1730 N N . ASP A 1 215 ? -14.614 11.898 15.894 1.00 78.62 215 ASP A N 1
ATOM 1731 C CA . ASP A 1 215 ? -13.198 12.103 15.625 1.00 78.62 215 ASP A CA 1
ATOM 1732 C C . ASP A 1 215 ? -12.991 13.132 14.505 1.00 78.62 215 ASP A C 1
ATOM 1734 O O . ASP A 1 215 ? -12.910 12.804 13.321 1.00 78.62 215 ASP A O 1
ATOM 1738 N N . THR A 1 216 ? -12.850 14.401 14.895 1.00 60.03 216 THR A N 1
ATOM 1739 C CA . THR A 1 216 ? -12.569 15.509 13.961 1.00 60.03 216 THR A CA 1
ATOM 1740 C C . THR A 1 216 ? -11.268 15.359 13.164 1.00 60.03 216 THR A C 1
ATOM 1742 O O . THR A 1 216 ? -11.056 16.131 12.228 1.00 60.03 216 THR A O 1
ATOM 1745 N N . SER A 1 217 ? -10.408 14.386 13.498 1.00 64.69 217 SER A N 1
ATOM 1746 C CA . SER A 1 217 ? -9.198 14.100 12.725 1.00 64.69 217 SER A CA 1
ATOM 1747 C C . SER A 1 217 ? -9.453 13.344 11.412 1.00 64.69 217 SER A C 1
ATOM 1749 O O . SER A 1 217 ? -8.502 13.191 10.652 1.00 64.69 217 SER A O 1
ATOM 1751 N N . ASP A 1 218 ? -10.701 12.924 11.122 1.00 61.91 218 ASP A N 1
ATOM 1752 C CA . ASP A 1 218 ? -11.137 12.223 9.891 1.00 61.91 218 ASP A CA 1
ATOM 1753 C C . ASP A 1 218 ? -10.042 11.327 9.295 1.00 61.91 218 ASP A C 1
ATOM 1755 O O . ASP A 1 218 ? -9.486 11.590 8.224 1.00 61.91 218 ASP A O 1
ATOM 1759 N N . THR A 1 219 ? -9.669 10.284 10.037 1.00 79.12 219 THR A N 1
ATOM 1760 C CA . THR A 1 219 ? -8.574 9.422 9.593 1.00 79.12 219 THR A CA 1
ATOM 1761 C C . THR A 1 219 ? -8.988 8.603 8.378 1.00 79.12 219 THR A C 1
ATOM 1763 O O . THR A 1 219 ? -10.032 7.943 8.368 1.00 79.12 219 THR A O 1
ATOM 1766 N N . ASP A 1 220 ? -8.120 8.569 7.365 1.00 89.38 220 ASP A N 1
ATOM 1767 C CA . ASP A 1 220 ? -8.331 7.773 6.153 1.00 89.38 220 ASP A CA 1
ATOM 1768 C C . ASP A 1 220 ? -8.556 6.274 6.489 1.00 89.38 220 ASP A C 1
ATOM 1770 O O . ASP A 1 220 ? -9.246 5.568 5.754 1.00 89.38 220 ASP A O 1
ATOM 1774 N N . GLN A 1 221 ? -8.054 5.788 7.635 1.00 88.12 221 GLN A N 1
ATOM 1775 C CA . GLN A 1 221 ? -8.349 4.444 8.155 1.00 88.12 221 GLN A CA 1
ATOM 1776 C C . GLN A 1 221 ? -9.799 4.253 8.614 1.00 88.12 221 GLN A C 1
ATOM 1778 O O . GLN A 1 221 ? -10.368 3.187 8.395 1.00 88.12 221 GLN A O 1
ATOM 1783 N N . SER A 1 222 ? -10.426 5.263 9.220 1.00 88.00 222 SER A N 1
ATOM 1784 C CA . SER A 1 222 ? -11.845 5.174 9.600 1.00 88.00 222 SER A CA 1
ATOM 1785 C C . SER A 1 222 ? -12.745 5.168 8.373 1.00 88.00 222 SER A C 1
ATOM 1787 O O . SER A 1 222 ? -13.712 4.413 8.316 1.00 88.00 222 SER A O 1
ATOM 1789 N N . GLN A 1 223 ? -12.388 5.955 7.356 1.00 92.31 223 GLN A N 1
ATOM 1790 C CA . GLN A 1 223 ? -13.050 5.917 6.053 1.00 92.31 223 GLN A CA 1
ATOM 1791 C C . GLN A 1 223 ? -12.862 4.555 5.371 1.00 92.31 223 GLN A C 1
ATOM 1793 O O . GLN A 1 223 ? -13.798 4.027 4.774 1.00 92.31 223 GLN A O 1
ATOM 1798 N N . TYR A 1 224 ? -11.675 3.950 5.481 1.00 93.12 224 TYR A N 1
ATOM 1799 C CA . TYR A 1 224 ? -11.438 2.604 4.958 1.00 93.12 224 TYR A CA 1
ATOM 1800 C C . TYR A 1 224 ? -12.333 1.558 5.644 1.00 93.12 224 TYR A C 1
ATOM 1802 O O . TYR A 1 224 ? -12.935 0.733 4.961 1.00 93.12 224 TYR A O 1
ATOM 1810 N N . GLU A 1 225 ? -12.494 1.628 6.967 1.00 89.94 225 GLU A N 1
ATOM 1811 C CA . GLU A 1 225 ? -13.413 0.757 7.715 1.00 89.94 225 GLU A CA 1
ATOM 1812 C C . GLU A 1 225 ? -14.878 0.976 7.333 1.00 89.94 225 GLU A C 1
ATOM 1814 O O . GLU A 1 225 ? -15.614 0.016 7.114 1.00 89.94 225 GLU A O 1
ATOM 1819 N N . LEU A 1 226 ? -15.295 2.233 7.163 1.00 93.38 226 LEU A N 1
ATOM 1820 C CA . LEU A 1 226 ? -16.621 2.553 6.642 1.00 93.38 226 LEU A CA 1
ATOM 1821 C C . LEU A 1 226 ? -16.851 1.892 5.276 1.00 93.38 226 LEU A C 1
ATOM 1823 O O . LEU A 1 226 ? -17.889 1.266 5.064 1.00 93.38 226 LEU A O 1
ATOM 1827 N N . ALA A 1 227 ? -15.865 1.946 4.374 1.00 95.06 227 ALA A N 1
ATOM 1828 C CA . ALA A 1 227 ? -15.954 1.271 3.084 1.00 95.06 227 ALA A CA 1
ATOM 1829 C C . ALA A 1 227 ? -16.100 -0.256 3.217 1.00 95.06 227 ALA A C 1
ATOM 1831 O O . ALA A 1 227 ? -16.855 -0.857 2.447 1.00 95.06 227 ALA A O 1
ATOM 1832 N N . ARG A 1 228 ? -15.428 -0.882 4.197 1.00 92.31 228 ARG A N 1
ATOM 1833 C CA . ARG A 1 228 ? -15.556 -2.327 4.465 1.00 92.31 228 ARG A CA 1
ATOM 1834 C C . ARG A 1 228 ? -16.964 -2.675 4.918 1.00 92.31 228 ARG A C 1
ATOM 1836 O O . ARG A 1 228 ? -17.545 -3.623 4.400 1.00 92.31 228 ARG A O 1
ATOM 1843 N N . TYR A 1 229 ? -17.543 -1.900 5.832 1.00 92.88 229 TYR A N 1
ATOM 1844 C CA . TYR A 1 229 ? -18.903 -2.163 6.303 1.00 92.88 229 TYR A CA 1
ATOM 1845 C C . TYR A 1 229 ? -19.965 -1.898 5.233 1.00 92.88 229 TYR A C 1
ATOM 1847 O O . TYR A 1 229 ? -20.944 -2.642 5.180 1.00 92.88 229 TYR A O 1
ATOM 1855 N N . HIS A 1 230 ? -19.759 -0.930 4.332 1.00 95.00 230 HIS A N 1
ATOM 1856 C CA . HIS A 1 230 ? -20.622 -0.773 3.154 1.00 95.00 230 HIS A CA 1
ATOM 1857 C C . HIS A 1 230 ? -20.562 -2.020 2.267 1.00 95.00 230 HIS A C 1
ATOM 1859 O O . HIS A 1 230 ? -21.600 -2.570 1.918 1.00 95.00 230 HIS A O 1
ATOM 1865 N N . ALA A 1 231 ? -19.361 -2.533 1.984 1.00 92.31 231 ALA A N 1
ATOM 1866 C CA . ALA A 1 231 ? -19.203 -3.733 1.167 1.00 92.31 231 ALA A CA 1
ATOM 1867 C C . ALA A 1 231 ? -19.822 -4.982 1.804 1.00 92.31 231 ALA A C 1
ATOM 1869 O O . ALA A 1 231 ? -20.487 -5.750 1.122 1.00 92.31 231 ALA A O 1
ATOM 1870 N N . VAL A 1 232 ? -19.659 -5.172 3.113 1.00 88.88 232 VAL A N 1
ATOM 1871 C CA . VAL A 1 232 ? -20.284 -6.300 3.821 1.00 88.88 232 VAL A CA 1
ATOM 1872 C C . VAL A 1 232 ? -21.813 -6.182 3.835 1.00 88.88 232 VAL A C 1
ATOM 1874 O O . VAL A 1 232 ? -22.491 -7.202 3.868 1.00 88.88 232 VAL A O 1
ATOM 1877 N N . SER A 1 233 ? -22.354 -4.963 3.777 1.00 90.38 233 SER A N 1
ATOM 1878 C CA . SER A 1 233 ? -23.798 -4.689 3.699 1.00 90.38 233 SER A CA 1
ATOM 1879 C C . SER A 1 233 ? -24.355 -4.716 2.268 1.00 90.38 233 SER A C 1
ATOM 1881 O O . SER A 1 233 ? -25.451 -4.208 2.039 1.00 90.38 233 SER A O 1
ATOM 1883 N N . ASP A 1 234 ? -23.592 -5.243 1.305 1.00 92.06 234 ASP A N 1
ATOM 1884 C CA . ASP A 1 234 ? -23.904 -5.259 -0.131 1.00 92.06 234 ASP A CA 1
ATOM 1885 C C . ASP A 1 234 ? -24.117 -3.864 -0.765 1.00 92.06 234 ASP A C 1
ATOM 1887 O O . ASP A 1 234 ? -24.672 -3.730 -1.856 1.00 92.06 234 ASP A O 1
ATOM 1891 N N . ASP A 1 235 ? -23.630 -2.805 -0.113 1.00 94.19 235 ASP A N 1
ATOM 1892 C CA . ASP A 1 235 ? -23.634 -1.428 -0.613 1.00 94.19 235 ASP A CA 1
ATOM 1893 C C . ASP A 1 235 ? -22.300 -1.104 -1.306 1.00 94.19 235 ASP A C 1
ATOM 1895 O O . ASP A 1 235 ? -21.458 -0.323 -0.842 1.00 94.19 235 ASP A O 1
ATOM 1899 N N . TYR A 1 236 ? -22.060 -1.783 -2.428 1.00 94.50 236 TYR A N 1
ATOM 1900 C CA . TYR A 1 236 ? -20.786 -1.693 -3.141 1.00 94.50 236 TYR A CA 1
ATOM 1901 C C . TYR A 1 236 ? -20.542 -0.309 -3.755 1.00 94.50 236 TYR A C 1
ATOM 1903 O O . TYR A 1 23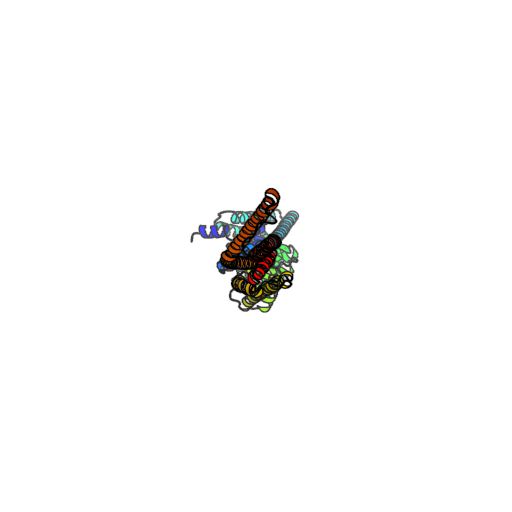6 ? -19.387 0.101 -3.874 1.00 94.50 236 TYR A O 1
ATOM 1911 N N . ASP A 1 237 ? -21.593 0.432 -4.115 1.00 95.69 237 ASP A N 1
ATOM 1912 C CA . ASP A 1 237 ? -21.472 1.756 -4.733 1.00 95.69 237 ASP A CA 1
ATOM 1913 C C . ASP A 1 237 ? -20.803 2.762 -3.785 1.00 95.69 237 ASP A C 1
ATOM 1915 O O . ASP A 1 237 ? -19.835 3.436 -4.171 1.00 95.69 237 ASP A O 1
ATOM 1919 N N . ASP A 1 238 ? -21.262 2.836 -2.532 1.00 96.06 238 ASP A N 1
ATOM 1920 C CA . ASP A 1 238 ? -20.663 3.724 -1.535 1.00 96.06 238 ASP A CA 1
ATOM 1921 C C . ASP A 1 238 ? -19.287 3.222 -1.077 1.00 96.06 238 ASP A C 1
ATOM 1923 O O . ASP A 1 238 ? -18.349 4.023 -0.979 1.00 96.06 238 ASP A O 1
ATOM 1927 N N . SER A 1 239 ? -19.102 1.903 -0.929 1.00 96.00 239 SER A N 1
ATOM 1928 C CA . SER A 1 239 ? -17.777 1.320 -0.667 1.00 96.00 239 SER A CA 1
ATOM 1929 C C . SER A 1 239 ? -16.756 1.731 -1.738 1.00 96.00 239 SER A C 1
ATOM 1931 O O . SER A 1 239 ? -15.704 2.304 -1.438 1.00 96.00 239 SER A O 1
ATOM 1933 N N . ILE A 1 240 ? -17.093 1.551 -3.019 1.00 96.56 240 ILE A N 1
ATOM 1934 C CA . ILE A 1 240 ? -16.235 1.896 -4.161 1.00 96.56 240 ILE A CA 1
ATOM 1935 C C . ILE A 1 240 ? -15.953 3.390 -4.221 1.00 96.56 240 ILE A C 1
ATOM 1937 O O . ILE A 1 240 ? -14.831 3.799 -4.539 1.00 96.56 240 ILE A O 1
ATOM 1941 N N . LYS A 1 241 ? -16.949 4.228 -3.931 1.00 97.12 241 LYS A N 1
ATOM 1942 C CA . LYS A 1 241 ? -16.793 5.685 -3.903 1.00 97.12 241 LYS A CA 1
ATOM 1943 C C . LYS A 1 241 ? -15.771 6.119 -2.850 1.00 97.12 241 LYS A C 1
ATOM 1945 O O . LYS A 1 241 ? -14.911 6.958 -3.155 1.00 97.12 241 LYS A O 1
ATOM 1950 N N . ILE A 1 242 ? -15.822 5.531 -1.657 1.00 96.56 242 ILE A N 1
ATOM 1951 C CA . ILE A 1 242 ? -14.863 5.802 -0.582 1.00 96.56 242 ILE A CA 1
ATOM 1952 C C . ILE A 1 242 ? -13.478 5.259 -0.960 1.00 96.56 242 ILE A C 1
ATOM 1954 O O . ILE A 1 242 ? -12.515 6.030 -1.021 1.00 96.56 242 ILE A O 1
ATOM 1958 N N . LEU A 1 243 ? -13.376 3.979 -1.340 1.00 96.94 243 LEU A N 1
ATOM 1959 C CA . LEU A 1 243 ? -12.114 3.339 -1.740 1.00 96.94 243 LEU A CA 1
ATOM 1960 C C . LEU A 1 243 ? -11.418 4.089 -2.878 1.00 96.94 243 LEU A C 1
ATOM 1962 O O . LEU A 1 243 ? -10.208 4.305 -2.843 1.00 96.94 243 LEU A O 1
ATOM 1966 N N . LYS A 1 244 ? -12.168 4.564 -3.876 1.00 96.69 244 LYS A N 1
ATOM 1967 C CA . LYS A 1 244 ? -11.626 5.365 -4.982 1.00 96.69 244 LYS A CA 1
ATOM 1968 C C . LYS A 1 244 ? -10.959 6.648 -4.494 1.00 96.69 244 LYS A C 1
ATOM 1970 O O . LYS A 1 244 ? -9.964 7.076 -5.083 1.00 96.69 244 LYS A O 1
ATOM 1975 N N . THR A 1 245 ? -11.504 7.277 -3.459 1.00 96.00 245 THR A N 1
ATOM 1976 C CA . THR A 1 245 ? -10.932 8.488 -2.861 1.00 96.00 245 THR A CA 1
ATOM 1977 C C . THR A 1 245 ? -9.650 8.148 -2.102 1.00 96.00 245 THR A C 1
ATOM 1979 O O . THR A 1 245 ? -8.618 8.778 -2.335 1.00 96.00 245 THR A O 1
ATOM 1982 N N . LEU A 1 246 ? -9.678 7.086 -1.296 1.00 95.56 246 LEU A N 1
ATOM 1983 C CA . LEU A 1 246 ? -8.540 6.623 -0.499 1.00 95.56 246 LEU A CA 1
ATOM 1984 C C . LEU A 1 246 ? -7.363 6.138 -1.360 1.00 95.56 246 LEU A C 1
ATOM 1986 O O . LEU A 1 246 ? -6.229 6.573 -1.170 1.00 95.56 246 LEU A O 1
ATOM 1990 N N . ILE A 1 247 ? -7.616 5.316 -2.382 1.00 95.19 247 ILE A N 1
ATOM 1991 C CA . ILE A 1 247 ? -6.585 4.786 -3.294 1.00 95.19 247 ILE A CA 1
ATOM 1992 C C . ILE A 1 247 ? -5.880 5.911 -4.068 1.00 95.19 247 ILE A C 1
ATOM 1994 O O . ILE A 1 247 ? -4.669 5.851 -4.320 1.00 95.19 247 ILE A O 1
ATOM 1998 N N . LYS A 1 248 ? -6.619 6.969 -4.436 1.00 92.00 248 LYS A N 1
ATOM 1999 C CA . LYS A 1 248 ? -6.029 8.169 -5.049 1.00 92.00 248 LYS A CA 1
ATOM 2000 C C . LYS A 1 248 ? -5.090 8.881 -4.083 1.00 92.00 248 LYS A C 1
ATOM 2002 O O . LYS A 1 248 ? -3.995 9.262 -4.497 1.00 92.00 248 LYS A O 1
ATOM 2007 N N . LYS A 1 249 ? -5.483 9.024 -2.813 1.00 92.00 249 LYS A N 1
ATOM 2008 C CA . LYS A 1 249 ? -4.644 9.636 -1.775 1.00 92.00 249 LYS A CA 1
ATOM 2009 C C . LYS A 1 249 ? -3.382 8.810 -1.532 1.00 92.00 249 LYS A C 1
ATOM 2011 O O . LYS A 1 249 ? -2.286 9.312 -1.769 1.00 92.00 249 LYS A O 1
ATOM 2016 N N . SER A 1 250 ? -3.505 7.512 -1.245 1.00 91.62 250 SER A N 1
ATOM 2017 C CA . SER A 1 250 ? -2.374 6.658 -0.848 1.00 91.62 250 SER A CA 1
ATOM 2018 C C . SER A 1 250 ? -2.388 5.269 -1.515 1.00 91.62 250 SER A C 1
ATOM 2020 O O . SER A 1 250 ? -3.433 4.621 -1.570 1.00 91.62 250 SER A O 1
ATOM 2022 N N . PRO A 1 251 ? -1.237 4.758 -2.017 1.00 91.69 251 PRO A N 1
ATOM 2023 C CA . PRO A 1 251 ? -1.147 3.393 -2.551 1.00 91.69 251 PRO A CA 1
ATOM 2024 C C . PRO A 1 251 ? -1.281 2.314 -1.465 1.00 91.69 251 PRO A C 1
ATOM 2026 O O . PRO A 1 251 ? -1.433 1.136 -1.797 1.00 91.69 251 PRO A O 1
ATOM 2029 N N . LEU A 1 252 ? -1.223 2.702 -0.186 1.00 92.31 252 LEU A N 1
ATOM 2030 C CA . LEU A 1 252 ? -1.448 1.803 0.939 1.00 92.31 252 LEU A CA 1
ATOM 2031 C C . LEU A 1 252 ? -2.839 1.178 0.858 1.00 92.31 252 LEU A C 1
ATOM 2033 O O . LEU A 1 252 ? -2.945 -0.043 0.863 1.00 92.31 252 LEU A O 1
ATOM 2037 N N . PHE A 1 253 ? -3.877 1.995 0.658 1.00 93.56 253 PHE A N 1
ATOM 2038 C CA . PHE A 1 253 ? -5.260 1.521 0.593 1.00 93.56 253 PHE A CA 1
ATOM 2039 C C . PHE A 1 253 ? -5.515 0.589 -0.586 1.00 93.56 253 PHE A C 1
ATOM 2041 O O . PHE A 1 253 ? -6.299 -0.340 -0.448 1.00 93.56 253 PHE A O 1
ATOM 2048 N N . TYR A 1 254 ? -4.809 0.750 -1.711 1.00 93.69 254 TYR A N 1
ATOM 2049 C CA . TYR A 1 254 ? -4.869 -0.234 -2.801 1.00 93.69 254 TYR A CA 1
ATOM 2050 C C . TYR A 1 254 ? -4.407 -1.608 -2.312 1.00 93.69 254 TYR A C 1
ATOM 2052 O O . TYR A 1 254 ? -5.058 -2.617 -2.553 1.00 93.69 254 TYR A O 1
ATOM 2060 N N . THR A 1 255 ? -3.270 -1.638 -1.617 1.00 90.69 255 THR A N 1
ATOM 2061 C CA . THR A 1 255 ? -2.640 -2.881 -1.156 1.00 90.69 255 THR A CA 1
ATOM 2062 C C . THR A 1 255 ? -3.425 -3.506 -0.008 1.00 90.69 255 THR A C 1
ATOM 2064 O O . THR A 1 255 ? -3.561 -4.723 0.041 1.00 90.69 255 THR A O 1
ATOM 2067 N N . GLN A 1 256 ? -3.968 -2.674 0.883 1.00 90.44 256 GLN A N 1
ATOM 2068 C CA . GLN A 1 256 ? -4.848 -3.095 1.967 1.00 90.44 256 GLN A CA 1
ATOM 2069 C C . GLN A 1 256 ? -6.129 -3.715 1.399 1.00 90.44 256 GLN A C 1
ATOM 2071 O O . GLN A 1 256 ? -6.412 -4.853 1.736 1.00 90.44 256 GLN A O 1
ATOM 2076 N N . THR A 1 257 ? -6.798 -3.044 0.449 1.00 92.88 257 THR A N 1
ATOM 2077 C CA . THR A 1 257 ? -7.999 -3.569 -0.237 1.00 92.88 257 THR A CA 1
ATOM 2078 C C . THR A 1 257 ? -7.702 -4.887 -0.946 1.00 92.88 257 THR A C 1
ATOM 2080 O O . THR A 1 257 ? -8.446 -5.847 -0.810 1.00 92.88 257 THR A O 1
ATOM 2083 N N . GLN A 1 258 ? -6.585 -4.951 -1.679 1.00 90.44 258 GLN A N 1
ATOM 2084 C CA . GLN A 1 258 ? -6.171 -6.142 -2.419 1.00 90.44 258 GLN A CA 1
ATOM 2085 C C . GLN A 1 258 ? -5.931 -7.354 -1.505 1.00 90.44 258 GLN A C 1
ATOM 2087 O O . GLN A 1 258 ? -6.150 -8.484 -1.927 1.00 90.44 258 GLN A O 1
ATOM 2092 N N . ALA A 1 259 ? -5.447 -7.126 -0.283 1.00 88.19 259 ALA A N 1
ATOM 2093 C CA . ALA A 1 259 ? -5.109 -8.175 0.673 1.00 88.19 259 ALA A CA 1
ATOM 2094 C C . ALA A 1 259 ? -6.191 -8.405 1.745 1.00 88.19 259 ALA A C 1
ATOM 2096 O O . ALA A 1 259 ? -5.970 -9.205 2.653 1.00 88.19 259 ALA A O 1
ATOM 2097 N N . ASP A 1 260 ? -7.319 -7.692 1.680 1.00 88.00 260 ASP A N 1
ATOM 2098 C CA . ASP A 1 260 ? -8.418 -7.827 2.633 1.00 88.00 260 ASP A CA 1
ATOM 2099 C C . ASP A 1 260 ? -9.290 -9.034 2.245 1.00 88.00 260 ASP A C 1
ATOM 2101 O O . ASP A 1 260 ? -9.829 -9.070 1.129 1.00 88.00 260 ASP A O 1
ATOM 2105 N N . PRO A 1 261 ? -9.485 -10.015 3.143 1.00 82.56 261 PRO A N 1
ATOM 2106 C CA . PRO A 1 261 ? -10.367 -11.147 2.876 1.00 82.56 261 PRO A CA 1
ATOM 2107 C C . PRO A 1 261 ? -11.792 -10.719 2.505 1.00 82.56 261 PRO A C 1
ATOM 2109 O O . PRO A 1 261 ? -12.440 -11.398 1.715 1.00 82.56 261 PRO A O 1
ATOM 2112 N N . LEU A 1 262 ? -12.261 -9.572 3.017 1.00 84.94 262 LEU A N 1
ATOM 2113 C CA . LEU A 1 262 ? -13.605 -9.062 2.737 1.00 84.94 262 LEU A CA 1
ATOM 2114 C C . LEU A 1 262 ? -13.825 -8.655 1.281 1.00 84.94 262 LEU A C 1
ATOM 2116 O O . LEU A 1 262 ? -14.953 -8.700 0.806 1.00 84.94 262 LEU A O 1
ATOM 2120 N N . TYR A 1 263 ? -12.768 -8.264 0.571 1.00 89.94 263 TYR A N 1
ATOM 2121 C CA . TYR A 1 263 ? -12.871 -7.794 -0.810 1.00 89.94 263 TYR A CA 1
ATOM 2122 C C . TYR A 1 263 ? -12.498 -8.856 -1.842 1.00 89.94 263 TYR A C 1
ATOM 2124 O O . TYR A 1 263 ? -12.679 -8.624 -3.036 1.00 89.94 263 TYR A O 1
ATOM 2132 N N . THR A 1 264 ? -11.994 -10.016 -1.406 1.00 83.44 264 THR A N 1
ATOM 2133 C CA . THR A 1 264 ? -11.425 -11.032 -2.307 1.00 83.44 264 THR A CA 1
ATOM 2134 C C . THR A 1 264 ? -12.436 -11.494 -3.361 1.00 83.44 264 THR A C 1
ATOM 2136 O O . THR A 1 264 ? -12.092 -11.568 -4.541 1.00 83.44 264 THR A O 1
ATOM 2139 N N . ASP A 1 265 ? -13.693 -11.699 -2.960 1.00 86.44 265 ASP A N 1
ATOM 2140 C CA . ASP A 1 265 ? -14.753 -12.229 -3.826 1.00 86.44 265 ASP A CA 1
ATOM 2141 C C . ASP A 1 265 ? -15.707 -11.150 -4.385 1.00 86.44 265 ASP A C 1
ATOM 2143 O O . ASP A 1 265 ? -16.696 -11.484 -5.035 1.00 86.44 265 ASP A O 1
ATOM 2147 N N . ILE A 1 266 ? -15.423 -9.856 -4.172 1.00 91.94 266 ILE A N 1
ATOM 2148 C CA . ILE A 1 266 ? -16.297 -8.752 -4.611 1.00 91.94 266 ILE A CA 1
ATOM 2149 C C . ILE A 1 266 ? -15.844 -8.237 -5.986 1.00 91.94 266 ILE A C 1
ATOM 2151 O O . ILE A 1 266 ? -14.838 -7.528 -6.108 1.00 91.94 266 ILE A O 1
ATOM 2155 N N . GLU A 1 267 ? -16.586 -8.590 -7.041 1.00 93.38 267 GLU A N 1
ATOM 2156 C CA . GLU A 1 267 ? -16.246 -8.285 -8.441 1.00 93.38 267 GLU A CA 1
ATOM 2157 C C . GLU A 1 267 ? -16.107 -6.776 -8.693 1.00 93.38 267 GLU A C 1
ATOM 2159 O O . GLU A 1 267 ? -15.174 -6.334 -9.365 1.00 93.38 267 GLU A O 1
ATOM 2164 N N . GLU A 1 268 ? -16.980 -5.957 -8.115 1.00 94.31 268 GLU A N 1
ATOM 2165 C CA . GLU A 1 268 ? -17.010 -4.516 -8.345 1.00 94.31 268 GLU A CA 1
ATOM 2166 C C . GLU A 1 268 ? -15.783 -3.806 -7.747 1.00 94.31 268 GLU A C 1
ATOM 2168 O O . GLU A 1 268 ? -15.236 -2.871 -8.355 1.00 94.31 268 GLU A O 1
ATOM 2173 N N . VAL A 1 269 ? -15.312 -4.281 -6.588 1.00 93.50 269 VAL A N 1
ATOM 2174 C CA . VAL A 1 269 ? -14.089 -3.797 -5.929 1.00 93.50 269 VAL A CA 1
ATOM 2175 C C . VAL A 1 269 ? -12.853 -4.284 -6.681 1.00 93.50 269 VAL A C 1
ATOM 2177 O O . VAL A 1 269 ? -11.956 -3.486 -6.965 1.00 93.50 269 VAL A O 1
ATOM 2180 N N . ASN A 1 270 ? -12.826 -5.545 -7.109 1.00 92.62 270 ASN A N 1
ATOM 2181 C CA . ASN A 1 270 ? -11.751 -6.067 -7.955 1.00 92.62 270 ASN A CA 1
ATOM 2182 C C . ASN A 1 270 ? -11.647 -5.292 -9.280 1.00 92.62 270 ASN A C 1
ATOM 2184 O O . ASN A 1 270 ? -10.559 -4.860 -9.670 1.00 92.62 270 ASN A O 1
ATOM 2188 N N . GLY A 1 271 ? -12.782 -4.987 -9.911 1.00 94.50 271 GLY A N 1
ATOM 2189 C CA . GLY A 1 271 ? -12.845 -4.132 -11.093 1.00 94.50 271 GLY A CA 1
ATOM 2190 C C . GLY A 1 271 ? -12.377 -2.696 -10.822 1.00 94.50 271 GLY A C 1
ATOM 2191 O O . GLY A 1 271 ? -11.803 -2.054 -11.703 1.00 94.50 271 GLY A O 1
ATOM 2192 N N . LEU A 1 272 ? -12.569 -2.157 -9.611 1.00 95.38 272 LEU A N 1
ATOM 2193 C CA . LEU A 1 272 ? -11.987 -0.868 -9.215 1.00 95.38 272 LEU A CA 1
ATOM 2194 C C . LEU A 1 272 ? -10.457 -0.931 -9.177 1.00 95.38 272 LEU A C 1
ATOM 2196 O O . LEU A 1 272 ? -9.810 -0.046 -9.745 1.00 95.38 272 LEU A O 1
ATOM 2200 N N . LEU A 1 273 ? -9.892 -1.951 -8.527 1.00 93.94 273 LEU A N 1
ATOM 2201 C CA . LEU A 1 273 ? -8.444 -2.141 -8.424 1.00 93.94 273 LEU A CA 1
ATOM 2202 C C . LEU A 1 273 ? -7.811 -2.315 -9.811 1.00 93.94 273 LEU A C 1
ATOM 2204 O O . LEU A 1 273 ? -6.843 -1.623 -10.133 1.00 93.94 273 LEU A O 1
ATOM 2208 N N . GLU A 1 274 ? -8.410 -3.137 -10.674 1.00 93.38 274 GLU A N 1
ATOM 2209 C CA . GLU A 1 274 ? -7.949 -3.335 -12.052 1.00 93.38 274 GLU A CA 1
ATOM 2210 C C . GLU A 1 274 ? -7.972 -2.031 -12.862 1.00 93.38 274 GLU A C 1
ATOM 2212 O O . GLU A 1 274 ? -7.005 -1.718 -13.560 1.00 93.38 274 GLU A O 1
ATOM 2217 N N . ARG A 1 275 ? -9.025 -1.210 -12.729 1.00 94.38 275 ARG A N 1
ATOM 2218 C CA . ARG A 1 275 ? -9.092 0.108 -13.385 1.00 94.38 275 ARG A CA 1
ATOM 2219 C C . ARG A 1 275 ? -7.980 1.043 -12.917 1.00 94.38 275 ARG A C 1
ATOM 2221 O O . ARG A 1 275 ? -7.412 1.749 -13.746 1.00 94.38 275 ARG A O 1
ATOM 2228 N N . PHE A 1 276 ? -7.659 1.069 -11.622 1.00 93.69 276 PHE A N 1
ATOM 2229 C CA . PHE A 1 276 ? -6.544 1.874 -11.109 1.00 93.69 276 PHE A CA 1
ATOM 2230 C C . PHE A 1 276 ? -5.196 1.378 -11.625 1.00 93.69 276 PHE A C 1
ATOM 2232 O O . PHE A 1 276 ? -4.370 2.191 -12.046 1.00 93.69 276 PHE A O 1
ATOM 2239 N N . HIS A 1 277 ? -4.982 0.061 -11.612 1.00 91.19 277 HIS A N 1
ATOM 2240 C CA . HIS A 1 277 ? -3.767 -0.555 -12.135 1.00 91.19 277 HIS A CA 1
ATOM 2241 C C . HIS A 1 277 ? -3.586 -0.249 -13.621 1.00 91.19 277 HIS A C 1
ATOM 2243 O O . HIS A 1 277 ? -2.571 0.335 -14.000 1.00 91.19 277 HIS A O 1
ATOM 2249 N N . THR A 1 278 ? -4.615 -0.510 -14.426 1.00 90.31 278 THR A N 1
ATOM 2250 C CA . THR A 1 278 ? -4.625 -0.268 -15.873 1.00 90.31 278 THR A CA 1
ATOM 2251 C C . THR A 1 278 ? -4.433 1.208 -16.196 1.00 90.31 278 THR A C 1
ATOM 2253 O O . THR A 1 278 ? -3.571 1.548 -16.998 1.00 90.31 278 THR A O 1
ATOM 2256 N N . ALA A 1 279 ? -5.172 2.113 -15.544 1.00 90.88 279 ALA A N 1
ATOM 2257 C CA . ALA A 1 279 ? -5.021 3.548 -15.781 1.00 90.88 279 ALA A CA 1
ATOM 2258 C C . ALA A 1 279 ? -3.599 4.026 -15.465 1.00 90.88 279 ALA A C 1
ATOM 2260 O O . ALA A 1 279 ? -3.037 4.833 -16.206 1.00 90.88 279 ALA A O 1
ATOM 2261 N N . LYS A 1 280 ? -2.994 3.511 -14.386 1.00 88.50 280 LYS A N 1
ATOM 2262 C CA . LYS A 1 280 ? -1.629 3.889 -14.021 1.00 88.50 280 LYS A CA 1
ATOM 2263 C C . LYS A 1 280 ? -0.586 3.287 -14.958 1.00 88.50 280 LYS A C 1
ATOM 2265 O O . LYS A 1 280 ? 0.416 3.938 -15.252 1.00 88.50 280 LYS A O 1
ATOM 2270 N N . LEU A 1 281 ? -0.820 2.063 -15.421 1.00 86.12 281 LEU A N 1
ATOM 2271 C CA . LEU A 1 281 ? -0.007 1.414 -16.437 1.00 86.12 281 LEU A CA 1
ATOM 2272 C C . LEU A 1 281 ? -0.034 2.227 -17.737 1.00 86.12 281 LEU A C 1
ATOM 2274 O O . LEU A 1 281 ? 1.029 2.560 -18.246 1.00 86.12 281 LEU A O 1
ATOM 2278 N N . GLU A 1 282 ? -1.213 2.609 -18.229 1.00 86.31 282 GLU A N 1
ATOM 2279 C CA . GLU A 1 282 ? -1.352 3.419 -19.445 1.00 86.31 282 GLU A CA 1
ATOM 2280 C C . GLU A 1 282 ? -0.719 4.814 -19.294 1.00 86.31 282 GLU A C 1
ATOM 2282 O O . GLU A 1 282 ? 0.013 5.235 -20.186 1.00 86.31 282 GLU A O 1
ATOM 2287 N N . GLU A 1 283 ? -0.864 5.482 -18.139 1.00 86.62 283 GLU A N 1
ATOM 2288 C CA . GLU A 1 283 ? -0.153 6.745 -17.850 1.00 86.62 283 GLU A CA 1
ATOM 2289 C C . GLU A 1 283 ? 1.372 6.568 -17.966 1.00 86.62 283 GLU A C 1
ATOM 2291 O O . GLU A 1 283 ? 2.052 7.377 -18.591 1.00 86.62 283 GLU A O 1
ATOM 2296 N N . LEU A 1 284 ? 1.929 5.492 -17.394 1.00 80.69 284 LEU A N 1
ATOM 2297 C CA . LEU A 1 284 ? 3.364 5.203 -17.491 1.00 80.69 284 LEU A CA 1
ATOM 2298 C C . LEU A 1 284 ? 3.791 4.848 -18.916 1.00 80.69 284 LEU A C 1
ATOM 2300 O O . LEU A 1 284 ? 4.901 5.189 -19.322 1.00 80.69 284 LEU A O 1
ATOM 2304 N N . LYS A 1 285 ? 2.944 4.140 -19.669 1.00 78.75 285 LYS A N 1
ATOM 2305 C CA . LYS A 1 285 ? 3.197 3.800 -21.071 1.00 78.75 285 LYS A CA 1
ATOM 2306 C C . LYS A 1 285 ? 3.260 5.057 -21.932 1.00 78.75 285 LYS A C 1
ATOM 2308 O O . LYS A 1 285 ? 4.180 5.177 -22.741 1.00 78.75 285 LYS A O 1
ATOM 2313 N N . GLU A 1 286 ? 2.315 5.972 -21.747 1.00 81.75 286 GLU A N 1
ATOM 2314 C CA . GLU A 1 286 ? 2.266 7.259 -22.437 1.00 81.75 286 GLU A CA 1
ATOM 2315 C C . GLU A 1 286 ? 3.470 8.126 -22.054 1.00 81.75 286 GLU A C 1
ATOM 2317 O O . GLU A 1 286 ? 4.211 8.554 -22.935 1.00 81.75 286 GLU A O 1
ATOM 2322 N N . GLU A 1 287 ? 3.776 8.245 -20.759 1.00 78.75 287 GLU A N 1
ATOM 2323 C CA . GLU A 1 287 ? 4.956 8.965 -20.267 1.00 78.75 287 GLU A CA 1
ATOM 2324 C C . GLU A 1 287 ? 6.263 8.393 -20.843 1.00 78.75 287 GLU A C 1
ATOM 2326 O O . GLU A 1 287 ? 7.137 9.138 -21.291 1.00 78.75 287 GLU A O 1
ATOM 2331 N N . CYS A 1 288 ? 6.408 7.063 -20.866 1.00 74.00 288 CYS A N 1
ATOM 2332 C CA . CYS A 1 288 ? 7.571 6.417 -21.465 1.00 74.00 288 CYS A CA 1
ATOM 2333 C C . CYS A 1 288 ? 7.688 6.765 -22.950 1.00 74.00 288 CYS A C 1
ATOM 2335 O O . CYS A 1 288 ? 8.800 6.995 -23.403 1.00 74.00 288 CYS A O 1
ATOM 2337 N N . ARG A 1 289 ? 6.581 6.833 -23.702 1.00 74.31 289 ARG A N 1
ATOM 2338 C CA . ARG A 1 289 ? 6.589 7.217 -25.125 1.00 74.31 289 ARG A CA 1
ATOM 2339 C C . ARG A 1 289 ? 6.920 8.698 -25.325 1.00 74.31 289 ARG A C 1
ATOM 2341 O O . ARG A 1 289 ? 7.700 9.013 -26.220 1.00 74.31 289 ARG A O 1
ATOM 2348 N N . GLU A 1 290 ? 6.370 9.588 -24.500 1.00 75.50 290 GLU A N 1
ATOM 2349 C CA . GLU A 1 290 ? 6.611 11.035 -24.585 1.00 75.50 290 GLU A CA 1
ATOM 2350 C C . GLU A 1 290 ? 8.053 11.411 -24.229 1.00 75.50 290 GLU A C 1
ATOM 2352 O O . GLU A 1 290 ? 8.684 12.192 -24.943 1.00 75.50 290 GLU A O 1
ATOM 2357 N N . ASN A 1 291 ? 8.595 10.827 -23.157 1.00 71.00 291 ASN A N 1
ATOM 2358 C CA . ASN A 1 291 ? 9.942 11.124 -22.664 1.00 71.00 291 ASN A CA 1
ATOM 2359 C C . ASN A 1 291 ? 11.042 10.299 -23.350 1.00 71.00 291 ASN A C 1
ATOM 2361 O O . ASN A 1 291 ? 12.226 10.600 -23.195 1.00 71.00 291 ASN A O 1
ATOM 2365 N N . TRP A 1 292 ? 10.680 9.243 -24.083 1.00 64.94 292 TRP A N 1
ATOM 2366 C CA . TRP A 1 292 ? 11.630 8.371 -24.777 1.00 64.94 292 TRP A CA 1
ATOM 2367 C C . TRP A 1 292 ? 12.436 9.122 -25.833 1.00 64.94 292 TRP A C 1
ATOM 2369 O O . TRP A 1 292 ? 13.651 8.954 -25.957 1.00 64.94 292 TRP A O 1
ATOM 2379 N N . ILE A 1 293 ? 11.750 9.947 -26.608 1.00 60.88 293 ILE A N 1
ATOM 2380 C CA . ILE A 1 293 ? 12.376 10.664 -27.693 1.00 60.88 293 ILE A CA 1
ATOM 2381 C C . ILE A 1 293 ? 12.922 11.953 -27.108 1.00 60.88 293 ILE A C 1
ATOM 2383 O O . ILE A 1 293 ? 12.216 12.961 -27.046 1.00 60.88 293 ILE A O 1
ATOM 2387 N N . ASP A 1 294 ? 14.197 11.945 -26.714 1.00 61.62 294 ASP A N 1
ATOM 2388 C CA . ASP A 1 294 ? 14.918 13.207 -26.634 1.00 61.62 294 ASP A CA 1
ATOM 2389 C C . ASP A 1 294 ? 14.807 13.833 -28.026 1.00 61.62 294 ASP A C 1
ATOM 2391 O O . ASP A 1 294 ? 15.382 13.335 -28.997 1.00 61.62 294 ASP A O 1
ATOM 2395 N N . LYS A 1 295 ? 13.958 14.858 -28.160 1.00 58.56 295 LYS A N 1
ATOM 2396 C CA . LYS A 1 295 ? 13.624 15.468 -29.454 1.00 58.56 295 LYS A CA 1
ATOM 2397 C C . LYS A 1 295 ? 14.887 15.910 -30.195 1.00 58.56 295 LYS A C 1
ATOM 2399 O O . LYS A 1 295 ? 14.849 16.017 -31.416 1.00 58.56 295 LYS A O 1
ATOM 2404 N N . SER A 1 296 ? 15.990 16.118 -29.473 1.00 55.06 296 SER A N 1
ATOM 2405 C CA . SER A 1 296 ? 17.313 16.381 -30.030 1.00 55.06 296 SER A CA 1
ATOM 2406 C C . SER A 1 296 ? 17.870 15.225 -30.880 1.00 55.06 296 SER A C 1
ATOM 2408 O O . SER A 1 296 ? 18.408 15.487 -31.951 1.00 55.06 296 SER A O 1
ATOM 2410 N N . LEU A 1 297 ? 17.667 13.958 -30.495 1.00 55.97 297 LEU A N 1
ATOM 2411 C CA . LEU A 1 297 ? 18.159 12.777 -31.223 1.00 55.97 297 LEU A CA 1
ATOM 2412 C C . LEU A 1 297 ? 17.423 12.527 -32.550 1.00 55.97 297 LEU A C 1
ATOM 2414 O O . LEU A 1 297 ? 17.997 11.932 -33.457 1.00 55.97 297 LEU A O 1
ATOM 2418 N N . LEU A 1 298 ? 16.170 12.979 -32.687 1.00 56.06 298 LEU A N 1
ATOM 2419 C CA . LEU A 1 298 ? 15.420 12.905 -33.955 1.00 56.06 298 LEU A CA 1
ATOM 2420 C C . LEU A 1 298 ? 15.680 14.077 -34.902 1.00 56.06 298 LEU A C 1
ATOM 2422 O O . LEU A 1 298 ? 15.319 14.002 -36.075 1.00 56.06 298 LEU A O 1
ATOM 2426 N N . GLN A 1 299 ? 16.229 15.182 -34.398 1.00 57.09 299 GLN A N 1
ATOM 2427 C CA . GLN A 1 299 ? 16.545 16.344 -35.231 1.00 57.09 299 GLN A CA 1
ATOM 2428 C C . GLN A 1 299 ? 17.818 16.131 -36.051 1.00 57.09 299 GLN A C 1
ATOM 2430 O O . GLN A 1 299 ? 18.044 16.840 -37.033 1.00 57.09 299 GLN A O 1
ATOM 2435 N N . GLU A 1 300 ? 18.629 15.143 -35.681 1.00 58.69 300 GLU A N 1
ATOM 2436 C CA . GLU A 1 300 ? 19.840 14.790 -36.400 1.00 58.69 300 GLU A CA 1
ATOM 2437 C C . GLU A 1 300 ? 19.583 13.651 -37.393 1.00 58.69 300 GLU A C 1
ATOM 2439 O O . GLU A 1 300 ? 18.853 12.704 -37.089 1.00 58.69 300 GLU A O 1
ATOM 2444 N N . PRO A 1 301 ? 20.174 13.710 -38.599 1.00 60.38 301 PRO A N 1
ATOM 2445 C CA . PRO A 1 301 ? 20.076 12.619 -39.552 1.00 60.38 301 PRO A CA 1
ATOM 2446 C C . PRO A 1 301 ? 20.775 11.384 -38.976 1.00 60.38 301 PRO A C 1
ATOM 2448 O O . PRO A 1 301 ? 22.003 11.325 -38.889 1.00 60.38 301 PRO A O 1
ATOM 2451 N N . LEU A 1 302 ? 19.979 10.392 -38.578 1.00 66.88 302 LEU A N 1
ATOM 2452 C CA . LEU A 1 302 ? 20.494 9.122 -38.088 1.00 66.88 302 LEU A CA 1
ATOM 2453 C C . LEU A 1 302 ? 21.276 8.405 -39.201 1.00 66.88 302 LEU A C 1
ATOM 2455 O O . LEU A 1 302 ? 20.901 8.488 -40.374 1.00 66.88 302 LEU A O 1
ATOM 2459 N N . PRO A 1 303 ? 22.358 7.681 -38.866 1.00 67.38 303 PRO A N 1
ATOM 2460 C CA . PRO A 1 303 ? 23.086 6.883 -39.844 1.00 67.38 303 PRO A CA 1
ATOM 2461 C C . PRO A 1 303 ? 22.157 5.883 -40.549 1.00 67.38 303 PRO A C 1
ATOM 2463 O O . PRO A 1 303 ? 21.350 5.232 -39.887 1.00 67.38 303 PRO A O 1
ATOM 2466 N N . ASP A 1 304 ? 22.318 5.693 -41.865 1.00 63.50 304 ASP A N 1
ATOM 2467 C CA . ASP A 1 304 ? 21.536 4.713 -42.639 1.00 63.50 304 ASP A CA 1
ATOM 2468 C C . ASP A 1 304 ? 21.455 3.359 -41.914 1.00 63.50 304 ASP A C 1
ATOM 2470 O O . ASP A 1 304 ? 22.474 2.845 -41.446 1.00 63.50 304 ASP A O 1
ATOM 2474 N N . GLY A 1 305 ? 20.262 2.766 -41.816 1.00 64.50 305 GLY A N 1
ATOM 2475 C CA . GLY A 1 305 ? 20.034 1.478 -41.144 1.00 64.50 305 GLY A CA 1
ATOM 2476 C C . GLY A 1 305 ? 20.001 1.522 -39.610 1.00 64.50 305 GLY A C 1
ATOM 2477 O O . GLY A 1 305 ? 19.917 0.461 -38.995 1.00 64.50 305 GLY A O 1
ATOM 2478 N N . PHE A 1 306 ? 20.069 2.706 -38.994 1.00 67.81 306 PHE A N 1
ATOM 2479 C CA . PHE A 1 306 ? 19.794 2.896 -37.572 1.00 67.81 306 PHE A CA 1
ATOM 2480 C C . PHE A 1 306 ? 18.390 3.477 -37.391 1.00 67.81 306 PHE A C 1
ATOM 2482 O O . PHE A 1 306 ? 18.167 4.667 -37.600 1.00 67.81 306 PHE A O 1
ATOM 2489 N N . ASP A 1 307 ? 17.440 2.621 -37.021 1.00 72.62 307 ASP A N 1
ATOM 2490 C CA . ASP A 1 307 ? 16.066 3.022 -36.734 1.00 72.62 307 ASP A CA 1
ATOM 2491 C C . ASP A 1 307 ? 15.822 3.008 -35.218 1.00 72.62 307 ASP A C 1
ATOM 2493 O O . ASP A 1 307 ? 15.626 1.957 -34.599 1.00 72.62 307 ASP A O 1
ATOM 2497 N N . ILE A 1 308 ? 15.851 4.203 -34.622 1.00 68.94 308 ILE A N 1
ATOM 2498 C CA . ILE A 1 308 ? 15.583 4.419 -33.194 1.00 68.94 308 ILE A CA 1
ATOM 2499 C C . ILE A 1 308 ? 14.166 3.973 -32.824 1.00 68.94 308 ILE A C 1
ATOM 2501 O O . ILE A 1 308 ? 13.958 3.472 -31.719 1.00 68.94 308 ILE A O 1
ATOM 2505 N N . THR A 1 309 ? 13.199 4.121 -33.729 1.00 71.25 309 THR A N 1
ATOM 2506 C CA . THR A 1 309 ? 11.805 3.741 -33.490 1.00 71.25 309 THR A CA 1
ATOM 2507 C C . THR A 1 309 ? 11.660 2.225 -33.419 1.00 71.25 309 THR A C 1
ATOM 2509 O O . THR A 1 309 ? 11.016 1.719 -32.503 1.00 71.25 309 THR A O 1
ATOM 2512 N N . THR A 1 310 ? 12.310 1.486 -34.319 1.00 76.19 310 THR A N 1
ATOM 2513 C CA . THR A 1 310 ? 12.313 0.015 -34.263 1.00 76.19 310 THR A CA 1
ATOM 2514 C C . THR A 1 310 ? 12.991 -0.495 -32.989 1.00 76.19 310 THR A C 1
ATOM 2516 O O . THR A 1 310 ? 12.434 -1.341 -32.292 1.00 76.19 310 THR A O 1
ATOM 2519 N N . LEU A 1 311 ? 14.149 0.064 -32.621 1.00 70.19 311 LEU A N 1
ATOM 2520 C CA . LEU A 1 311 ? 14.846 -0.317 -31.391 1.00 70.19 311 LEU A CA 1
ATOM 2521 C C . LEU A 1 311 ? 14.018 -0.009 -30.134 1.00 70.19 311 LEU A C 1
ATOM 2523 O O . LEU A 1 311 ? 14.014 -0.793 -29.186 1.00 70.19 311 LEU A O 1
ATOM 2527 N N . PHE A 1 312 ? 13.324 1.130 -30.121 1.00 70.12 312 PHE A N 1
ATOM 2528 C CA . PHE A 1 312 ? 12.404 1.468 -29.045 1.00 70.12 312 PHE A CA 1
ATOM 2529 C C . PHE A 1 312 ? 11.328 0.413 -28.893 1.00 70.12 312 PHE A C 1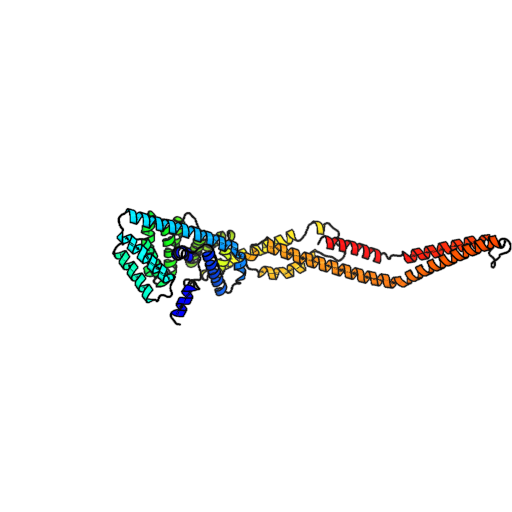
ATOM 2531 O O . PHE A 1 312 ? 11.202 -0.139 -27.807 1.00 70.12 312 PHE A O 1
ATOM 2538 N N . ASN A 1 313 ? 10.601 0.125 -29.975 1.00 75.25 313 ASN A N 1
ATOM 2539 C CA . ASN A 1 313 ? 9.521 -0.852 -29.956 1.00 75.25 313 ASN A CA 1
ATOM 2540 C C . ASN A 1 313 ? 10.051 -2.200 -29.455 1.00 75.25 313 ASN A C 1
ATOM 2542 O O . ASN A 1 313 ? 9.490 -2.758 -28.529 1.00 75.25 313 ASN A O 1
ATOM 2546 N N . GLU A 1 314 ? 11.222 -2.658 -29.908 1.00 75.31 314 GLU A N 1
ATOM 2547 C CA . GLU A 1 314 ? 11.805 -3.912 -29.413 1.00 75.31 314 GLU A CA 1
ATOM 2548 C C . GLU A 1 314 ? 12.093 -3.934 -27.902 1.00 75.31 314 GLU A C 1
ATOM 2550 O O . GLU A 1 314 ? 11.915 -4.966 -27.250 1.00 75.31 314 GLU A O 1
ATOM 2555 N N . VAL A 1 315 ? 12.610 -2.842 -27.331 1.00 70.19 315 VAL A N 1
ATOM 2556 C CA . VAL A 1 315 ? 12.917 -2.784 -25.891 1.00 70.19 315 VAL A CA 1
ATOM 2557 C C . VAL A 1 315 ? 11.650 -2.557 -25.076 1.00 70.19 315 VAL A C 1
ATOM 2559 O O . VAL A 1 315 ? 11.489 -3.159 -24.013 1.00 70.19 315 VAL A O 1
ATOM 2562 N N . TYR A 1 316 ? 10.755 -1.722 -25.588 1.00 72.06 316 TYR A N 1
ATOM 2563 C CA . TYR A 1 316 ? 9.466 -1.430 -24.996 1.00 72.06 316 TYR A CA 1
ATOM 2564 C C . TYR A 1 316 ? 8.593 -2.686 -24.948 1.00 72.06 316 TYR A C 1
ATOM 2566 O O . TYR A 1 316 ? 8.190 -3.070 -23.854 1.00 72.06 316 TYR A O 1
ATOM 2574 N N . ASP A 1 317 ? 8.434 -3.402 -26.062 1.00 79.25 317 ASP A N 1
ATOM 2575 C CA . ASP A 1 317 ? 7.675 -4.656 -26.181 1.00 79.25 317 ASP A CA 1
ATOM 2576 C C . ASP A 1 317 ? 8.238 -5.753 -25.262 1.00 79.25 317 ASP A C 1
ATOM 2578 O O . ASP A 1 317 ? 7.499 -6.567 -24.714 1.00 79.25 317 ASP A O 1
ATOM 2582 N N . LYS A 1 318 ? 9.558 -5.769 -25.023 1.00 77.38 318 LYS A N 1
ATOM 2583 C CA . LYS A 1 318 ? 10.181 -6.669 -24.032 1.00 77.38 318 LYS A CA 1
ATOM 2584 C C . LYS A 1 318 ? 9.915 -6.245 -22.587 1.00 77.38 318 LYS A C 1
ATOM 2586 O O . LYS A 1 318 ? 9.948 -7.086 -21.690 1.00 77.38 318 LYS A O 1
ATOM 2591 N N . SER A 1 319 ? 9.702 -4.954 -22.343 1.00 72.38 319 SER A N 1
ATOM 2592 C CA . SER A 1 319 ? 9.478 -4.389 -21.008 1.00 72.38 319 SER A CA 1
ATOM 2593 C C . SER A 1 319 ? 8.003 -4.315 -20.611 1.00 72.38 319 SER A C 1
ATOM 2595 O O . SER A 1 319 ? 7.695 -4.405 -19.427 1.00 72.38 319 SER A O 1
ATOM 2597 N N . GLU A 1 320 ? 7.086 -4.206 -21.572 1.00 75.00 320 GLU A N 1
ATOM 2598 C CA . GLU A 1 320 ? 5.648 -4.065 -21.338 1.00 75.00 320 GLU A CA 1
ATOM 2599 C C . GLU A 1 320 ? 5.044 -5.253 -20.561 1.00 75.00 320 GLU A C 1
ATOM 2601 O O . GLU A 1 320 ? 4.333 -5.010 -19.577 1.00 75.00 320 GLU A O 1
ATOM 2606 N N . PRO A 1 321 ? 5.371 -6.525 -20.868 1.00 78.00 321 PRO A N 1
ATOM 2607 C CA . PRO A 1 321 ? 4.917 -7.649 -20.052 1.00 78.00 321 PRO A CA 1
ATOM 2608 C C . PRO A 1 321 ? 5.436 -7.557 -18.613 1.00 78.00 321 PRO A C 1
ATOM 2610 O O . PRO A 1 321 ? 4.708 -7.829 -17.662 1.00 78.00 321 PRO A O 1
ATOM 2613 N N . LEU A 1 322 ? 6.683 -7.106 -18.430 1.00 74.44 322 LEU A N 1
ATOM 2614 C CA . LEU A 1 322 ? 7.277 -6.947 -17.102 1.00 74.44 322 LEU A CA 1
ATOM 2615 C C . LEU A 1 322 ? 6.580 -5.846 -16.300 1.00 74.44 322 LEU A C 1
ATOM 2617 O O . LEU A 1 322 ? 6.426 -6.011 -15.094 1.00 74.44 322 LEU A O 1
ATOM 2621 N N . LEU A 1 323 ? 6.157 -4.757 -16.952 1.00 74.38 323 LEU A N 1
ATOM 2622 C CA . LEU A 1 323 ? 5.385 -3.669 -16.343 1.00 74.38 323 LEU A CA 1
ATOM 2623 C C . LEU A 1 323 ? 3.992 -4.116 -15.913 1.00 74.38 323 LEU A C 1
ATOM 2625 O O . LEU A 1 323 ? 3.549 -3.776 -14.818 1.00 74.38 323 LEU A O 1
ATOM 2629 N N . THR A 1 324 ? 3.332 -4.903 -16.759 1.00 78.44 324 THR A N 1
ATOM 2630 C CA . THR A 1 324 ? 1.964 -5.387 -16.532 1.00 78.44 324 THR A CA 1
ATOM 2631 C C . THR A 1 324 ? 1.870 -6.229 -15.258 1.00 78.44 324 THR A C 1
ATOM 2633 O O . THR A 1 324 ? 0.875 -6.171 -14.544 1.00 78.44 324 THR A O 1
ATOM 2636 N N . HIS A 1 325 ? 2.937 -6.952 -14.912 1.00 77.62 325 HIS A N 1
ATOM 2637 C CA . HIS A 1 325 ? 2.999 -7.767 -13.698 1.00 77.62 325 HIS A CA 1
ATOM 2638 C C . HIS A 1 325 ? 3.536 -7.028 -12.460 1.00 77.62 325 HIS A C 1
ATOM 2640 O O . HIS A 1 325 ? 3.678 -7.647 -11.403 1.00 77.62 325 HIS A O 1
ATOM 2646 N N . GLN A 1 326 ? 3.859 -5.730 -12.548 1.00 81.38 326 GLN A N 1
ATOM 2647 C CA . GLN A 1 326 ? 4.320 -4.987 -11.373 1.00 81.38 326 GLN A CA 1
ATOM 2648 C C . GLN A 1 326 ? 3.156 -4.651 -10.429 1.00 81.38 326 GLN A C 1
ATOM 2650 O O . GLN A 1 326 ? 2.063 -4.300 -10.886 1.00 81.38 326 GLN A O 1
ATOM 2655 N N . PRO A 1 327 ? 3.391 -4.684 -9.104 1.00 83.25 327 PRO A N 1
ATOM 2656 C CA . PRO A 1 327 ? 2.390 -4.278 -8.130 1.00 83.25 327 PRO A CA 1
ATOM 2657 C C . PRO A 1 327 ? 2.110 -2.771 -8.227 1.00 83.25 327 PRO A C 1
ATOM 2659 O O . PRO A 1 327 ? 3.012 -1.962 -8.462 1.00 83.25 327 PRO A O 1
ATOM 2662 N N . TYR A 1 328 ? 0.860 -2.372 -7.990 1.00 86.19 328 TYR A N 1
ATOM 2663 C CA . TYR A 1 328 ? 0.417 -0.978 -8.118 1.00 86.19 328 TYR A CA 1
ATOM 2664 C C . TYR A 1 328 ? 1.250 0.049 -7.318 1.00 86.19 328 TYR A C 1
ATOM 2666 O O . TYR A 1 328 ? 1.591 1.093 -7.882 1.00 86.19 328 TYR A O 1
ATOM 2674 N N . PRO A 1 329 ? 1.672 -0.210 -6.058 1.00 84.50 329 PRO A N 1
ATOM 2675 C CA . PRO A 1 329 ? 2.544 0.716 -5.328 1.00 84.50 329 PRO A CA 1
ATOM 2676 C C . PRO A 1 329 ? 3.852 1.038 -6.057 1.00 84.50 329 PRO A C 1
ATOM 2678 O O . PRO A 1 329 ? 4.352 2.161 -5.977 1.00 84.50 329 PRO A O 1
ATOM 2681 N N . LEU A 1 330 ? 4.398 0.067 -6.794 1.00 81.62 330 LEU A N 1
ATOM 2682 C CA . LEU A 1 330 ? 5.601 0.258 -7.592 1.00 81.62 330 LEU A CA 1
ATOM 2683 C C . LEU A 1 330 ? 5.303 1.104 -8.834 1.00 81.62 330 LEU A C 1
ATOM 2685 O O . LEU A 1 330 ? 6.049 2.044 -9.106 1.00 81.62 330 LEU A O 1
ATOM 2689 N N . LEU A 1 331 ? 4.181 0.852 -9.518 1.00 81.75 331 LEU A N 1
ATOM 2690 C CA . LEU A 1 331 ? 3.722 1.676 -10.645 1.00 81.75 331 LEU A CA 1
ATOM 2691 C C . LEU A 1 331 ? 3.505 3.147 -10.245 1.00 81.75 331 LEU A C 1
ATOM 2693 O O . LEU A 1 331 ? 3.746 4.062 -11.033 1.00 81.75 331 LEU A O 1
ATOM 2697 N N . ARG A 1 332 ? 3.100 3.421 -8.999 1.00 80.06 332 ARG A N 1
ATOM 2698 C CA . ARG A 1 332 ? 2.903 4.799 -8.523 1.00 80.06 332 ARG A CA 1
ATOM 2699 C C . ARG A 1 332 ? 4.215 5.574 -8.326 1.00 80.06 332 ARG A C 1
ATOM 2701 O O . ARG A 1 332 ? 4.201 6.802 -8.429 1.00 80.06 332 ARG A O 1
ATOM 2708 N N . LYS A 1 333 ? 5.355 4.905 -8.107 1.00 74.56 333 LYS A N 1
ATOM 2709 C CA . LYS A 1 333 ? 6.678 5.557 -8.033 1.00 74.56 333 LYS A CA 1
ATOM 2710 C C . LYS A 1 333 ? 7.198 5.891 -9.439 1.00 74.56 333 LYS A C 1
ATOM 2712 O O . LYS A 1 333 ? 8.097 5.226 -9.957 1.00 74.56 333 LYS A O 1
ATOM 2717 N N . LYS A 1 334 ? 6.631 6.958 -10.016 1.00 61.03 334 LYS A N 1
ATOM 2718 C CA . LYS A 1 334 ? 6.874 7.460 -11.384 1.00 61.03 334 LYS A CA 1
ATOM 2719 C C . LYS A 1 334 ? 8.361 7.482 -11.768 1.00 61.03 334 LYS A C 1
ATOM 2721 O O . LYS A 1 334 ? 8.764 6.896 -12.770 1.00 61.03 334 LYS A O 1
ATOM 2726 N N . GLU A 1 335 ? 9.194 8.062 -10.907 1.00 62.31 335 GLU A N 1
ATOM 2727 C CA . GLU A 1 335 ? 10.602 8.354 -11.209 1.00 62.31 335 GLU A CA 1
ATOM 2728 C C . GLU A 1 335 ? 11.501 7.117 -11.346 1.00 62.31 335 GLU A C 1
ATOM 2730 O O . GLU A 1 335 ? 12.575 7.210 -11.929 1.00 62.31 335 GLU A O 1
ATOM 2735 N N . ASN A 1 336 ? 11.111 5.941 -10.844 1.00 66.69 336 ASN A N 1
ATOM 2736 C CA . ASN A 1 336 ? 12.001 4.776 -10.874 1.00 66.69 336 ASN A CA 1
ATOM 2737 C C . ASN A 1 336 ? 11.795 3.870 -12.088 1.00 66.69 336 ASN A C 1
ATOM 2739 O O . ASN A 1 336 ? 12.746 3.217 -12.513 1.00 66.69 336 ASN A O 1
ATOM 2743 N N . I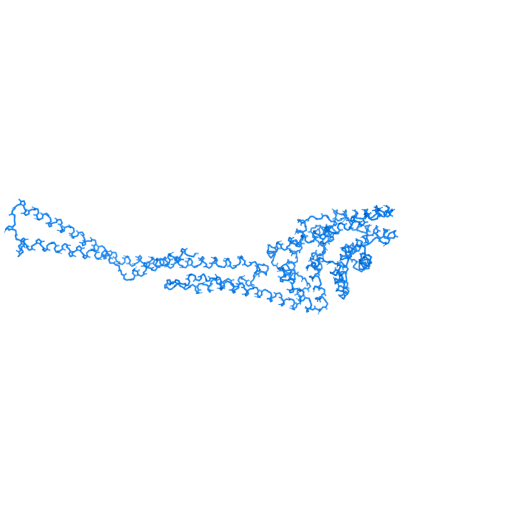LE A 1 337 ? 10.583 3.791 -12.635 1.00 68.69 337 ILE A N 1
ATOM 2744 C CA . ILE A 1 337 ? 10.271 2.847 -13.716 1.00 68.69 337 ILE A CA 1
ATOM 2745 C C . ILE A 1 337 ? 10.587 3.465 -15.076 1.00 68.69 337 ILE A C 1
ATOM 2747 O O . ILE A 1 337 ? 11.373 2.891 -15.830 1.00 68.69 337 ILE A O 1
ATOM 2751 N N . SER A 1 338 ? 10.044 4.656 -15.340 1.00 70.88 338 SER A N 1
ATOM 2752 C CA . SER A 1 338 ? 10.268 5.416 -16.577 1.00 70.88 338 SER A CA 1
ATOM 2753 C C . SER A 1 338 ? 11.771 5.617 -16.824 1.00 70.88 338 SER A C 1
ATOM 2755 O O . SER A 1 338 ? 12.304 5.191 -17.849 1.00 70.88 338 SER A O 1
ATOM 2757 N N . ASN A 1 339 ? 12.513 6.081 -15.810 1.00 75.94 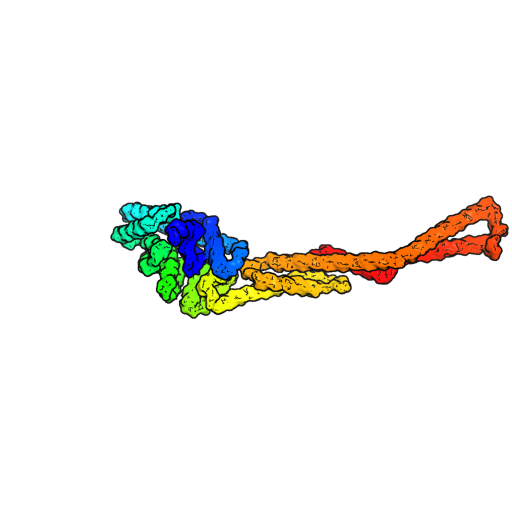339 ASN A N 1
ATOM 2758 C CA . ASN A 1 339 ? 13.968 6.259 -15.893 1.00 75.94 339 ASN A CA 1
ATOM 2759 C C . ASN A 1 339 ? 14.747 4.947 -16.097 1.00 75.94 339 ASN A C 1
ATOM 2761 O O . ASN A 1 339 ? 15.748 4.929 -16.816 1.00 75.94 339 ASN A O 1
ATOM 2765 N N . LYS A 1 340 ? 14.324 3.831 -15.484 1.00 75.25 340 LYS A N 1
ATOM 2766 C CA . LYS A 1 340 ? 14.971 2.522 -15.699 1.00 75.25 340 LYS A CA 1
ATOM 2767 C C . LYS A 1 340 ? 14.770 2.027 -17.125 1.00 75.25 340 LYS A C 1
ATOM 2769 O O . LYS A 1 340 ? 15.724 1.532 -17.724 1.00 75.25 340 LYS A O 1
ATOM 2774 N N . ILE A 1 341 ? 13.558 2.171 -17.659 1.00 71.81 341 ILE A N 1
ATOM 2775 C CA . ILE A 1 341 ? 13.246 1.823 -19.045 1.00 71.81 341 ILE A CA 1
ATOM 2776 C C . ILE A 1 341 ? 14.084 2.689 -19.980 1.00 71.81 341 ILE A C 1
ATOM 2778 O O . ILE A 1 341 ? 14.846 2.144 -20.772 1.00 71.81 341 ILE A O 1
ATOM 2782 N N . GLN A 1 342 ? 14.069 4.012 -19.806 1.00 73.94 342 GLN A N 1
ATOM 2783 C CA . GLN A 1 342 ? 14.892 4.932 -20.594 1.00 73.94 342 GLN A CA 1
ATOM 2784 C C . GLN A 1 342 ? 16.381 4.563 -20.555 1.00 73.94 342 GLN A C 1
ATOM 2786 O O . GLN A 1 342 ? 17.026 4.480 -21.600 1.00 73.94 342 GLN A O 1
ATOM 2791 N N . LYS A 1 343 ? 16.931 4.267 -19.371 1.00 78.62 343 LYS A N 1
ATOM 2792 C CA . LYS A 1 343 ? 18.328 3.838 -19.218 1.00 78.62 343 LYS A CA 1
ATOM 2793 C C . LYS A 1 343 ? 18.621 2.538 -19.971 1.00 78.62 343 LYS A C 1
ATOM 2795 O O . LYS A 1 343 ? 19.647 2.441 -20.641 1.00 78.62 343 LYS A O 1
ATOM 2800 N N . ASN A 1 344 ? 17.739 1.543 -19.879 1.00 75.25 344 ASN A N 1
ATOM 2801 C CA . ASN A 1 344 ? 17.897 0.281 -20.603 1.00 75.25 344 ASN A CA 1
ATOM 2802 C C . ASN A 1 344 ? 17.849 0.487 -22.114 1.00 75.25 344 ASN A C 1
ATOM 2804 O O . ASN A 1 344 ? 18.663 -0.094 -22.833 1.00 75.25 344 ASN A O 1
ATOM 2808 N N . ILE A 1 345 ? 16.945 1.336 -22.599 1.00 70.06 345 ILE A N 1
ATOM 2809 C CA . ILE A 1 345 ? 16.862 1.596 -24.028 1.00 70.06 345 ILE A CA 1
ATOM 2810 C C . ILE A 1 345 ? 18.102 2.372 -24.513 1.00 70.06 345 ILE A C 1
ATOM 2812 O O . ILE A 1 345 ? 18.689 1.970 -25.516 1.00 70.06 345 ILE A O 1
ATOM 2816 N N . ARG A 1 346 ? 18.595 3.387 -23.778 1.00 74.94 346 ARG A N 1
ATOM 2817 C CA . ARG A 1 346 ? 19.867 4.078 -24.102 1.00 74.94 346 ARG A CA 1
ATOM 2818 C C . ARG A 1 346 ? 21.047 3.107 -24.177 1.00 74.94 346 ARG A C 1
ATOM 2820 O O . ARG A 1 346 ? 21.813 3.134 -25.137 1.00 74.94 346 ARG A O 1
ATOM 2827 N N . ASN A 1 347 ? 21.154 2.181 -23.223 1.00 80.69 347 ASN A N 1
ATOM 2828 C CA . ASN A 1 347 ? 22.202 1.155 -23.222 1.00 80.69 347 ASN A CA 1
ATOM 2829 C C . ASN A 1 347 ? 22.113 0.213 -24.436 1.00 80.69 347 ASN A C 1
ATOM 2831 O O . ASN A 1 347 ? 23.141 -0.157 -25.012 1.00 80.69 347 ASN A O 1
ATOM 2835 N N . ASN A 1 348 ? 20.902 -0.165 -24.848 1.00 74.38 348 ASN A N 1
ATOM 2836 C CA . ASN A 1 348 ? 20.685 -1.000 -26.031 1.00 74.38 348 ASN A CA 1
ATOM 2837 C C . ASN A 1 348 ? 20.975 -0.231 -27.326 1.00 74.38 348 ASN A C 1
ATOM 2839 O O . ASN A 1 348 ? 21.615 -0.776 -28.225 1.00 74.38 348 ASN A O 1
ATOM 2843 N N . ALA A 1 349 ? 20.594 1.047 -27.398 1.00 70.75 349 ALA A N 1
ATOM 2844 C CA . ALA A 1 349 ? 20.901 1.930 -28.523 1.00 70.75 349 ALA A CA 1
ATOM 2845 C C . ALA A 1 349 ? 22.404 2.098 -28.699 1.00 70.75 349 ALA A C 1
ATOM 2847 O O . ALA A 1 349 ? 22.931 1.908 -29.796 1.00 70.75 349 ALA A O 1
ATOM 2848 N N . ARG A 1 350 ? 23.108 2.331 -27.591 1.00 78.00 350 ARG A N 1
ATOM 2849 C CA . ARG A 1 350 ? 24.564 2.398 -27.553 1.00 78.00 350 ARG A CA 1
ATOM 2850 C C . ARG A 1 350 ? 25.205 1.091 -28.012 1.00 78.00 350 ARG A C 1
ATOM 2852 O O . ARG A 1 350 ? 26.133 1.120 -28.815 1.00 78.00 350 ARG A O 1
ATOM 2859 N N . SER A 1 351 ? 24.686 -0.049 -27.561 1.00 79.81 351 SER A N 1
ATOM 2860 C CA . SER A 1 351 ? 25.183 -1.377 -27.949 1.00 79.81 351 SER A CA 1
ATOM 2861 C C . SER A 1 351 ? 24.960 -1.665 -29.443 1.00 79.81 351 SER A C 1
ATOM 2863 O O . SER A 1 351 ? 25.858 -2.173 -30.116 1.00 79.81 351 SER A O 1
ATOM 2865 N N . CYS A 1 352 ? 23.804 -1.285 -29.997 1.00 74.94 352 CYS A N 1
ATOM 2866 C CA . CYS A 1 352 ? 23.504 -1.399 -31.427 1.00 74.94 352 CYS A CA 1
ATOM 2867 C C . CYS A 1 352 ? 24.413 -0.488 -32.271 1.00 74.94 352 CYS A C 1
ATOM 2869 O O . CYS A 1 352 ? 25.035 -0.945 -33.233 1.00 74.94 352 CYS A O 1
ATOM 2871 N N . ALA A 1 353 ? 24.579 0.776 -31.865 1.00 74.25 353 ALA A N 1
ATOM 2872 C CA . ALA A 1 353 ? 25.473 1.725 -32.525 1.00 74.25 353 ALA A CA 1
ATOM 2873 C C . ALA A 1 353 ? 26.938 1.251 -32.495 1.00 74.25 353 ALA A C 1
ATOM 2875 O O . ALA A 1 353 ? 27.642 1.330 -33.505 1.00 74.25 353 ALA A O 1
ATOM 2876 N N . GLN A 1 354 ? 27.391 0.681 -31.373 1.00 80.25 354 GLN A N 1
ATOM 2877 C CA . GLN A 1 354 ? 28.711 0.054 -31.256 1.00 80.25 354 GLN A CA 1
ATOM 2878 C C . GLN A 1 354 ? 28.856 -1.161 -32.183 1.00 80.25 354 GLN A C 1
ATOM 2880 O O . GLN A 1 354 ? 29.875 -1.285 -32.863 1.00 80.25 354 GLN A O 1
ATOM 2885 N N . GLY A 1 355 ? 27.837 -2.022 -32.269 1.00 81.31 355 GLY A N 1
ATOM 2886 C CA . GLY A 1 355 ? 27.818 -3.169 -33.181 1.00 81.31 355 GLY A CA 1
ATOM 2887 C C . GLY A 1 355 ? 27.898 -2.759 -34.656 1.00 81.31 355 GLY A C 1
ATOM 2888 O O . GLY A 1 355 ? 28.692 -3.317 -35.416 1.00 81.31 355 GLY A O 1
ATOM 2889 N N . LEU A 1 356 ? 27.145 -1.731 -35.058 1.00 79.12 356 LEU A N 1
ATOM 2890 C CA . LEU A 1 356 ? 27.208 -1.152 -36.404 1.00 79.12 356 LEU A CA 1
ATOM 2891 C C . LEU A 1 356 ? 28.563 -0.495 -36.689 1.00 79.12 356 LEU A C 1
ATOM 2893 O O . LEU A 1 356 ? 29.108 -0.660 -37.780 1.00 79.12 356 LEU A O 1
ATOM 2897 N N . SER A 1 357 ? 29.136 0.211 -35.711 1.00 79.50 357 SER A N 1
ATOM 2898 C CA . SER A 1 357 ? 30.470 0.814 -35.820 1.00 79.50 357 SER A CA 1
ATOM 2899 C C . SER A 1 357 ? 31.551 -0.252 -36.029 1.00 79.50 357 SER A C 1
ATOM 2901 O O . SER A 1 357 ? 32.375 -0.132 -36.939 1.00 79.50 357 SER A O 1
ATOM 2903 N N . LEU A 1 358 ? 31.489 -1.349 -35.265 1.00 83.25 358 LEU A N 1
ATOM 2904 C CA . LEU A 1 358 ? 32.385 -2.496 -35.414 1.00 83.25 358 LEU A CA 1
ATOM 2905 C C . LEU A 1 358 ? 32.215 -3.175 -36.780 1.00 83.25 358 LEU A C 1
ATOM 2907 O O . LEU A 1 358 ? 33.203 -3.491 -37.441 1.00 83.25 358 LEU A O 1
ATOM 2911 N N . SER A 1 359 ? 30.974 -3.360 -37.237 1.00 82.62 359 SER A N 1
ATOM 2912 C CA . SER A 1 359 ? 30.679 -3.914 -38.564 1.00 82.62 359 SER A CA 1
ATOM 2913 C C . SER A 1 359 ? 31.263 -3.045 -39.688 1.00 82.62 359 SER A C 1
ATOM 2915 O O . SER A 1 359 ? 31.966 -3.550 -40.568 1.00 82.62 359 SER A O 1
ATOM 2917 N N . ASN A 1 360 ? 31.080 -1.721 -39.609 1.00 79.50 360 ASN A N 1
ATOM 2918 C CA . ASN A 1 360 ? 31.670 -0.768 -40.552 1.00 79.50 360 ASN A CA 1
ATOM 2919 C C . ASN A 1 360 ? 33.209 -0.813 -40.522 1.00 79.50 360 ASN A C 1
ATOM 2921 O O . ASN A 1 360 ? 33.856 -0.682 -41.561 1.00 79.50 360 ASN A O 1
ATOM 2925 N N . GLU A 1 361 ? 33.819 -1.021 -39.353 1.00 81.62 361 GLU A N 1
ATOM 2926 C CA . GLU A 1 361 ? 35.269 -1.176 -39.213 1.00 81.62 361 GLU A CA 1
ATOM 2927 C C . GLU A 1 361 ? 35.793 -2.473 -39.843 1.00 81.62 361 GLU A C 1
ATOM 2929 O O . GLU A 1 361 ? 36.823 -2.462 -40.530 1.00 81.62 361 GLU A O 1
ATOM 2934 N N . LEU A 1 362 ? 35.063 -3.576 -39.680 1.00 84.56 362 LEU A N 1
ATOM 2935 C CA . LEU A 1 362 ? 35.355 -4.844 -40.346 1.00 84.56 362 LEU A CA 1
ATOM 2936 C C . LEU A 1 362 ? 35.234 -4.711 -41.870 1.00 84.56 362 LEU A C 1
ATOM 2938 O O . LEU A 1 362 ? 36.113 -5.165 -42.608 1.00 84.56 362 LEU A O 1
ATOM 2942 N N . GLU A 1 363 ? 34.201 -4.032 -42.368 1.00 83.56 363 GLU A N 1
ATOM 2943 C CA . GLU A 1 363 ? 34.04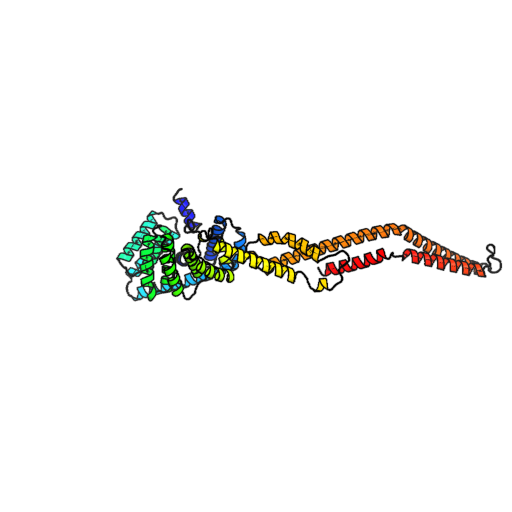8 -3.784 -43.802 1.00 83.56 363 GLU A CA 1
ATOM 2944 C C . GLU A 1 363 ? 35.163 -2.869 -44.337 1.00 83.56 363 GLU A C 1
ATOM 2946 O O . GLU A 1 363 ? 35.777 -3.162 -45.370 1.00 83.56 363 GLU A O 1
ATOM 2951 N N . MET A 1 364 ? 35.515 -1.805 -43.605 1.00 80.69 364 MET A N 1
ATOM 2952 C CA . MET A 1 364 ? 36.643 -0.938 -43.951 1.00 80.69 364 MET A CA 1
ATOM 2953 C C . MET A 1 364 ? 37.962 -1.704 -43.995 1.00 80.69 364 MET A C 1
ATOM 2955 O O . MET A 1 364 ? 38.717 -1.548 -44.955 1.00 80.69 364 MET A O 1
ATOM 2959 N N . THR A 1 365 ? 38.256 -2.550 -43.007 1.00 82.38 365 THR A N 1
ATOM 2960 C CA . THR A 1 365 ? 39.488 -3.354 -42.998 1.00 82.38 365 THR A CA 1
ATOM 2961 C C . THR A 1 365 ? 39.520 -4.360 -44.144 1.00 82.38 365 THR A C 1
ATOM 2963 O O . THR A 1 365 ? 40.572 -4.527 -44.768 1.00 82.38 365 THR A O 1
ATOM 2966 N N . GLN A 1 366 ? 38.388 -4.970 -44.508 1.00 84.00 366 GLN A N 1
ATOM 2967 C CA . GLN A 1 366 ? 38.296 -5.823 -45.697 1.00 84.00 366 GLN A CA 1
ATOM 2968 C C . GLN A 1 366 ? 38.555 -5.044 -46.991 1.00 84.00 366 GLN A C 1
ATOM 2970 O O . GLN A 1 366 ? 39.310 -5.514 -47.849 1.00 84.00 366 GLN A O 1
ATOM 2975 N N . ILE A 1 367 ? 37.988 -3.842 -47.133 1.00 81.06 367 ILE A N 1
ATOM 2976 C CA . ILE A 1 367 ? 38.243 -2.984 -48.295 1.00 81.06 367 ILE A CA 1
ATOM 2977 C C . ILE A 1 367 ? 39.722 -2.572 -48.316 1.00 81.06 367 ILE A C 1
ATOM 2979 O O . ILE A 1 367 ? 40.403 -2.803 -49.312 1.00 81.06 367 ILE A O 1
ATOM 2983 N N . ILE A 1 368 ? 40.278 -2.071 -47.211 1.00 79.75 368 ILE A N 1
ATOM 2984 C CA . ILE A 1 368 ? 41.700 -1.704 -47.100 1.00 79.75 368 ILE A CA 1
ATOM 2985 C C . ILE A 1 368 ? 42.608 -2.891 -47.451 1.00 79.75 368 ILE A C 1
ATOM 2987 O O . ILE A 1 368 ? 43.608 -2.714 -48.149 1.00 79.75 368 ILE A O 1
ATOM 2991 N N . LYS A 1 369 ? 42.253 -4.114 -47.035 1.00 81.69 369 LYS A N 1
ATOM 2992 C CA . LYS A 1 369 ? 42.986 -5.337 -47.387 1.00 81.69 369 LYS A CA 1
ATOM 2993 C C . LYS A 1 369 ? 42.966 -5.597 -48.895 1.00 81.69 369 LYS A C 1
ATOM 2995 O O . LYS A 1 369 ? 44.020 -5.915 -49.445 1.00 81.69 369 LYS A O 1
ATOM 3000 N N . LYS A 1 370 ? 41.825 -5.400 -49.570 1.00 80.44 370 LYS A N 1
ATOM 3001 C CA . LYS A 1 370 ? 41.711 -5.494 -51.040 1.00 80.44 370 LYS A CA 1
ATOM 3002 C C . LYS A 1 370 ? 42.581 -4.452 -51.756 1.00 80.44 370 LYS A C 1
ATOM 3004 O O . LYS A 1 370 ? 43.213 -4.777 -52.753 1.00 80.44 370 LYS A O 1
ATOM 3009 N N . TRP A 1 371 ? 42.700 -3.240 -51.208 1.00 80.31 371 TRP A N 1
ATOM 3010 C CA . TRP A 1 371 ? 43.503 -2.151 -51.793 1.00 80.31 371 TRP A CA 1
ATOM 3011 C C . TRP A 1 371 ? 44.972 -2.124 -51.340 1.00 80.31 371 TRP A C 1
ATOM 3013 O O . TRP A 1 371 ? 45.757 -1.291 -51.799 1.00 80.31 371 TRP A O 1
ATOM 3023 N N . LYS A 1 372 ? 45.396 -3.057 -50.477 1.00 81.69 372 LYS A N 1
ATOM 3024 C CA . LYS A 1 372 ? 46.784 -3.160 -49.995 1.00 81.69 372 LYS A CA 1
ATOM 3025 C C . LYS A 1 372 ? 47.778 -3.368 -51.140 1.00 81.69 372 LYS A C 1
ATOM 3027 O O . LYS A 1 372 ? 48.902 -2.877 -51.070 1.00 81.69 372 LYS A O 1
ATOM 3032 N N . THR A 1 373 ? 47.377 -4.085 -52.188 1.00 81.12 373 THR A N 1
ATOM 3033 C CA . THR A 1 373 ? 48.183 -4.310 -53.398 1.00 81.12 373 THR A CA 1
ATOM 3034 C C . THR A 1 373 ? 48.400 -3.017 -54.181 1.00 81.12 373 THR A C 1
ATOM 3036 O O . THR A 1 373 ? 49.538 -2.718 -54.532 1.00 81.12 373 THR A O 1
ATOM 3039 N N . LEU A 1 374 ? 47.354 -2.207 -54.362 1.00 82.00 374 LEU A N 1
ATOM 3040 C CA . LEU A 1 374 ? 47.441 -0.901 -55.023 1.00 82.00 374 LEU A CA 1
ATOM 3041 C C . LEU A 1 374 ? 48.277 0.103 -54.227 1.00 82.00 374 LEU A C 1
ATOM 3043 O O . LEU A 1 374 ? 49.121 0.778 -54.809 1.00 82.00 374 LEU A O 1
ATOM 3047 N N . ARG A 1 375 ? 48.165 0.123 -52.893 1.00 82.88 375 ARG A N 1
ATOM 3048 C CA . ARG A 1 375 ? 49.059 0.940 -52.051 1.00 82.88 375 ARG A CA 1
ATOM 3049 C C . ARG A 1 375 ? 50.518 0.488 -52.122 1.00 82.88 375 ARG A C 1
ATOM 3051 O O . ARG A 1 375 ? 51.409 1.330 -52.175 1.00 82.88 375 ARG A O 1
ATOM 3058 N N . LYS A 1 376 ? 50.781 -0.825 -52.155 1.00 85.94 376 LYS A N 1
ATOM 3059 C CA . LYS A 1 376 ? 52.138 -1.363 -52.371 1.00 85.94 376 LYS A CA 1
ATOM 3060 C C . LYS A 1 376 ? 52.685 -0.975 -53.745 1.00 85.94 376 LYS A C 1
ATOM 3062 O O . LYS A 1 376 ? 53.872 -0.681 -53.851 1.00 85.94 376 LYS A O 1
ATOM 3067 N N . LEU A 1 377 ? 51.841 -0.970 -54.777 1.00 85.69 377 LEU A N 1
ATOM 3068 C CA . LEU A 1 377 ? 52.213 -0.512 -56.112 1.00 85.69 377 LEU A CA 1
ATOM 3069 C C . LEU A 1 377 ? 52.549 0.986 -56.097 1.00 85.69 377 LEU A C 1
ATOM 3071 O O . LEU A 1 377 ? 53.621 1.358 -56.557 1.00 85.69 377 LEU A O 1
ATOM 3075 N N . GLY A 1 378 ? 51.705 1.818 -55.478 1.00 86.12 378 GLY A N 1
ATOM 3076 C CA . GLY A 1 378 ? 51.970 3.247 -55.288 1.00 86.12 378 GLY A CA 1
ATOM 3077 C C . GLY A 1 378 ? 53.283 3.512 -54.544 1.00 86.12 378 GLY A C 1
ATOM 3078 O O . GLY A 1 378 ? 54.095 4.309 -55.000 1.00 86.12 378 GLY A O 1
ATOM 3079 N N . ALA A 1 379 ? 53.557 2.765 -53.466 1.00 86.75 379 ALA A N 1
ATOM 3080 C CA . ALA A 1 379 ? 54.824 2.845 -52.731 1.00 86.75 379 ALA A CA 1
ATOM 3081 C C . ALA A 1 379 ? 56.039 2.521 -53.605 1.00 86.75 379 ALA A C 1
ATOM 3083 O O . ALA A 1 379 ? 57.048 3.222 -53.556 1.00 86.75 379 ALA A O 1
ATOM 3084 N N . ARG A 1 380 ? 55.935 1.467 -54.423 1.00 89.38 380 ARG A N 1
ATOM 3085 C CA . ARG A 1 380 ? 56.991 1.086 -55.367 1.00 89.38 380 ARG A CA 1
ATOM 3086 C C . ARG A 1 380 ? 57.207 2.163 -56.422 1.00 89.38 380 ARG A C 1
ATOM 3088 O O . ARG A 1 380 ? 58.353 2.456 -56.727 1.00 89.38 380 ARG A O 1
ATOM 3095 N N . LEU A 1 381 ? 56.143 2.775 -56.939 1.00 89.06 381 LEU A N 1
ATOM 3096 C CA . LEU A 1 381 ? 56.249 3.858 -57.919 1.00 89.06 381 LEU A CA 1
ATOM 3097 C C . LEU A 1 381 ? 56.924 5.099 -57.326 1.00 89.06 381 LEU A C 1
ATOM 3099 O O . LEU A 1 381 ? 57.809 5.656 -57.964 1.00 89.06 381 LEU A O 1
ATOM 3103 N N . ILE A 1 382 ? 56.596 5.479 -56.086 1.00 88.00 382 ILE A N 1
ATOM 3104 C CA . ILE A 1 382 ? 57.290 6.571 -55.380 1.00 88.00 382 ILE A CA 1
ATOM 3105 C C . ILE A 1 382 ? 58.774 6.234 -55.188 1.00 88.00 382 ILE A C 1
ATOM 3107 O O . ILE A 1 382 ? 59.635 7.076 -55.428 1.00 88.00 382 ILE A O 1
ATOM 3111 N N . TYR A 1 383 ? 59.090 4.996 -54.801 1.00 90.69 383 TYR A N 1
ATOM 3112 C CA . TYR A 1 383 ? 60.473 4.552 -54.630 1.00 90.69 383 TYR A CA 1
ATOM 3113 C C . TYR A 1 383 ? 61.261 4.567 -55.951 1.00 90.69 383 TYR A C 1
ATOM 3115 O O . TYR A 1 383 ? 62.384 5.065 -55.994 1.00 90.69 383 TYR A O 1
ATOM 3123 N N . ILE A 1 384 ? 60.657 4.097 -57.047 1.00 88.69 384 ILE A N 1
ATOM 3124 C CA . ILE A 1 384 ? 61.249 4.160 -58.391 1.00 88.69 384 ILE A CA 1
ATOM 3125 C C . ILE A 1 384 ? 61.443 5.620 -58.817 1.00 88.69 384 ILE A C 1
ATOM 3127 O O . ILE A 1 384 ? 62.508 5.963 -59.320 1.00 88.69 384 ILE A O 1
ATOM 3131 N N . ALA A 1 385 ? 60.471 6.500 -58.561 1.00 89.69 385 ALA A N 1
ATOM 3132 C CA . ALA A 1 385 ? 60.596 7.930 -58.836 1.00 89.69 385 ALA A CA 1
ATOM 3133 C C . ALA A 1 385 ? 61.746 8.573 -58.043 1.00 89.69 385 ALA A C 1
ATOM 3135 O O . ALA A 1 385 ? 62.497 9.364 -58.606 1.00 89.69 385 ALA A O 1
ATOM 3136 N N . ALA A 1 386 ? 61.945 8.188 -56.779 1.00 88.50 386 ALA A N 1
ATOM 3137 C CA . ALA A 1 386 ? 63.064 8.658 -55.963 1.00 88.50 386 ALA A CA 1
ATOM 3138 C C . ALA A 1 386 ? 64.425 8.173 -56.497 1.00 88.50 386 ALA A C 1
ATOM 3140 O O . ALA A 1 386 ? 65.365 8.962 -56.579 1.00 88.50 386 ALA A O 1
ATOM 3141 N N . ILE A 1 387 ? 64.527 6.906 -56.922 1.00 89.31 387 ILE A N 1
ATOM 3142 C CA . ILE A 1 387 ? 65.739 6.378 -57.571 1.00 89.31 387 ILE A CA 1
ATOM 3143 C C . ILE A 1 387 ? 66.012 7.118 -58.881 1.00 89.31 387 ILE A C 1
ATOM 3145 O O . ILE A 1 387 ? 67.145 7.523 -59.123 1.00 89.31 387 ILE A O 1
ATOM 3149 N N . MET A 1 388 ? 64.991 7.327 -59.716 1.00 86.56 388 MET A N 1
ATOM 3150 C CA . MET A 1 388 ? 65.136 8.064 -60.973 1.00 86.56 388 MET A CA 1
ATOM 3151 C C . MET A 1 388 ? 65.545 9.519 -60.728 1.00 86.56 388 MET A C 1
ATOM 3153 O O . MET A 1 388 ? 66.392 10.035 -61.454 1.00 86.56 388 MET A O 1
ATOM 3157 N N . ALA A 1 389 ? 65.012 10.170 -59.691 1.00 87.50 389 ALA A N 1
ATOM 3158 C CA . ALA A 1 389 ? 65.416 11.517 -59.301 1.00 87.50 389 ALA A CA 1
ATOM 3159 C C . ALA A 1 389 ? 66.895 11.556 -58.888 1.00 87.50 389 ALA A C 1
ATOM 3161 O O . ALA A 1 389 ? 67.649 12.379 -59.401 1.00 87.50 389 ALA A O 1
ATOM 3162 N N . LEU A 1 390 ? 67.333 10.622 -58.037 1.00 88.31 390 LEU A N 1
ATOM 3163 C CA . LEU A 1 390 ? 68.738 10.492 -57.644 1.00 88.31 390 LEU A CA 1
ATOM 3164 C C . LEU A 1 390 ? 69.642 10.211 -58.847 1.00 88.31 390 LEU A C 1
ATOM 3166 O O . LEU A 1 390 ? 70.662 10.872 -59.005 1.00 88.31 390 LEU A O 1
ATOM 3170 N N . ALA A 1 391 ? 69.255 9.287 -59.727 1.00 85.00 391 ALA A N 1
ATOM 3171 C CA . ALA A 1 391 ? 69.993 8.989 -60.951 1.00 85.00 391 ALA A CA 1
ATOM 3172 C C . ALA A 1 391 ? 70.095 10.220 -61.862 1.00 85.00 391 ALA A C 1
ATOM 3174 O O . ALA A 1 391 ? 71.160 10.487 -62.407 1.00 85.00 391 ALA A O 1
ATOM 3175 N N . THR A 1 392 ? 69.024 11.010 -61.974 1.00 84.62 392 THR A N 1
ATOM 3176 C CA . THR A 1 392 ? 69.019 12.264 -62.741 1.00 84.62 392 THR A CA 1
ATOM 3177 C C . THR A 1 392 ? 69.975 13.289 -62.129 1.00 84.62 392 THR A C 1
ATOM 3179 O O . THR A 1 392 ? 70.719 13.932 -62.862 1.00 84.62 392 THR A O 1
ATOM 3182 N N . ILE A 1 393 ? 70.020 13.400 -60.796 1.00 84.69 393 ILE A N 1
ATOM 3183 C CA . ILE A 1 393 ? 70.965 14.271 -60.081 1.00 84.69 393 ILE A CA 1
ATOM 3184 C C . ILE A 1 393 ? 72.411 13.810 -60.306 1.00 84.69 393 ILE A C 1
ATOM 3186 O O . ILE A 1 393 ? 73.260 14.626 -60.654 1.00 84.69 393 ILE A O 1
ATOM 3190 N N . PHE A 1 394 ? 72.704 12.514 -60.166 1.00 83.38 394 PHE A N 1
ATOM 3191 C CA . PHE A 1 394 ? 74.048 11.974 -60.397 1.00 83.38 394 PHE A CA 1
ATOM 3192 C C . PHE A 1 394 ? 74.498 12.128 -61.848 1.00 83.38 394 PHE A C 1
ATOM 3194 O O . PHE A 1 394 ? 75.646 12.489 -62.090 1.00 83.38 394 PHE A O 1
ATOM 3201 N N . LEU A 1 395 ? 73.602 11.900 -62.809 1.00 79.12 395 LEU A N 1
ATOM 3202 C CA . LEU A 1 395 ? 73.863 12.143 -64.225 1.00 79.12 395 LEU A CA 1
ATOM 3203 C C . LEU A 1 395 ? 74.137 13.629 -64.477 1.00 79.12 395 LEU A C 1
ATOM 3205 O O . LEU A 1 395 ? 75.092 13.961 -65.173 1.00 79.12 395 LEU A O 1
ATOM 3209 N N . PHE A 1 396 ? 73.363 14.528 -63.868 1.00 78.94 396 PHE A N 1
ATOM 3210 C CA . PHE A 1 396 ? 73.587 15.966 -63.976 1.00 78.94 396 PHE A CA 1
ATOM 3211 C C . PHE A 1 396 ? 74.953 16.386 -63.413 1.00 78.94 396 PHE A C 1
ATOM 3213 O O . PHE A 1 396 ? 75.719 17.042 -64.117 1.00 78.94 396 PHE A O 1
ATOM 3220 N N . ILE A 1 397 ? 75.299 15.940 -62.202 1.00 80.44 397 ILE A N 1
ATOM 3221 C CA . ILE A 1 397 ? 76.602 16.210 -61.571 1.00 80.44 397 ILE A CA 1
ATOM 3222 C C . ILE A 1 397 ? 77.742 15.605 -62.400 1.00 80.44 397 ILE A C 1
ATOM 3224 O O . ILE A 1 397 ? 78.722 16.285 -62.687 1.00 80.44 397 ILE A O 1
ATOM 3228 N N . GLY A 1 398 ? 77.608 14.352 -62.840 1.00 75.75 398 GLY A N 1
ATOM 3229 C CA . GLY A 1 398 ? 78.596 13.689 -63.690 1.00 75.75 398 GLY A CA 1
ATOM 3230 C C . GLY A 1 398 ? 78.797 14.404 -65.027 1.00 75.75 398 GLY A C 1
ATOM 3231 O O . GLY A 1 398 ? 79.925 14.515 -65.495 1.00 75.75 398 GLY A O 1
ATOM 3232 N N . SER A 1 399 ? 77.732 14.955 -65.616 1.00 72.38 399 SER A N 1
ATOM 3233 C CA . SER A 1 399 ? 77.837 15.725 -66.860 1.00 72.38 399 SER A CA 1
ATOM 3234 C C . SER A 1 399 ? 78.635 17.019 -66.710 1.00 72.38 399 SER A C 1
ATOM 3236 O O . SER A 1 399 ? 79.306 17.403 -67.662 1.00 72.38 399 SER A O 1
ATOM 3238 N N . GLU A 1 400 ? 78.586 17.656 -65.535 1.00 74.31 400 GLU A N 1
ATOM 3239 C CA . GLU A 1 400 ? 79.351 18.874 -65.228 1.00 74.31 400 GLU A CA 1
ATOM 3240 C C . GLU A 1 400 ? 80.811 18.560 -64.883 1.00 74.31 400 GLU A C 1
ATOM 3242 O O . GLU A 1 400 ? 81.713 19.288 -65.275 1.00 74.31 400 GLU A O 1
ATOM 3247 N N . VAL A 1 401 ? 81.063 17.462 -64.162 1.00 74.31 401 VAL A N 1
ATOM 3248 C CA . VAL A 1 401 ? 82.420 17.091 -63.722 1.00 74.31 401 VAL A CA 1
ATOM 3249 C C . VAL A 1 401 ? 83.266 16.516 -64.864 1.00 74.31 401 VAL A C 1
ATOM 3251 O O . VAL A 1 401 ? 84.475 16.729 -64.889 1.00 74.31 401 VAL A O 1
ATOM 3254 N N . PHE A 1 402 ? 82.655 15.788 -65.802 1.00 70.06 402 PHE A N 1
ATOM 3255 C CA . PHE A 1 402 ? 83.361 15.097 -66.891 1.00 70.06 402 PHE A CA 1
ATOM 3256 C C . PHE A 1 402 ? 83.192 15.757 -68.271 1.00 70.06 402 PHE A C 1
ATOM 3258 O O . PHE A 1 402 ? 83.610 15.173 -69.267 1.00 70.06 402 PHE A O 1
ATOM 3265 N N . ASP A 1 403 ? 82.564 16.937 -68.339 1.00 66.81 403 ASP A N 1
ATOM 3266 C CA . ASP A 1 403 ? 82.287 17.691 -69.577 1.00 66.81 403 ASP A CA 1
ATOM 3267 C C . ASP A 1 403 ? 81.612 16.847 -70.685 1.00 66.81 403 ASP A C 1
ATOM 3269 O O . ASP A 1 403 ? 81.876 16.939 -71.883 1.00 66.81 403 ASP A O 1
ATOM 3273 N N . LEU A 1 404 ? 80.708 15.953 -70.270 1.00 63.56 404 LEU A N 1
ATOM 3274 C CA . LEU A 1 404 ? 80.062 14.974 -71.155 1.00 63.56 404 LEU A CA 1
ATOM 3275 C C . LEU A 1 404 ? 78.867 15.554 -71.929 1.00 63.56 404 LEU A C 1
ATOM 3277 O O . LEU A 1 404 ? 78.232 14.843 -72.710 1.00 63.56 404 LEU A O 1
ATOM 3281 N N . ARG A 1 405 ? 78.538 16.837 -71.735 1.00 61.16 405 ARG A N 1
ATOM 3282 C CA . ARG A 1 405 ? 77.314 17.465 -72.265 1.00 61.16 405 ARG A CA 1
ATOM 3283 C C . ARG A 1 405 ? 77.202 17.438 -73.786 1.00 61.16 405 ARG A C 1
ATOM 3285 O O . ARG A 1 405 ? 76.088 17.314 -74.294 1.00 61.16 405 ARG A O 1
ATOM 3292 N N . GLU A 1 406 ? 78.318 17.532 -74.506 1.00 59.41 406 GLU A N 1
ATOM 3293 C CA . GLU A 1 406 ? 78.317 17.523 -75.977 1.00 59.41 406 GLU A CA 1
ATOM 3294 C C . GLU A 1 406 ? 78.420 16.116 -76.586 1.00 59.41 406 GLU A C 1
ATOM 3296 O O . GLU A 1 406 ? 77.991 15.903 -77.720 1.00 59.41 406 GLU A O 1
ATOM 3301 N N . HIS A 1 407 ? 78.930 15.138 -75.831 1.00 60.41 407 HIS A N 1
ATOM 3302 C CA . HIS A 1 407 ? 79.299 13.821 -76.363 1.00 60.41 407 HIS A CA 1
ATOM 3303 C C . HIS A 1 407 ? 78.392 12.680 -75.879 1.00 60.41 407 HIS A C 1
ATOM 3305 O O . HIS A 1 407 ? 78.390 11.599 -76.471 1.00 60.41 407 HIS A O 1
ATOM 3311 N N . PHE A 1 408 ? 77.588 12.895 -74.832 1.00 62.75 408 PHE A N 1
ATOM 3312 C CA . PHE A 1 408 ? 76.719 11.855 -74.290 1.00 62.75 408 PHE A CA 1
ATOM 3313 C C . PHE A 1 408 ? 75.398 11.761 -75.068 1.00 62.75 408 PHE A C 1
ATOM 3315 O O . PHE A 1 408 ? 74.501 12.596 -74.932 1.00 62.75 408 PHE A O 1
ATOM 3322 N N . ARG A 1 409 ? 75.273 10.710 -75.885 1.00 61.00 409 ARG A N 1
ATOM 3323 C CA . ARG A 1 409 ? 74.026 10.302 -76.548 1.00 61.00 409 ARG A CA 1
ATOM 3324 C C . ARG A 1 409 ? 73.636 8.911 -76.073 1.00 61.00 409 ARG A C 1
ATOM 3326 O O . ARG A 1 409 ? 74.409 7.968 -76.222 1.00 61.00 409 ARG A O 1
ATOM 3333 N N . LEU A 1 410 ? 72.427 8.779 -75.533 1.00 64.38 410 LEU A N 1
ATOM 3334 C CA . LEU A 1 410 ? 71.845 7.482 -75.191 1.00 64.38 410 LEU A CA 1
ATOM 3335 C C . LEU A 1 410 ? 70.795 7.147 -76.261 1.00 64.38 410 LEU A C 1
ATOM 3337 O O . LEU A 1 410 ? 69.664 7.630 -76.222 1.00 64.38 410 LEU A O 1
ATOM 3341 N N . GLY A 1 411 ? 71.202 6.384 -77.279 1.00 68.44 411 GLY A N 1
ATOM 3342 C CA . GLY A 1 411 ? 70.374 6.131 -78.463 1.00 68.44 411 GLY A CA 1
ATOM 3343 C C . GLY A 1 411 ? 70.147 7.400 -79.297 1.00 68.44 411 GLY A C 1
ATOM 3344 O O . GLY A 1 411 ? 71.106 8.046 -79.714 1.00 68.44 411 GLY A O 1
ATOM 3345 N N . HIS A 1 412 ? 68.880 7.755 -79.547 1.00 67.56 412 HIS A N 1
ATOM 3346 C CA . HIS A 1 412 ? 68.491 8.925 -80.352 1.00 67.56 412 HIS A CA 1
ATOM 3347 C C . HIS A 1 412 ? 68.289 10.220 -79.549 1.00 67.56 412 HIS A C 1
ATOM 3349 O O . HIS A 1 412 ? 68.071 11.264 -80.156 1.00 67.56 412 HIS A O 1
ATOM 3355 N N . LEU A 1 413 ? 68.356 10.173 -78.215 1.00 71.69 413 LEU A N 1
ATOM 3356 C CA . LEU A 1 413 ? 68.091 11.333 -77.361 1.00 71.69 413 LEU A CA 1
ATOM 3357 C C . LEU A 1 413 ? 69.380 12.102 -77.070 1.00 71.69 413 LEU A C 1
ATOM 3359 O O . LEU A 1 413 ? 70.371 11.540 -76.589 1.00 71.69 413 LEU A O 1
ATOM 3363 N N . SER A 1 414 ? 69.351 13.406 -77.339 1.00 76.81 414 SER A N 1
ATOM 3364 C CA . SER A 1 414 ? 70.397 14.324 -76.892 1.00 76.81 414 SER A CA 1
ATOM 3365 C C . SER A 1 414 ? 70.283 14.587 -75.387 1.00 76.81 414 SER A C 1
ATOM 3367 O O . SER A 1 414 ? 69.208 14.460 -74.799 1.00 76.81 414 SER A O 1
ATOM 3369 N N . TRP A 1 415 ? 71.374 15.015 -74.745 1.00 72.88 415 TRP A N 1
ATOM 3370 C CA . TRP A 1 415 ? 71.372 15.389 -73.323 1.00 72.88 415 TRP A CA 1
ATOM 3371 C C . TRP A 1 415 ? 70.262 16.396 -72.961 1.00 72.88 415 TRP A C 1
ATOM 3373 O O . TRP A 1 415 ? 69.620 16.285 -71.915 1.00 72.88 415 TRP A O 1
ATOM 3383 N N . LYS A 1 416 ? 69.990 17.344 -73.872 1.00 73.88 416 LYS A N 1
ATOM 3384 C CA . LYS A 1 416 ? 68.947 18.373 -73.738 1.00 73.88 416 LYS A CA 1
ATOM 3385 C C . LYS A 1 416 ? 67.526 17.805 -73.746 1.00 73.88 416 LYS A C 1
ATOM 3387 O O . LYS A 1 416 ? 66.637 18.437 -73.192 1.00 73.88 416 LYS A O 1
ATOM 3392 N N . GLU A 1 417 ? 67.313 16.635 -74.338 1.00 78.94 417 GLU A N 1
ATOM 3393 C CA . GLU A 1 417 ? 66.012 15.953 -74.376 1.00 78.94 417 GLU A CA 1
ATOM 3394 C C . GLU A 1 417 ? 65.898 14.902 -73.266 1.00 78.94 417 GLU A C 1
ATOM 3396 O O . GLU A 1 417 ? 64.828 14.712 -72.690 1.00 78.94 417 GLU A O 1
ATOM 3401 N N . LEU A 1 418 ? 67.016 14.264 -72.911 1.00 77.81 418 LEU A N 1
ATOM 3402 C CA . LEU A 1 418 ? 67.081 13.207 -71.906 1.00 77.81 418 LEU A CA 1
ATOM 3403 C C . LEU A 1 418 ? 66.771 13.721 -70.491 1.00 77.81 418 LEU A C 1
ATOM 3405 O O . LEU A 1 418 ? 66.001 13.090 -69.770 1.00 77.81 418 LEU A O 1
ATOM 3409 N N . VAL A 1 419 ? 67.328 14.869 -70.087 1.00 77.88 419 VAL A N 1
ATOM 3410 C CA . VAL A 1 419 ? 67.104 15.420 -68.737 1.00 77.88 419 VAL A CA 1
ATOM 3411 C C . VAL A 1 419 ? 65.634 15.821 -68.514 1.00 77.88 419 VAL A C 1
ATOM 3413 O O . VAL A 1 419 ? 65.048 15.351 -67.536 1.00 77.88 419 VAL A O 1
ATOM 3416 N N . PRO A 1 420 ? 64.975 16.595 -69.403 1.00 80.62 420 PRO A N 1
ATOM 3417 C CA . PRO A 1 420 ? 63.543 16.876 -69.279 1.00 80.62 420 PRO A CA 1
ATOM 3418 C C . PRO A 1 420 ? 62.672 15.618 -69.335 1.00 80.62 420 PRO A C 1
ATOM 3420 O O . PRO A 1 420 ? 61.694 15.528 -68.596 1.00 80.62 420 PRO A O 1
ATOM 3423 N N . PHE A 1 421 ? 63.034 14.628 -70.159 1.00 83.00 421 PHE A N 1
ATOM 3424 C CA . PHE A 1 421 ? 62.321 13.352 -70.229 1.00 83.00 421 PHE A CA 1
ATOM 3425 C C . PHE A 1 421 ? 62.394 12.570 -68.907 1.00 83.00 421 PHE A C 1
ATOM 3427 O O . PHE A 1 421 ? 61.379 12.058 -68.427 1.00 83.00 421 PHE A O 1
ATOM 3434 N N . MET A 1 422 ? 63.570 12.523 -68.275 1.00 80.81 422 MET A N 1
ATOM 3435 C CA . MET A 1 422 ? 63.768 11.885 -66.969 1.00 80.81 422 MET A CA 1
ATOM 3436 C C . MET A 1 422 ? 63.011 12.622 -65.860 1.00 80.81 422 MET A C 1
ATOM 3438 O O . MET A 1 422 ? 62.309 11.988 -65.074 1.00 80.81 422 MET A O 1
ATOM 3442 N N . ILE A 1 423 ? 63.070 13.958 -65.834 1.00 81.38 423 ILE A N 1
ATOM 3443 C CA . ILE A 1 423 ? 62.311 14.779 -64.877 1.00 81.38 423 ILE A CA 1
ATOM 3444 C C . ILE A 1 423 ? 60.801 14.577 -65.071 1.00 81.38 423 ILE A C 1
ATOM 3446 O O . ILE A 1 423 ? 60.086 14.337 -64.099 1.00 81.38 423 ILE A O 1
ATOM 3450 N N . GLY A 1 424 ? 60.311 14.597 -66.313 1.00 84.69 424 GLY A N 1
ATOM 3451 C CA . GLY A 1 424 ? 58.909 14.319 -66.631 1.00 84.69 424 GLY A CA 1
ATOM 3452 C C . GLY A 1 424 ? 58.477 12.925 -66.169 1.00 84.69 424 GLY A C 1
ATOM 3453 O O . GLY A 1 424 ? 57.422 12.772 -65.554 1.00 84.69 424 GLY A O 1
ATOM 3454 N N . SER A 1 425 ? 59.332 11.920 -66.364 1.00 85.00 425 SER A N 1
ATOM 3455 C CA . SER A 1 425 ? 59.092 10.546 -65.907 1.00 85.00 425 SER A CA 1
ATOM 3456 C C . SER A 1 425 ? 59.046 10.437 -64.379 1.00 85.00 425 SER A C 1
ATOM 3458 O O . SER A 1 425 ? 58.189 9.729 -63.847 1.00 85.00 425 SER A O 1
ATOM 3460 N N . VAL A 1 426 ? 59.903 11.169 -63.657 1.00 86.88 426 VAL A N 1
ATOM 3461 C CA . VAL A 1 426 ? 59.872 11.265 -62.185 1.00 86.88 426 VAL A CA 1
ATOM 3462 C C . VAL A 1 426 ? 58.561 11.888 -61.709 1.00 86.88 426 VAL A C 1
ATOM 3464 O O . VAL A 1 426 ? 57.922 11.333 -60.816 1.00 86.88 426 VAL A O 1
ATOM 3467 N N . VAL A 1 427 ? 58.128 12.997 -62.314 1.00 86.50 427 VAL A N 1
ATOM 3468 C CA . VAL A 1 427 ? 56.891 13.697 -61.928 1.00 86.50 427 VAL A CA 1
ATOM 3469 C C . VAL A 1 427 ? 55.659 12.833 -62.191 1.00 86.50 427 VAL A C 1
ATOM 3471 O O . VAL A 1 427 ? 54.807 12.711 -61.314 1.00 86.50 427 VAL A O 1
ATOM 3474 N N . ILE A 1 428 ? 55.575 12.178 -63.352 1.00 88.12 428 ILE A N 1
ATOM 3475 C CA . ILE A 1 428 ? 54.447 11.300 -63.694 1.00 88.12 428 ILE A CA 1
ATOM 3476 C C . ILE A 1 428 ? 54.421 10.080 -62.768 1.00 88.12 428 ILE A C 1
ATOM 3478 O O . ILE A 1 428 ? 53.391 9.776 -62.168 1.00 88.12 428 ILE A O 1
ATOM 3482 N N . THR A 1 429 ? 55.557 9.400 -62.598 1.00 86.31 429 THR A N 1
ATOM 3483 C CA . THR A 1 429 ? 55.640 8.183 -61.774 1.00 86.31 429 THR A CA 1
ATOM 3484 C C . THR A 1 429 ? 55.394 8.494 -60.297 1.00 86.31 429 THR A C 1
ATOM 3486 O O . THR A 1 429 ? 54.649 7.777 -59.627 1.00 86.31 429 THR A O 1
ATOM 3489 N N . GLY A 1 430 ? 55.960 9.595 -59.793 1.00 84.50 430 GLY A N 1
ATOM 3490 C CA . GLY A 1 430 ? 55.735 10.085 -58.436 1.00 84.50 430 GLY A CA 1
ATOM 3491 C C . GLY A 1 430 ? 54.291 10.533 -58.214 1.00 84.50 430 GLY A C 1
ATOM 3492 O O . GLY A 1 430 ? 53.678 10.136 -57.226 1.00 84.50 430 GLY A O 1
ATOM 3493 N N . GLY A 1 431 ? 53.710 11.279 -59.157 1.00 86.56 431 GLY A N 1
ATOM 3494 C CA . GLY A 1 431 ? 52.320 11.736 -59.108 1.00 86.56 431 GLY A CA 1
ATOM 3495 C C . GLY A 1 431 ? 51.316 10.581 -59.105 1.00 86.56 431 GLY A C 1
ATOM 3496 O O . GLY A 1 431 ? 50.434 10.535 -58.248 1.00 86.56 431 GLY A O 1
ATOM 3497 N N . ILE A 1 432 ? 51.493 9.594 -59.990 1.00 86.19 432 ILE A N 1
ATOM 3498 C CA . ILE A 1 432 ? 50.681 8.365 -60.008 1.00 86.19 432 ILE A CA 1
ATOM 3499 C C . ILE A 1 432 ? 50.882 7.572 -58.710 1.00 86.19 432 ILE A C 1
ATOM 3501 O O . ILE A 1 432 ? 49.918 7.059 -58.141 1.00 86.19 432 ILE A O 1
ATOM 3505 N N . GLY A 1 433 ? 52.115 7.493 -58.204 1.00 84.75 433 GLY A N 1
ATOM 3506 C CA . GLY A 1 433 ? 52.425 6.829 -56.941 1.00 84.75 433 GLY A CA 1
ATOM 3507 C C . GLY A 1 433 ? 51.706 7.453 -55.739 1.00 84.75 433 GLY A C 1
ATOM 3508 O O . GLY A 1 433 ? 51.094 6.732 -54.947 1.00 84.75 433 GLY A O 1
ATOM 3509 N N . ILE A 1 434 ? 51.715 8.787 -55.639 1.00 84.94 434 ILE A N 1
ATOM 3510 C CA . ILE A 1 434 ? 50.994 9.549 -54.608 1.00 84.94 434 ILE A CA 1
ATOM 3511 C C . ILE A 1 434 ? 49.483 9.355 -54.759 1.00 84.94 434 ILE A C 1
ATOM 3513 O O . ILE A 1 434 ? 48.808 9.047 -53.776 1.00 84.94 434 ILE A O 1
ATOM 3517 N N . TYR A 1 435 ? 48.956 9.453 -55.983 1.00 85.31 435 TYR A N 1
ATOM 3518 C CA . TYR A 1 435 ? 47.537 9.240 -56.263 1.00 85.31 435 TYR A CA 1
ATOM 3519 C C . TYR A 1 435 ? 47.073 7.844 -55.824 1.00 85.31 435 TYR A C 1
ATOM 3521 O O . TYR A 1 435 ? 46.087 7.717 -55.101 1.00 85.31 435 TYR A O 1
ATOM 3529 N N . LEU A 1 436 ? 47.821 6.789 -56.165 1.00 83.75 436 LEU A N 1
ATOM 3530 C CA . LEU A 1 436 ? 47.508 5.411 -55.769 1.00 83.75 436 LEU A CA 1
ATOM 3531 C C . LEU A 1 436 ? 47.618 5.173 -54.255 1.00 83.75 436 LEU A C 1
ATOM 3533 O O . LEU A 1 436 ? 46.905 4.325 -53.714 1.00 83.75 436 LEU A O 1
ATOM 3537 N N . MET A 1 437 ? 48.487 5.906 -53.553 1.00 78.62 437 MET A N 1
ATOM 3538 C CA . MET A 1 437 ? 48.557 5.860 -52.089 1.00 78.62 437 MET A CA 1
ATOM 3539 C C . MET A 1 437 ? 47.370 6.559 -51.419 1.00 78.62 437 MET A C 1
ATOM 3541 O O . MET A 1 437 ? 46.850 6.058 -50.416 1.00 78.62 437 MET A O 1
ATOM 3545 N N . GLN A 1 438 ? 46.952 7.703 -51.961 1.00 79.88 438 GLN A N 1
ATOM 3546 C CA . GLN A 1 438 ? 45.888 8.540 -51.405 1.00 79.88 438 GLN A CA 1
ATOM 3547 C C . GLN A 1 438 ? 44.486 8.134 -51.871 1.00 79.88 438 GLN A C 1
ATOM 3549 O O . GLN A 1 438 ? 43.501 8.593 -51.291 1.00 79.88 438 GLN A O 1
ATOM 3554 N N . PHE A 1 439 ? 44.377 7.251 -52.867 1.00 79.62 439 PHE A N 1
ATOM 3555 C CA . PHE A 1 439 ? 43.101 6.798 -53.404 1.00 79.62 439 PHE A CA 1
ATOM 3556 C C . PHE A 1 439 ? 42.208 6.207 -52.303 1.00 79.62 439 PHE A C 1
ATOM 3558 O O . PHE A 1 439 ? 42.533 5.204 -51.656 1.00 79.62 439 PHE A O 1
ATOM 3565 N N . ARG A 1 440 ? 41.052 6.842 -52.101 1.00 73.62 440 ARG A N 1
ATOM 3566 C CA . ARG A 1 440 ? 39.958 6.348 -51.265 1.00 73.62 440 ARG A CA 1
ATOM 3567 C C . ARG A 1 440 ? 38.764 6.108 -52.174 1.00 73.62 440 ARG A C 1
ATOM 3569 O O . ARG A 1 440 ? 38.348 7.001 -52.903 1.00 73.62 440 ARG A O 1
ATOM 3576 N N . THR A 1 441 ? 38.196 4.910 -52.115 1.00 78.69 441 THR A N 1
ATOM 3577 C CA . THR A 1 441 ? 36.937 4.636 -52.815 1.00 78.69 441 THR A CA 1
ATOM 3578 C C . THR A 1 441 ? 35.805 5.490 -52.222 1.00 78.69 441 THR A C 1
ATOM 3580 O O . THR A 1 441 ? 35.817 5.738 -51.008 1.00 78.69 441 THR A O 1
ATOM 3583 N N . PRO A 1 442 ? 34.793 5.885 -53.016 1.00 79.31 442 PRO A N 1
ATOM 3584 C CA . PRO A 1 442 ? 33.587 6.538 -52.500 1.00 79.31 442 PRO A CA 1
ATOM 3585 C C . PRO A 1 442 ? 32.953 5.746 -51.348 1.00 79.31 442 PRO A C 1
ATOM 3587 O O . PRO A 1 442 ? 32.571 6.318 -50.333 1.00 79.31 442 PRO A O 1
ATOM 3590 N N . LYS A 1 443 ? 32.980 4.410 -51.447 1.00 78.38 443 LYS A N 1
ATOM 3591 C CA . LYS A 1 443 ? 32.510 3.490 -50.406 1.00 78.38 443 LYS A CA 1
ATOM 3592 C C . LYS A 1 443 ? 33.293 3.611 -49.090 1.00 78.38 443 LYS A C 1
ATOM 3594 O O . LYS A 1 443 ? 32.692 3.675 -48.029 1.00 78.38 443 LYS A O 1
ATOM 3599 N N . THR A 1 444 ? 34.626 3.696 -49.134 1.00 77.31 444 THR A N 1
ATOM 3600 C CA . THR A 1 444 ? 35.434 3.938 -47.918 1.00 77.31 444 THR A CA 1
ATOM 3601 C C . THR A 1 444 ? 35.213 5.318 -47.318 1.00 77.31 444 THR A C 1
ATOM 3603 O O . THR A 1 444 ? 35.299 5.447 -46.106 1.00 77.31 444 THR A O 1
ATOM 3606 N N . LYS A 1 445 ? 34.937 6.339 -48.139 1.00 80.19 445 LYS A N 1
ATOM 3607 C CA . LYS A 1 445 ? 34.605 7.675 -47.633 1.00 80.19 445 LYS A CA 1
ATOM 3608 C C . LYS A 1 445 ? 33.266 7.641 -46.885 1.00 80.19 445 LYS A C 1
ATOM 3610 O O . LYS A 1 445 ? 33.236 8.009 -45.721 1.00 80.19 445 LYS A O 1
ATOM 3615 N N . ALA A 1 446 ? 32.237 7.046 -47.492 1.00 79.06 446 ALA A N 1
ATOM 3616 C CA . ALA A 1 446 ? 30.932 6.851 -46.860 1.00 79.06 446 ALA A CA 1
ATOM 3617 C C . ALA A 1 446 ? 31.013 6.056 -45.542 1.00 79.06 446 ALA A C 1
ATOM 3619 O O . ALA A 1 446 ? 30.365 6.417 -44.568 1.00 79.06 446 ALA A O 1
ATOM 3620 N N . LEU A 1 447 ? 31.844 5.007 -45.468 1.00 77.75 447 LEU A N 1
ATOM 3621 C CA . LEU A 1 447 ? 32.039 4.242 -44.227 1.00 77.75 447 LEU A CA 1
ATOM 3622 C C . LEU A 1 447 ? 32.747 5.043 -43.120 1.00 77.75 447 LEU A C 1
ATOM 3624 O O . LEU A 1 447 ? 32.445 4.842 -41.945 1.00 77.75 447 LEU A O 1
ATOM 3628 N N . ILE A 1 448 ? 33.672 5.943 -43.472 1.00 78.44 448 ILE A N 1
ATOM 3629 C CA . ILE A 1 448 ? 34.334 6.840 -42.510 1.00 78.44 448 ILE A CA 1
ATOM 3630 C C . ILE A 1 448 ? 33.336 7.870 -41.980 1.00 78.44 448 ILE A C 1
ATOM 3632 O O . ILE A 1 448 ? 33.246 8.046 -40.767 1.00 78.44 448 ILE A O 1
ATOM 3636 N N . ASP A 1 449 ? 32.567 8.493 -42.873 1.00 80.94 449 ASP A N 1
ATOM 3637 C CA . ASP A 1 449 ? 31.550 9.483 -42.509 1.00 80.94 449 ASP A CA 1
ATOM 3638 C C . ASP A 1 449 ? 30.474 8.834 -41.614 1.00 80.94 449 ASP A C 1
ATOM 3640 O O . ASP A 1 449 ? 30.125 9.368 -40.562 1.00 80.94 449 ASP A O 1
ATOM 3644 N N . ARG A 1 450 ? 30.051 7.602 -41.940 1.00 78.19 450 ARG A N 1
ATOM 3645 C CA . ARG A 1 450 ? 29.124 6.808 -41.116 1.00 78.19 450 ARG A CA 1
ATOM 3646 C C . ARG A 1 450 ? 29.712 6.430 -39.753 1.00 78.19 450 ARG A C 1
ATOM 3648 O O . ARG A 1 450 ? 28.989 6.434 -38.763 1.00 78.19 450 ARG A O 1
ATOM 3655 N N . LYS A 1 451 ? 31.010 6.112 -39.671 1.00 78.50 451 LYS A N 1
ATOM 3656 C CA . LYS A 1 451 ? 31.688 5.835 -38.391 1.00 78.50 451 LYS A CA 1
ATOM 3657 C C . LYS A 1 451 ? 31.764 7.086 -37.511 1.00 78.50 451 LYS A C 1
ATOM 3659 O O . LYS A 1 451 ? 31.575 6.967 -36.306 1.00 78.50 451 LYS A O 1
ATOM 3664 N N . ALA A 1 452 ? 32.020 8.258 -38.094 1.00 79.56 452 ALA A N 1
ATOM 3665 C CA . ALA A 1 452 ? 32.028 9.523 -37.362 1.00 79.56 452 ALA A CA 1
ATOM 3666 C C . ALA A 1 452 ? 30.632 9.862 -36.813 1.00 79.56 452 ALA A C 1
ATOM 3668 O O . ALA A 1 452 ? 30.510 10.156 -35.629 1.00 79.56 452 ALA A O 1
ATOM 3669 N N . ALA A 1 453 ? 29.587 9.708 -37.634 1.00 76.00 453 ALA A N 1
ATOM 3670 C CA . ALA A 1 453 ? 28.202 9.908 -37.206 1.00 76.00 453 ALA A CA 1
ATOM 3671 C C . ALA A 1 453 ? 27.779 8.933 -36.087 1.00 76.00 453 ALA A C 1
ATOM 3673 O O . ALA A 1 453 ? 27.135 9.332 -35.124 1.00 76.00 453 ALA A O 1
ATOM 3674 N N . LEU A 1 454 ? 28.186 7.659 -36.165 1.00 76.62 454 LEU A N 1
ATOM 3675 C CA . LEU A 1 454 ? 27.923 6.682 -35.098 1.00 76.62 454 LEU A CA 1
ATOM 3676 C C . LEU A 1 454 ? 28.680 6.999 -33.799 1.00 76.62 454 LEU A C 1
ATOM 3678 O O . LEU A 1 454 ? 28.163 6.719 -32.724 1.00 76.62 454 LEU A O 1
ATOM 3682 N N . ALA A 1 455 ? 29.895 7.549 -33.880 1.00 79.56 455 ALA A N 1
ATOM 3683 C CA . ALA A 1 455 ? 30.667 7.931 -32.698 1.00 79.56 455 ALA A CA 1
ATOM 3684 C C . ALA A 1 455 ? 30.027 9.116 -31.958 1.00 79.56 455 ALA A C 1
ATOM 3686 O O . ALA A 1 455 ? 29.894 9.055 -30.740 1.00 79.56 455 ALA A O 1
ATOM 3687 N N . ASP A 1 456 ? 29.577 10.129 -32.700 1.00 79.25 456 ASP A N 1
ATOM 3688 C CA . ASP A 1 456 ? 28.847 11.286 -32.168 1.00 79.25 456 ASP A CA 1
ATOM 3689 C C . ASP A 1 456 ? 27.512 10.866 -31.523 1.00 79.25 456 ASP A C 1
ATOM 3691 O O . ASP A 1 456 ? 27.198 11.251 -30.398 1.00 79.25 456 ASP A O 1
ATOM 3695 N N . LEU A 1 457 ? 26.772 9.955 -32.167 1.00 75.19 457 LEU A N 1
ATOM 3696 C CA . LEU A 1 457 ? 25.551 9.377 -31.600 1.00 75.19 457 LEU A CA 1
ATOM 3697 C C . LEU A 1 457 ? 25.807 8.603 -30.292 1.00 75.19 457 LEU A C 1
ATOM 3699 O O . LEU A 1 457 ? 25.018 8.700 -29.359 1.00 75.19 457 LEU A O 1
ATOM 3703 N N . ILE A 1 458 ? 26.901 7.839 -30.201 1.00 79.00 458 ILE A N 1
ATOM 3704 C CA . ILE A 1 458 ? 27.277 7.102 -28.978 1.00 79.00 458 ILE A CA 1
ATOM 3705 C C . ILE A 1 458 ? 27.640 8.051 -27.828 1.00 79.00 458 ILE A C 1
ATOM 3707 O O . ILE A 1 458 ? 27.454 7.684 -26.672 1.00 79.00 458 ILE A O 1
ATOM 3711 N N . GLU A 1 459 ? 28.186 9.230 -28.121 1.00 80.44 459 GLU A N 1
ATOM 3712 C CA . GLU A 1 459 ? 28.519 10.236 -27.106 1.00 80.44 459 GLU A CA 1
ATOM 3713 C C . GLU A 1 459 ? 27.264 10.914 -26.538 1.00 80.44 459 GLU A C 1
ATOM 3715 O O . GLU A 1 459 ? 27.222 11.241 -25.353 1.00 80.44 459 GLU A O 1
ATOM 3720 N N . LYS A 1 460 ? 26.222 11.053 -27.366 1.00 72.38 460 LYS A N 1
ATOM 3721 C CA . LYS A 1 460 ? 24.918 11.623 -26.992 1.00 72.38 460 LYS A CA 1
ATOM 3722 C C . LYS A 1 460 ? 23.997 10.646 -26.240 1.00 72.38 460 LYS A C 1
ATOM 3724 O O . LYS A 1 460 ? 23.072 11.103 -25.571 1.00 72.38 460 LYS A O 1
ATOM 3729 N N . LEU A 1 461 ? 24.236 9.330 -26.343 1.00 69.75 461 LEU A N 1
ATOM 3730 C CA . LEU A 1 461 ? 23.478 8.241 -25.688 1.00 69.75 461 LEU A CA 1
ATOM 3731 C C . LEU A 1 461 ? 24.087 7.788 -24.348 1.00 69.75 461 LEU A C 1
ATOM 3733 O O . LEU A 1 461 ? 23.305 7.723 -23.369 1.00 69.75 461 LEU A O 1
#

InterPro domains:
  IPR011990 Tetratricopeptide-like helical domain superfamily [G3DSA:1.25.40.10] (76-287)
  IPR011990 Tetratricopeptide-like helical domain superfamily [SSF48452] (122-251)

Secondary structure (DSSP, 8-state):
--HHHHHHHHHSS-TT-TTT---THHHHHHHHHTT--HHHHHHHHHHHHHHHHHHTT--TTHHHHHHHHHHHHHHHHHHHHHHHHHHHHHHHHHHHHTT-HHHHHHHHHHHHHHHHHHHS---HHHHHHHHHHHHHHHHH-TT-HHHHHHHHHHHHHTS--HHHHHHHHHHHHHHHHHH-HHHHHHHHHHHHHHHHHTT-HHHHHHHHHHHHHH-TT--HHHHHHHHHHHHHTT-HHHHHHHHHHHHHH-HHHHHHHHH-GGGTT-HHHHHHHHHHHHHHHHHHHHHHHHHHS-HHHHHS---TT--HHHHHHHHHHHHHHHHHTS-HHHHH-HHHHHHHHHHHHHHHHHHHHHHHHHHHHHHHHHHHHHHHHHHHHHHHHHHHHHHHHHHHHHHHHHHHHTTTTTT--BTTB-HHHHHHHHHHHHHHHHHHHHHHHH---HHHHHHHHHHHHHHHHHHH-

Organism: NCBI:txid298394